Protein AF-A0A0P7X3B7-F1 (afdb_monomer)

Structure (mmCIF, N/CA/C/O backbone):
data_AF-A0A0P7X3B7-F1
#
_entry.id   AF-A0A0P7X3B7-F1
#
loop_
_atom_site.group_PDB
_atom_site.id
_atom_site.type_symbol
_atom_site.label_atom_id
_atom_site.label_alt_id
_atom_site.label_comp_id
_atom_site.label_asym_id
_atom_site.label_entity_id
_atom_site.label_seq_id
_atom_site.pdbx_PDB_ins_code
_atom_site.Cartn_x
_atom_site.Cartn_y
_atom_site.Cartn_z
_atom_site.occupancy
_atom_site.B_iso_or_equiv
_atom_site.auth_seq_id
_atom_site.auth_comp_id
_atom_site.auth_asym_id
_atom_site.auth_atom_id
_atom_site.pdbx_PDB_model_num
ATOM 1 N N . MET A 1 1 ? 12.664 -24.916 16.254 1.00 45.59 1 MET A N 1
ATOM 2 C CA . MET A 1 1 ? 13.842 -25.237 15.406 1.00 45.59 1 MET A CA 1
ATOM 3 C C . MET A 1 1 ? 13.391 -25.977 14.146 1.00 45.59 1 MET A C 1
ATOM 5 O O . MET A 1 1 ? 12.421 -26.720 14.249 1.00 45.59 1 MET A O 1
ATOM 9 N N . PRO A 1 2 ? 14.038 -25.806 12.972 1.00 57.50 2 PRO A N 1
ATOM 10 C CA . PRO A 1 2 ? 13.694 -26.593 11.787 1.00 57.50 2 PRO A CA 1
ATOM 11 C C . PRO A 1 2 ? 13.967 -28.069 12.041 1.00 57.50 2 PRO A C 1
ATOM 13 O O . PRO A 1 2 ? 15.066 -28.419 12.473 1.00 57.50 2 PRO A O 1
ATOM 16 N N . GLY A 1 3 ? 12.980 -28.918 11.748 1.00 73.25 3 GLY A N 1
ATOM 17 C CA . GLY A 1 3 ? 13.172 -30.366 11.737 1.00 73.25 3 GLY A CA 1
ATOM 18 C C . GLY A 1 3 ? 14.301 -30.762 10.781 1.00 73.25 3 GLY A C 1
ATOM 19 O O . GLY A 1 3 ? 14.548 -30.077 9.786 1.00 73.25 3 GLY A O 1
ATOM 20 N N . ILE A 1 4 ? 14.980 -31.868 11.085 1.00 77.94 4 ILE A N 1
ATOM 21 C CA . ILE A 1 4 ? 16.158 -32.367 10.352 1.00 77.94 4 ILE A CA 1
ATOM 22 C C . ILE A 1 4 ? 15.884 -32.462 8.842 1.00 77.94 4 ILE A C 1
ATOM 24 O O . ILE A 1 4 ? 16.695 -32.008 8.037 1.00 77.94 4 ILE A O 1
ATOM 28 N N . TRP A 1 5 ? 14.692 -32.932 8.463 1.00 78.12 5 TRP A N 1
ATOM 29 C CA . TRP A 1 5 ? 14.266 -33.031 7.066 1.00 78.12 5 TRP A CA 1
ATOM 30 C C . TRP A 1 5 ? 14.254 -31.668 6.351 1.00 78.12 5 TRP A C 1
ATOM 32 O O . TRP A 1 5 ? 14.759 -31.549 5.240 1.00 78.12 5 TRP A O 1
ATOM 42 N N . LYS A 1 6 ? 13.782 -30.602 7.010 1.00 75.88 6 LYS A N 1
ATOM 43 C CA . LYS A 1 6 ? 13.727 -29.252 6.421 1.00 75.88 6 LYS A CA 1
ATOM 44 C C . LYS A 1 6 ? 15.123 -28.672 6.188 1.00 75.88 6 LYS A C 1
ATOM 46 O O . LYS A 1 6 ? 15.368 -28.038 5.166 1.00 75.88 6 LYS A O 1
ATOM 51 N N . LYS A 1 7 ? 16.059 -28.910 7.113 1.00 79.62 7 LYS A N 1
ATOM 52 C CA . LYS A 1 7 ? 17.463 -28.512 6.915 1.00 79.62 7 LYS A CA 1
ATOM 53 C C . LYS A 1 7 ? 18.061 -29.233 5.711 1.00 79.62 7 LYS A C 1
ATOM 55 O O . LYS A 1 7 ? 18.714 -28.599 4.893 1.00 79.62 7 LYS A O 1
ATOM 60 N N . LEU A 1 8 ? 17.786 -30.530 5.576 1.00 84.62 8 LEU A N 1
ATOM 61 C CA . LEU A 1 8 ? 18.288 -31.339 4.471 1.00 84.62 8 LEU A CA 1
ATOM 62 C C . LEU A 1 8 ? 17.735 -30.871 3.115 1.00 84.62 8 LEU A C 1
ATOM 64 O O . LEU A 1 8 ? 18.507 -30.719 2.172 1.00 84.62 8 LEU A O 1
ATOM 68 N N . THR A 1 9 ? 16.440 -30.546 3.023 1.00 85.94 9 THR A N 1
ATOM 69 C CA . THR A 1 9 ? 15.830 -30.054 1.773 1.00 85.94 9 THR A CA 1
ATOM 70 C C . THR A 1 9 ? 16.370 -28.692 1.348 1.00 85.94 9 THR A C 1
ATOM 72 O O . THR A 1 9 ? 16.687 -28.506 0.178 1.00 85.94 9 THR A O 1
ATOM 75 N N . PHE A 1 10 ? 16.523 -27.737 2.273 1.00 87.81 10 PHE A N 1
ATOM 76 C CA . PHE A 1 10 ? 17.045 -26.407 1.922 1.00 87.81 10 PHE A CA 1
ATOM 77 C C . PHE A 1 10 ? 18.556 -26.411 1.658 1.00 87.81 10 PHE A C 1
ATOM 79 O O . PHE A 1 10 ? 19.032 -25.653 0.810 1.00 87.81 10 PHE A O 1
ATOM 86 N N . SER A 1 11 ? 19.310 -27.297 2.311 1.00 89.00 11 SER A N 1
ATOM 87 C CA . SER A 1 11 ? 20.710 -27.547 1.956 1.00 89.00 11 SER A CA 1
ATOM 88 C C . SER A 1 11 ? 20.829 -28.153 0.558 1.00 89.00 11 SER A C 1
ATOM 90 O O . SER A 1 11 ? 21.639 -27.680 -0.234 1.00 89.00 11 SER A O 1
ATOM 92 N N . LEU A 1 12 ? 19.977 -29.124 0.206 1.00 91.25 12 LEU A N 1
ATOM 93 C CA . LEU A 1 12 ? 19.939 -29.693 -1.143 1.00 91.25 12 LEU A CA 1
ATOM 94 C C . LEU A 1 12 ? 19.569 -28.633 -2.194 1.00 91.25 12 LEU A C 1
ATOM 96 O O . LEU A 1 12 ? 20.251 -28.515 -3.206 1.00 91.25 12 LEU A O 1
ATOM 100 N N . ALA A 1 13 ? 18.565 -27.795 -1.918 1.00 90.81 13 ALA A N 1
ATOM 101 C CA . ALA A 1 13 ? 18.190 -26.668 -2.779 1.00 90.81 13 ALA A CA 1
ATOM 102 C C . ALA A 1 13 ? 19.340 -25.660 -2.977 1.00 90.81 13 ALA A C 1
ATOM 104 O O . ALA A 1 13 ? 19.506 -25.089 -4.055 1.00 90.81 13 ALA A O 1
ATOM 105 N N . SER A 1 14 ? 20.174 -25.467 -1.949 1.00 91.12 14 SER A N 1
ATOM 106 C CA . SER A 1 14 ? 21.378 -24.630 -2.045 1.00 91.12 14 SER A CA 1
ATOM 107 C C . SER A 1 14 ? 22.404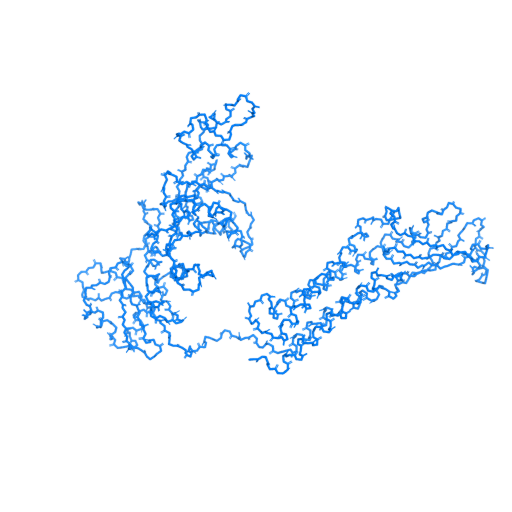 -25.241 -3.004 1.00 91.12 14 SER A C 1
ATOM 109 O O . SER A 1 14 ? 22.956 -24.530 -3.838 1.00 91.12 14 SER A O 1
ATOM 111 N N . VAL A 1 15 ? 22.623 -26.558 -2.940 1.00 94.25 15 VAL A N 1
ATOM 112 C CA . VAL A 1 15 ? 23.529 -27.268 -3.861 1.00 94.25 15 VAL A CA 1
ATOM 113 C C . VAL A 1 15 ? 23.037 -27.169 -5.307 1.00 94.25 15 VAL A C 1
ATOM 115 O O . VAL A 1 15 ? 23.832 -26.887 -6.201 1.00 94.25 15 VAL A O 1
ATOM 118 N N . VAL A 1 16 ? 21.730 -27.318 -5.538 1.00 93.25 16 VAL A N 1
ATOM 119 C CA . VAL A 1 16 ? 21.125 -27.172 -6.875 1.00 93.25 16 VAL A CA 1
ATOM 120 C C . VAL A 1 16 ? 21.316 -25.754 -7.426 1.00 93.25 16 VAL A C 1
ATOM 122 O O . VAL A 1 16 ? 21.694 -25.595 -8.585 1.00 93.25 16 VAL A O 1
ATOM 125 N N . ASN A 1 17 ? 21.139 -24.721 -6.596 1.00 93.00 17 ASN A N 1
ATOM 126 C CA . ASN A 1 17 ? 21.396 -23.334 -6.998 1.00 93.00 17 ASN A CA 1
ATOM 127 C C . ASN A 1 17 ? 22.878 -23.075 -7.324 1.00 93.00 17 ASN A C 1
ATOM 129 O O . ASN A 1 17 ? 23.177 -22.371 -8.287 1.00 93.00 17 ASN A O 1
ATOM 133 N N . ILE A 1 18 ? 23.814 -23.654 -6.562 1.00 95.25 18 ILE A N 1
ATOM 134 C CA . ILE A 1 18 ? 25.255 -23.558 -6.862 1.00 95.25 18 ILE A CA 1
ATOM 135 C C . ILE A 1 18 ? 25.560 -24.199 -8.218 1.00 95.25 18 ILE A C 1
ATOM 137 O O . ILE A 1 18 ? 26.269 -23.601 -9.026 1.00 95.25 18 ILE A O 1
ATOM 141 N N . ALA A 1 19 ? 24.998 -25.381 -8.487 1.00 94.69 19 ALA A N 1
ATOM 142 C CA . ALA A 1 19 ? 25.161 -26.057 -9.769 1.00 94.69 19 ALA A CA 1
ATOM 143 C C . ALA A 1 19 ? 24.622 -25.202 -10.926 1.00 94.69 19 ALA A C 1
ATOM 145 O O . ALA A 1 19 ? 25.325 -25.012 -11.913 1.00 94.69 19 ALA A O 1
ATOM 146 N N . SER A 1 20 ? 23.433 -24.612 -10.776 1.00 94.62 20 SER A N 1
ATOM 147 C CA . SER A 1 20 ? 22.841 -23.701 -11.767 1.00 94.62 20 SER A CA 1
ATOM 148 C C . SER A 1 20 ? 23.762 -22.524 -12.103 1.00 94.62 20 SER A C 1
ATOM 150 O O . SER A 1 20 ? 24.089 -22.296 -13.270 1.00 94.62 20 SER A O 1
ATOM 152 N N . VAL A 1 21 ? 24.257 -21.817 -11.079 1.00 96.00 21 VAL A N 1
ATOM 153 C CA . VAL A 1 21 ? 25.186 -20.692 -11.262 1.00 96.00 21 VAL A CA 1
ATOM 154 C C . VAL A 1 21 ? 26.464 -21.151 -11.964 1.00 96.00 21 VAL A C 1
ATOM 156 O O . VAL A 1 21 ? 26.894 -20.515 -12.924 1.00 96.00 21 VAL A O 1
ATOM 159 N N . ALA A 1 22 ? 27.052 -22.268 -11.528 1.00 96.81 22 ALA A N 1
ATOM 160 C CA . ALA A 1 22 ? 28.271 -22.802 -12.125 1.00 96.81 22 ALA A CA 1
ATOM 161 C C . ALA A 1 22 ? 28.076 -23.154 -13.608 1.00 96.81 22 ALA A C 1
ATOM 163 O O . ALA A 1 22 ? 28.899 -22.770 -14.436 1.00 96.81 22 ALA A O 1
ATOM 164 N N . LEU A 1 23 ? 26.970 -23.814 -13.962 1.00 96.50 23 LEU A N 1
ATOM 165 C CA . LEU A 1 23 ? 26.653 -24.180 -15.344 1.00 96.50 23 LEU A CA 1
ATOM 166 C C . LEU A 1 23 ? 26.547 -22.945 -16.250 1.00 96.50 23 LEU A C 1
ATOM 168 O O . LEU A 1 23 ? 27.157 -22.921 -17.318 1.00 96.50 23 LEU A O 1
ATOM 172 N N . ILE A 1 24 ? 25.836 -21.898 -15.814 1.00 95.19 24 ILE A N 1
ATOM 173 C CA . ILE A 1 24 ? 25.657 -20.669 -16.607 1.00 95.19 24 ILE A CA 1
ATOM 174 C C . ILE A 1 24 ? 26.978 -19.890 -16.728 1.00 95.19 24 ILE A C 1
ATOM 176 O O . ILE A 1 24 ? 27.303 -19.379 -17.800 1.00 95.19 24 ILE A O 1
ATOM 180 N N . VAL A 1 25 ? 27.782 -19.832 -15.662 1.00 96.31 25 VAL A N 1
ATOM 181 C CA . VAL A 1 25 ? 29.101 -19.174 -15.684 1.00 96.31 25 VAL A CA 1
ATOM 182 C C . VAL A 1 25 ? 30.083 -19.910 -16.602 1.00 96.31 25 VAL A C 1
ATOM 184 O O . VAL A 1 25 ? 30.814 -19.271 -17.360 1.00 96.31 25 VAL A O 1
ATOM 187 N N . VAL A 1 26 ? 30.095 -21.247 -16.581 1.00 96.12 26 VAL A N 1
ATOM 188 C CA . VAL A 1 26 ? 30.931 -22.046 -17.493 1.00 96.12 26 VAL A CA 1
ATOM 189 C C . VAL A 1 26 ? 30.441 -21.908 -18.933 1.00 96.12 26 VAL A C 1
ATOM 191 O O . VAL A 1 26 ? 31.258 -21.758 -19.840 1.00 96.12 26 VAL A O 1
ATOM 194 N N . ALA A 1 27 ? 29.126 -21.875 -19.163 1.00 95.12 27 ALA A N 1
ATOM 195 C CA . ALA A 1 27 ? 28.570 -21.591 -20.482 1.00 95.12 27 ALA A CA 1
ATOM 196 C C . ALA A 1 27 ? 29.066 -20.234 -21.010 1.00 95.12 27 ALA A C 1
ATOM 198 O O . ALA A 1 27 ? 29.566 -20.159 -22.128 1.00 95.12 27 ALA A O 1
ATOM 199 N N . LEU A 1 28 ? 29.014 -19.173 -20.197 1.00 94.06 28 LEU A N 1
ATOM 200 C CA . LEU A 1 28 ? 29.490 -17.832 -20.567 1.00 94.06 28 LEU A CA 1
ATOM 201 C C . LEU A 1 28 ? 30.991 -17.770 -20.892 1.00 94.06 28 LEU A C 1
ATOM 203 O O . LEU A 1 28 ? 31.386 -17.008 -21.774 1.00 94.06 28 LEU A O 1
ATOM 207 N N . SER A 1 29 ? 31.821 -18.534 -20.177 1.00 90.31 29 SER A N 1
ATOM 208 C CA . SER A 1 29 ? 33.285 -18.472 -20.299 1.00 90.31 29 SER A CA 1
ATOM 209 C C . SER A 1 29 ? 33.865 -19.377 -21.388 1.00 90.31 29 SER A C 1
ATOM 211 O O . SER A 1 29 ? 35.031 -19.226 -21.753 1.00 90.31 29 SER A O 1
ATOM 213 N N . THR A 1 30 ? 33.070 -20.300 -21.931 1.00 94.06 30 THR A N 1
ATOM 214 C CA . THR A 1 30 ? 33.521 -21.276 -22.929 1.00 94.06 30 THR A CA 1
ATOM 215 C C . THR A 1 30 ? 33.134 -20.888 -24.360 1.00 94.06 30 THR A C 1
ATOM 217 O O . THR A 1 30 ? 32.200 -20.133 -24.625 1.00 94.06 30 THR A O 1
ATOM 220 N N . GLU A 1 31 ? 33.902 -21.403 -25.320 1.00 93.88 31 GLU A N 1
ATOM 221 C CA . GLU A 1 31 ? 33.877 -20.962 -26.721 1.00 93.88 31 GLU A CA 1
ATOM 222 C C . GLU A 1 31 ? 33.003 -21.832 -27.634 1.00 93.88 31 GLU A C 1
ATOM 224 O O . GLU A 1 31 ? 33.049 -21.670 -28.849 1.00 93.88 31 GLU A O 1
ATOM 229 N N . LYS A 1 32 ? 32.264 -22.802 -27.096 1.00 93.62 32 LYS A N 1
ATOM 230 C CA . LYS A 1 32 ? 31.590 -23.841 -27.885 1.00 93.62 32 LYS A CA 1
ATOM 231 C C . LYS A 1 32 ? 30.085 -23.801 -27.670 1.00 93.62 32 LYS A C 1
ATOM 233 O O . LYS A 1 32 ? 29.482 -24.753 -27.186 1.00 93.62 32 LYS A O 1
ATOM 238 N N . TRP A 1 33 ? 29.476 -22.665 -28.000 1.00 95.75 33 TRP A N 1
ATOM 239 C CA . TRP A 1 33 ? 28.014 -22.565 -28.041 1.00 95.75 33 TRP A CA 1
ATOM 240 C C . TRP A 1 33 ? 27.462 -23.180 -29.319 1.00 95.75 33 TRP A C 1
ATOM 242 O O . TRP A 1 33 ? 26.416 -23.824 -29.302 1.00 95.75 33 TRP A O 1
ATOM 252 N N . VAL A 1 34 ? 28.178 -22.977 -30.421 1.00 95.31 34 VAL A N 1
ATOM 253 C CA . VAL A 1 34 ? 27.830 -23.497 -31.739 1.00 95.31 34 VAL A CA 1
ATOM 254 C C . VAL A 1 34 ? 29.084 -23.996 -32.421 1.00 95.31 34 VAL A C 1
ATOM 256 O O . VAL A 1 34 ? 30.136 -23.351 -32.350 1.00 95.31 34 VAL A O 1
ATOM 259 N N . THR A 1 35 ? 28.934 -25.108 -33.123 1.00 95.12 35 THR A N 1
ATOM 260 C CA . THR A 1 35 ? 29.893 -25.644 -34.079 1.00 95.12 35 THR A CA 1
ATOM 261 C C . THR A 1 35 ? 29.248 -25.731 -35.454 1.00 95.12 35 THR A C 1
ATOM 263 O O . THR A 1 35 ? 28.029 -25.818 -35.605 1.00 95.12 35 THR A O 1
ATOM 266 N N . GLY A 1 36 ? 30.068 -25.670 -36.495 1.00 93.56 36 GLY A N 1
ATOM 267 C CA . GLY A 1 36 ? 29.583 -25.843 -37.850 1.00 93.56 36 GLY A CA 1
ATOM 268 C C . GLY A 1 36 ? 30.671 -26.250 -38.823 1.00 93.56 36 GLY A C 1
ATOM 269 O O . GLY A 1 36 ? 31.860 -25.998 -38.612 1.00 93.56 36 GLY A O 1
ATOM 270 N N . LYS A 1 37 ? 30.239 -26.861 -39.923 1.00 92.94 37 LYS A N 1
ATOM 271 C CA . LYS A 1 37 ? 31.087 -27.176 -41.074 1.00 92.94 37 LYS A CA 1
ATOM 272 C C . LYS A 1 37 ? 30.938 -26.073 -42.110 1.00 92.94 37 LYS A C 1
ATOM 274 O O . LYS A 1 37 ? 29.820 -25.719 -42.476 1.00 92.94 37 LYS A O 1
ATOM 279 N N . ILE A 1 38 ? 32.053 -25.544 -42.599 1.00 92.12 38 ILE A N 1
ATOM 280 C CA . ILE A 1 38 ? 32.085 -24.483 -43.614 1.00 92.12 38 ILE A CA 1
ATOM 281 C C . ILE A 1 38 ? 32.724 -24.990 -44.907 1.00 92.12 38 ILE A C 1
ATOM 283 O O . ILE A 1 38 ? 33.716 -25.711 -44.869 1.00 92.12 38 ILE A O 1
ATOM 287 N N . LEU A 1 39 ? 32.173 -24.602 -46.053 1.00 89.69 39 LEU A N 1
ATOM 288 C CA . LEU A 1 39 ? 32.692 -24.897 -47.386 1.00 89.69 39 LEU A CA 1
ATOM 289 C C . LEU A 1 39 ? 33.146 -23.615 -48.069 1.00 89.69 39 LEU A C 1
ATOM 291 O O . LEU A 1 39 ? 32.427 -22.620 -48.093 1.00 89.69 39 LEU A O 1
ATOM 295 N N . CYS A 1 40 ? 34.330 -23.661 -48.660 1.00 87.75 40 CYS A N 1
ATOM 296 C CA . CYS A 1 40 ? 34.913 -22.551 -49.396 1.00 87.75 40 CYS A CA 1
ATOM 297 C C . CYS A 1 40 ? 34.506 -22.603 -50.877 1.00 87.75 40 CYS A C 1
ATOM 299 O O . CYS A 1 40 ? 34.893 -23.542 -51.565 1.00 87.75 40 CYS A O 1
ATOM 301 N N . LYS A 1 41 ? 33.723 -21.626 -51.360 1.00 77.94 41 LYS A N 1
ATOM 302 C CA . LYS A 1 41 ? 33.070 -21.673 -52.687 1.00 77.94 41 LYS A CA 1
ATOM 303 C C . LYS A 1 41 ? 33.837 -20.969 -53.824 1.00 77.94 41 LYS A C 1
ATOM 305 O O . LYS A 1 41 ? 33.396 -21.008 -54.966 1.00 77.94 41 LYS A O 1
ATOM 310 N N . THR A 1 42 ? 34.946 -20.279 -53.570 1.00 69.12 42 THR A N 1
ATOM 311 C CA . THR A 1 42 ? 35.519 -19.374 -54.585 1.00 69.12 42 THR A CA 1
ATOM 312 C C . THR A 1 42 ? 36.219 -20.074 -55.757 1.00 69.12 42 THR A C 1
ATOM 314 O O . THR A 1 42 ? 37.142 -20.857 -55.555 1.00 69.12 42 THR A O 1
ATOM 317 N N . GLY A 1 43 ? 35.854 -19.667 -56.981 1.00 51.84 43 GLY A N 1
ATOM 318 C CA . GLY A 1 43 ? 36.727 -19.638 -58.167 1.00 51.84 43 GLY A CA 1
ATOM 319 C C . GLY A 1 43 ? 36.663 -20.812 -59.149 1.00 51.84 43 GLY A C 1
ATOM 320 O O . GLY A 1 43 ? 37.093 -20.646 -60.284 1.00 51.84 43 GLY A O 1
ATOM 321 N N . ALA A 1 44 ? 36.105 -21.959 -58.768 1.00 47.66 44 ALA A N 1
ATOM 322 C CA . ALA A 1 44 ? 35.870 -23.079 -59.678 1.00 47.66 44 ALA A CA 1
ATOM 323 C C . ALA A 1 44 ? 34.460 -23.623 -59.446 1.00 47.66 44 ALA A C 1
ATOM 325 O O . ALA A 1 44 ? 34.029 -23.736 -58.297 1.00 47.66 44 ALA A O 1
ATOM 326 N N . ASP A 1 45 ? 33.747 -23.953 -60.521 1.00 53.88 45 ASP A N 1
ATOM 327 C CA . ASP A 1 45 ? 32.474 -24.663 -60.450 1.00 53.88 45 ASP A CA 1
ATOM 328 C C . ASP A 1 45 ? 32.698 -26.014 -59.752 1.00 53.88 45 ASP A C 1
ATOM 330 O O . ASP A 1 45 ? 33.032 -27.018 -60.375 1.00 53.88 45 ASP A O 1
ATOM 334 N N . LEU A 1 46 ? 32.488 -26.050 -58.429 1.00 60.97 46 LEU A N 1
ATOM 335 C CA . LEU A 1 46 ? 32.503 -27.251 -57.573 1.00 60.97 46 LEU A CA 1
ATOM 336 C C . LEU A 1 46 ? 31.406 -28.271 -57.952 1.00 60.97 46 LEU A C 1
ATOM 338 O O . LEU A 1 46 ? 31.146 -29.212 -57.209 1.00 60.97 46 LEU A O 1
ATOM 342 N N . VAL A 1 47 ? 30.753 -28.077 -59.099 1.00 56.75 47 VAL A N 1
ATOM 343 C CA . VAL A 1 47 ? 29.557 -28.774 -59.571 1.00 56.75 47 VAL A CA 1
ATOM 344 C C . VAL A 1 47 ? 29.840 -30.260 -59.863 1.00 56.75 47 VAL A C 1
ATOM 346 O O . VAL A 1 47 ? 28.902 -31.045 -59.864 1.00 56.75 47 VAL A O 1
ATOM 349 N N . ASN A 1 48 ? 31.116 -30.666 -60.001 1.00 60.00 48 ASN A N 1
ATOM 350 C CA . ASN A 1 48 ? 31.535 -32.046 -60.307 1.00 60.00 48 ASN A CA 1
ATOM 351 C C . ASN A 1 48 ? 32.599 -32.648 -59.355 1.00 60.00 48 ASN A C 1
ATOM 353 O O . ASN A 1 48 ? 33.234 -33.639 -59.708 1.00 60.00 48 ASN A O 1
ATOM 357 N N . ALA A 1 49 ? 32.842 -32.071 -58.171 1.00 64.62 49 ALA A N 1
ATOM 358 C CA . ALA A 1 49 ? 33.857 -32.604 -57.250 1.00 64.62 49 ALA A CA 1
ATOM 359 C C . ALA A 1 49 ? 33.374 -33.878 -56.529 1.00 64.62 49 ALA A C 1
ATOM 361 O O . ALA A 1 49 ? 32.266 -33.911 -55.993 1.00 64.62 49 ALA A O 1
ATOM 362 N N . SER A 1 50 ? 34.228 -34.905 -56.458 1.00 71.00 50 SER A N 1
ATOM 363 C CA . SER A 1 50 ? 33.972 -36.099 -55.636 1.00 71.00 50 SER A CA 1
ATOM 364 C C . SER A 1 50 ? 34.035 -35.775 -54.133 1.00 71.00 50 SER A C 1
ATOM 366 O O . SER A 1 50 ? 34.695 -34.816 -53.721 1.00 71.00 50 SER A O 1
ATOM 368 N N . ASP A 1 51 ? 33.400 -36.583 -53.274 1.00 72.12 51 ASP A N 1
ATOM 369 C CA . ASP A 1 51 ? 33.371 -36.343 -51.816 1.00 72.12 51 ASP A CA 1
ATOM 370 C C . ASP A 1 51 ? 34.772 -36.196 -51.189 1.00 72.12 51 ASP A C 1
ATOM 372 O O . ASP A 1 51 ? 34.971 -35.392 -50.271 1.00 72.12 51 ASP A O 1
ATOM 376 N N . ALA A 1 52 ? 35.762 -36.926 -51.718 1.00 77.44 52 ALA A N 1
ATOM 377 C CA . ALA A 1 52 ? 37.156 -36.865 -51.279 1.00 77.44 52 ALA A CA 1
ATOM 378 C C . ALA A 1 52 ? 37.857 -35.551 -51.676 1.00 77.44 52 ALA A C 1
ATOM 380 O O . ALA A 1 52 ? 38.720 -35.051 -50.952 1.00 77.44 52 ALA A O 1
ATOM 381 N N . GLU A 1 53 ? 37.489 -34.962 -52.813 1.00 75.94 53 GLU A N 1
ATOM 382 C CA . GLU A 1 53 ? 38.016 -33.670 -53.261 1.00 75.94 53 GLU A CA 1
ATOM 383 C C . GLU A 1 53 ? 37.360 -32.514 -52.510 1.00 75.94 53 GLU A C 1
ATOM 385 O O . GLU A 1 53 ? 38.039 -31.552 -52.144 1.00 75.94 53 GLU A O 1
ATOM 390 N N . LEU A 1 54 ? 36.069 -32.642 -52.191 1.00 79.44 54 LEU A N 1
ATOM 391 C CA . LEU A 1 54 ? 35.320 -31.645 -51.434 1.00 79.44 54 LEU A CA 1
ATOM 392 C C . LEU A 1 54 ? 35.877 -31.461 -50.010 1.00 79.44 54 LEU A C 1
ATOM 394 O O . LEU A 1 54 ? 35.851 -30.350 -49.476 1.00 79.44 54 LEU A O 1
ATOM 398 N N . ASP A 1 55 ? 36.457 -32.504 -49.401 1.00 83.69 55 ASP A N 1
ATOM 399 C CA . ASP A 1 55 ? 37.077 -32.403 -48.070 1.00 83.69 55 ASP A CA 1
ATOM 400 C C . ASP A 1 55 ? 38.293 -31.460 -48.024 1.00 83.69 55 ASP A C 1
ATOM 402 O O . ASP A 1 55 ? 38.584 -30.857 -46.986 1.00 83.69 55 ASP A O 1
ATOM 406 N N . LYS A 1 56 ? 38.961 -31.234 -49.164 1.00 83.81 56 LYS A N 1
ATOM 407 C CA . LYS A 1 56 ? 40.052 -30.248 -49.282 1.00 83.81 56 LYS A CA 1
ATOM 408 C C . LYS A 1 56 ? 39.548 -28.803 -49.191 1.00 83.81 56 LYS A C 1
ATOM 410 O O . LYS A 1 56 ? 40.341 -27.888 -48.961 1.00 83.81 56 LYS A O 1
ATOM 415 N N . PHE A 1 57 ? 38.240 -28.586 -49.329 1.00 86.81 57 PHE A N 1
ATOM 416 C CA . PHE A 1 57 ? 37.588 -27.276 -49.248 1.00 86.81 57 PHE A CA 1
ATOM 417 C C . PHE A 1 57 ? 36.719 -27.106 -47.998 1.00 86.81 57 PHE A C 1
ATOM 419 O O . PHE A 1 57 ? 36.338 -25.974 -47.684 1.00 86.81 57 PHE A O 1
ATOM 426 N N . LYS A 1 58 ? 36.454 -28.194 -47.262 1.00 89.62 58 LYS A N 1
ATOM 427 C CA . LYS A 1 58 ? 35.730 -28.179 -45.988 1.00 89.62 58 LYS A CA 1
ATOM 428 C C . LYS A 1 58 ? 36.619 -27.694 -44.842 1.00 89.62 58 LYS A C 1
ATOM 430 O O . LYS A 1 58 ? 37.817 -27.966 -44.776 1.00 89.62 58 LYS A O 1
ATOM 435 N N . GLY A 1 59 ? 36.005 -26.963 -43.930 1.00 91.19 59 GLY A N 1
ATOM 436 C CA . GLY A 1 59 ? 36.602 -26.442 -42.714 1.00 91.19 59 GLY A CA 1
ATOM 437 C C . GLY A 1 59 ? 35.616 -26.485 -41.555 1.00 91.19 59 GLY A C 1
ATOM 438 O O . GLY A 1 59 ? 34.466 -26.897 -41.711 1.00 91.19 59 GLY A O 1
ATOM 439 N N . ASP A 1 60 ? 36.076 -26.018 -40.404 1.00 94.19 60 ASP A N 1
ATOM 440 C CA . ASP A 1 60 ? 35.341 -26.044 -39.144 1.00 94.19 60 ASP A CA 1
ATOM 441 C C . ASP A 1 60 ? 35.234 -24.638 -38.566 1.00 94.19 60 ASP A C 1
ATOM 443 O O . ASP A 1 60 ? 36.154 -23.828 -38.687 1.00 94.19 60 ASP A O 1
ATOM 447 N N . ILE A 1 61 ? 34.117 -24.343 -37.915 1.00 95.12 61 ILE A N 1
ATOM 448 C CA . ILE A 1 61 ? 33.918 -23.113 -37.157 1.00 95.12 61 ILE A CA 1
ATOM 449 C C . ILE A 1 61 ? 33.300 -23.444 -35.806 1.00 95.12 61 ILE A C 1
ATOM 451 O O . ILE A 1 61 ? 32.414 -24.287 -35.714 1.00 95.12 61 ILE A O 1
ATOM 455 N N . TYR A 1 62 ? 33.770 -22.781 -34.757 1.00 95.62 62 TYR A N 1
ATOM 456 C CA . TYR A 1 62 ? 33.188 -22.856 -33.426 1.00 95.62 62 TYR A CA 1
ATOM 457 C C . TYR A 1 62 ? 33.313 -21.502 -32.738 1.00 95.62 62 TYR A C 1
ATOM 459 O O . TYR A 1 62 ? 34.330 -20.821 -32.880 1.00 95.62 62 TYR A O 1
ATOM 467 N N . PHE A 1 63 ? 32.288 -21.071 -32.013 1.00 95.06 63 PHE A N 1
ATOM 468 C CA . PHE A 1 63 ? 32.374 -19.847 -31.220 1.00 95.06 63 PHE A CA 1
ATOM 469 C C . PHE A 1 63 ? 31.342 -19.810 -30.096 1.00 95.06 63 PHE A C 1
ATOM 471 O O . PHE A 1 63 ? 30.286 -20.444 -30.147 1.00 95.06 63 PHE A O 1
ATOM 478 N N . GLY A 1 64 ? 31.696 -19.060 -29.055 1.00 94.25 64 GLY A N 1
ATOM 479 C CA . GLY A 1 64 ? 30.830 -18.702 -27.945 1.00 94.25 64 GLY A CA 1
ATOM 480 C C . GLY A 1 64 ? 30.389 -17.247 -28.041 1.00 94.25 64 GLY A C 1
ATOM 481 O O . GLY A 1 64 ? 30.486 -16.600 -29.085 1.00 94.25 64 GLY A O 1
ATOM 482 N N . LEU A 1 65 ? 29.935 -16.700 -26.918 1.00 94.50 65 LEU A N 1
ATOM 483 C CA . LEU A 1 65 ? 29.404 -15.334 -26.867 1.00 94.50 65 LEU A CA 1
ATOM 484 C C . LEU A 1 65 ? 30.479 -14.246 -27.015 1.00 94.50 65 LEU A C 1
ATOM 486 O O . LEU A 1 65 ? 30.160 -13.119 -27.394 1.00 94.50 65 LEU A O 1
ATOM 490 N N . PHE A 1 66 ? 31.745 -14.568 -26.751 1.00 95.06 66 PHE A N 1
ATOM 491 C CA . PHE A 1 66 ? 32.840 -13.591 -26.770 1.00 95.06 66 PHE A CA 1
ATOM 492 C C . PHE A 1 66 ? 33.918 -13.913 -27.802 1.00 95.06 66 PHE A C 1
ATOM 494 O O . PHE A 1 66 ? 34.424 -13.001 -28.464 1.00 95.06 66 PHE A O 1
ATOM 501 N N . GLN A 1 67 ? 34.256 -15.192 -27.966 1.00 94.38 67 GLN A N 1
ATOM 502 C CA . GLN A 1 67 ? 35.350 -15.628 -28.827 1.00 94.38 67 GLN A CA 1
ATOM 503 C C . GLN A 1 67 ? 35.137 -17.040 -29.381 1.00 94.38 67 GLN A C 1
ATOM 505 O O . GLN A 1 67 ? 34.253 -17.771 -28.933 1.00 94.38 67 GLN A O 1
ATOM 510 N N . GLY A 1 68 ? 35.963 -17.413 -30.354 1.00 94.81 68 GLY A N 1
ATOM 511 C CA . GLY A 1 68 ? 35.967 -18.731 -30.974 1.00 94.81 68 GLY A CA 1
ATOM 512 C C . GLY A 1 68 ? 37.115 -18.915 -31.958 1.00 94.81 68 GLY A C 1
ATOM 513 O O . GLY A 1 68 ? 38.120 -18.194 -31.920 1.00 94.81 68 GLY A O 1
ATOM 514 N N . GLY A 1 69 ? 36.950 -19.857 -32.878 1.00 94.00 69 GLY A N 1
ATOM 515 C CA . GLY A 1 69 ? 37.903 -20.153 -33.934 1.00 94.00 69 GLY A CA 1
ATOM 516 C C . GLY A 1 69 ? 37.228 -20.643 -35.211 1.00 94.00 69 GLY A C 1
ATOM 517 O O . GLY A 1 69 ? 36.137 -21.206 -35.197 1.00 94.00 69 GLY A O 1
ATOM 518 N N . LYS A 1 70 ? 37.901 -20.431 -36.340 1.00 93.81 70 LYS A N 1
ATOM 519 C CA . LYS A 1 70 ? 37.567 -21.083 -37.609 1.00 93.81 70 LYS A CA 1
ATOM 520 C C . LYS A 1 70 ? 38.817 -21.612 -38.286 1.00 93.81 70 LYS A C 1
ATOM 522 O O . LYS A 1 70 ? 39.827 -20.908 -38.360 1.00 93.81 70 LYS A O 1
ATOM 527 N N . THR A 1 71 ? 38.721 -22.815 -38.826 1.00 93.31 71 THR A N 1
ATOM 528 C CA . THR A 1 71 ? 39.753 -23.481 -39.613 1.00 93.31 71 THR A CA 1
ATOM 529 C C . THR A 1 71 ? 39.272 -23.597 -41.048 1.00 93.31 71 THR A C 1
ATOM 531 O O . THR A 1 71 ? 38.245 -24.207 -41.320 1.00 93.31 71 THR A O 1
ATOM 534 N N . LYS A 1 72 ? 40.021 -23.006 -41.978 1.00 89.94 72 LYS A N 1
ATOM 535 C CA . LYS A 1 72 ? 39.737 -23.039 -43.416 1.00 89.94 72 LYS A CA 1
ATOM 536 C C . LYS A 1 72 ? 40.778 -23.886 -44.129 1.00 89.94 72 LYS A C 1
ATOM 538 O O . LYS A 1 72 ? 41.965 -23.718 -43.859 1.00 89.94 72 LYS A O 1
ATOM 543 N N . LYS A 1 73 ? 40.356 -24.711 -45.087 1.00 88.31 73 LYS A N 1
ATOM 544 C CA . LYS A 1 73 ? 41.273 -25.380 -46.021 1.00 88.31 73 LYS A CA 1
ATOM 545 C C . LYS A 1 73 ? 41.318 -24.658 -47.374 1.00 88.31 73 LYS A C 1
ATOM 547 O O . LYS A 1 73 ? 42.366 -24.139 -47.755 1.00 88.31 73 LYS A O 1
ATOM 552 N N . CYS A 1 74 ? 40.173 -24.513 -48.049 1.00 85.50 74 CYS A N 1
ATOM 553 C CA . CYS A 1 74 ?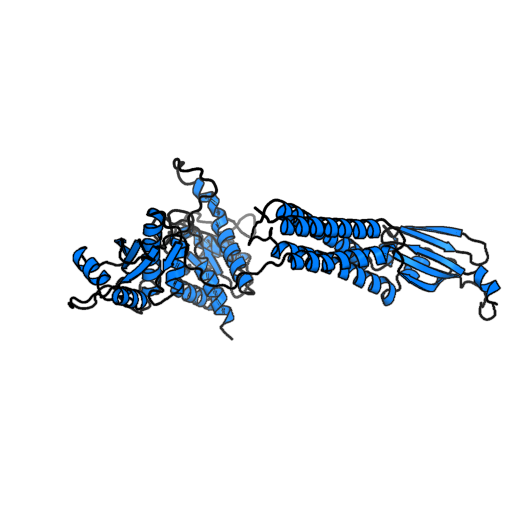 40.054 -23.849 -49.362 1.00 85.50 74 CYS A CA 1
ATOM 554 C C . CYS A 1 74 ? 41.076 -24.349 -50.411 1.00 85.50 74 CYS A C 1
ATOM 556 O O . CYS A 1 74 ? 41.586 -23.548 -51.185 1.00 85.50 74 CYS A O 1
ATOM 558 N N . GLY A 1 75 ? 41.466 -25.630 -50.375 1.00 82.38 75 GLY A N 1
ATOM 559 C CA . GLY A 1 75 ? 42.483 -26.194 -51.274 1.00 82.38 75 GLY A CA 1
ATOM 560 C C . GLY A 1 75 ? 43.937 -25.787 -50.983 1.00 82.38 75 GLY A C 1
ATOM 561 O O . GLY A 1 75 ? 44.838 -26.260 -51.663 1.00 82.38 75 GLY A O 1
ATOM 562 N N . LEU A 1 76 ? 44.190 -24.961 -49.961 1.00 84.50 76 LEU A N 1
ATOM 563 C CA . LEU A 1 76 ? 45.513 -24.402 -49.626 1.00 84.50 76 LEU A CA 1
ATOM 564 C C . LEU A 1 76 ? 46.076 -24.934 -48.293 1.00 84.50 76 LEU A C 1
ATOM 566 O O . LEU A 1 76 ? 46.981 -24.337 -47.713 1.00 84.50 76 LEU A O 1
ATOM 570 N N . GLY A 1 77 ? 45.510 -26.024 -47.770 1.00 83.38 77 GLY A N 1
ATOM 571 C CA . GLY A 1 77 ? 45.852 -26.571 -46.453 1.00 83.38 77 GLY A CA 1
ATOM 572 C C . GLY A 1 77 ? 45.159 -25.865 -45.276 1.00 83.38 77 GLY A C 1
ATOM 573 O O . GLY A 1 77 ? 44.567 -24.791 -45.416 1.00 83.38 77 GLY A O 1
ATOM 574 N N . SER A 1 78 ? 45.195 -26.508 -44.104 1.00 89.56 78 SER A N 1
ATOM 575 C CA . SER A 1 78 ? 44.474 -26.080 -42.897 1.00 89.56 78 SER A CA 1
ATOM 576 C C . SER A 1 78 ? 45.057 -24.807 -42.285 1.00 89.56 78 SER A C 1
ATOM 578 O O . SER A 1 78 ? 46.207 -24.777 -41.856 1.00 89.56 78 SER A O 1
ATOM 580 N N . ARG A 1 79 ? 44.235 -23.761 -42.183 1.00 90.44 79 ARG A N 1
ATOM 581 C CA . ARG A 1 79 ? 44.593 -22.465 -41.596 1.00 90.44 79 ARG A CA 1
ATOM 582 C C . ARG A 1 79 ? 43.567 -22.073 -40.546 1.00 90.44 79 ARG A C 1
ATOM 584 O O . ARG A 1 79 ? 42.404 -21.831 -40.872 1.00 90.44 79 ARG A O 1
ATOM 591 N N . THR A 1 80 ? 44.002 -22.004 -39.294 1.00 92.69 80 THR A N 1
ATOM 592 C CA . THR A 1 80 ? 43.143 -21.659 -38.157 1.00 92.69 80 THR A CA 1
ATOM 593 C C . THR A 1 80 ? 43.270 -20.181 -37.820 1.00 92.69 80 THR A C 1
ATOM 595 O O . THR A 1 80 ? 44.366 -19.633 -37.753 1.00 92.69 80 THR A O 1
ATOM 598 N N . THR A 1 81 ? 42.135 -19.531 -37.595 1.00 91.56 81 THR A N 1
ATOM 599 C CA . THR A 1 81 ? 42.044 -18.116 -37.230 1.00 91.56 81 THR A CA 1
ATOM 600 C C . THR A 1 81 ? 41.139 -17.955 -36.018 1.00 91.56 81 THR A C 1
ATOM 602 O O . THR A 1 81 ? 40.109 -18.623 -35.912 1.00 91.56 81 THR A O 1
ATOM 605 N N . ARG A 1 82 ? 41.528 -17.076 -35.090 1.00 93.88 82 ARG A N 1
ATOM 606 C CA . ARG A 1 82 ? 40.717 -16.726 -33.919 1.00 93.88 82 ARG A CA 1
ATOM 607 C C . ARG A 1 82 ? 39.603 -15.759 -34.306 1.00 93.88 82 ARG A C 1
ATOM 609 O O . ARG A 1 82 ? 39.797 -14.862 -35.124 1.00 93.88 82 ARG A O 1
ATOM 616 N N . ILE A 1 83 ? 38.452 -15.935 -33.673 1.00 93.38 83 ILE A N 1
ATOM 617 C CA . ILE A 1 83 ? 37.280 -15.077 -33.823 1.00 93.38 83 ILE A CA 1
ATOM 618 C C . ILE A 1 83 ? 37.078 -14.341 -32.504 1.00 93.38 83 ILE A C 1
ATOM 620 O O . ILE A 1 83 ? 37.010 -14.972 -31.455 1.00 93.38 83 ILE A O 1
ATOM 624 N N . TYR A 1 84 ? 36.940 -13.019 -32.573 1.00 93.88 84 TYR A N 1
ATOM 625 C CA . TYR A 1 84 ? 36.553 -12.179 -31.441 1.00 93.88 84 TYR A CA 1
ATOM 626 C C . TYR A 1 84 ? 35.260 -11.454 -31.798 1.00 93.88 84 TYR A C 1
ATOM 628 O O . TYR A 1 84 ? 35.204 -10.734 -32.800 1.00 93.88 84 TYR A O 1
ATOM 636 N N . ILE A 1 85 ? 34.214 -11.658 -30.997 1.00 92.88 85 ILE A N 1
ATOM 637 C CA . ILE A 1 85 ? 32.896 -11.056 -31.229 1.00 92.88 85 ILE A CA 1
ATOM 638 C C . ILE A 1 85 ? 32.951 -9.541 -30.982 1.00 92.88 85 ILE A C 1
ATOM 640 O O . ILE A 1 85 ? 32.422 -8.746 -31.764 1.00 92.88 85 ILE A O 1
ATOM 644 N N . PHE A 1 86 ? 33.662 -9.112 -29.943 1.00 91.25 86 PHE A N 1
ATOM 645 C CA . PHE A 1 86 ? 33.847 -7.701 -29.615 1.00 91.25 86 PHE A CA 1
ATOM 646 C C . PHE A 1 86 ? 35.186 -7.159 -30.141 1.00 91.25 86 PHE A C 1
ATOM 648 O O . PHE A 1 86 ? 36.151 -7.911 -30.256 1.00 91.25 86 PHE A O 1
ATOM 655 N N . PRO A 1 87 ? 35.283 -5.854 -30.464 1.00 86.38 87 PRO A N 1
ATOM 656 C CA . PRO A 1 87 ? 34.209 -4.852 -30.485 1.00 86.38 87 PRO A CA 1
ATOM 657 C C . PRO A 1 87 ? 33.548 -4.681 -31.868 1.00 86.38 87 PRO A C 1
ATOM 659 O O . PRO A 1 87 ? 32.540 -3.990 -31.994 1.00 86.38 87 PRO A O 1
ATOM 662 N N . LYS A 1 88 ? 34.126 -5.254 -32.936 1.00 88.12 88 LYS A N 1
ATOM 663 C CA . LYS A 1 88 ? 33.737 -4.946 -34.328 1.00 88.12 88 LYS A CA 1
ATOM 664 C C . LYS A 1 88 ? 32.716 -5.925 -34.916 1.00 88.12 88 LYS A C 1
ATOM 666 O O . LYS A 1 88 ? 31.848 -5.497 -35.671 1.00 88.12 88 LYS A O 1
ATOM 671 N N . LEU A 1 89 ? 32.814 -7.214 -34.589 1.00 88.62 89 LEU A N 1
ATOM 672 C CA . LEU A 1 89 ? 31.970 -8.260 -35.174 1.00 88.62 89 LEU A CA 1
ATOM 673 C C . LEU A 1 89 ? 30.526 -8.187 -34.644 1.00 88.62 89 LEU A C 1
ATOM 675 O O . LEU A 1 89 ? 29.592 -8.319 -35.428 1.00 88.62 89 LEU A O 1
ATOM 679 N N . VAL A 1 90 ? 30.321 -7.819 -33.377 1.00 88.56 90 VAL A N 1
ATOM 680 C CA . VAL A 1 90 ? 28.992 -7.630 -32.761 1.00 88.56 90 VAL A CA 1
ATOM 681 C C . VAL A 1 90 ? 28.083 -6.683 -33.557 1.00 88.56 90 VAL A C 1
ATOM 683 O O . VAL A 1 90 ? 26.888 -6.936 -33.684 1.00 88.56 90 VAL A O 1
ATOM 686 N N . LYS A 1 91 ? 28.643 -5.645 -34.201 1.00 86.06 91 LYS A N 1
ATOM 687 C CA . LYS A 1 91 ? 27.881 -4.721 -35.061 1.00 86.06 91 LYS A CA 1
ATOM 688 C C . LYS A 1 91 ? 27.272 -5.420 -36.283 1.00 86.06 91 LYS A C 1
ATOM 690 O O . LYS A 1 91 ? 26.206 -5.020 -36.736 1.00 86.06 91 LYS A O 1
ATOM 695 N N . LYS A 1 92 ? 27.910 -6.479 -36.798 1.00 85.81 92 LYS A N 1
ATOM 696 C CA . LYS A 1 92 ? 27.379 -7.291 -37.908 1.00 85.81 92 LYS A CA 1
ATOM 697 C C . LYS A 1 92 ? 26.397 -8.378 -37.446 1.00 85.81 92 LYS A C 1
ATOM 699 O O . LYS A 1 92 ? 25.564 -8.813 -38.240 1.00 85.81 92 LYS A O 1
ATOM 704 N N . LEU A 1 93 ? 26.453 -8.797 -36.181 1.00 82.44 93 LEU A N 1
ATOM 705 C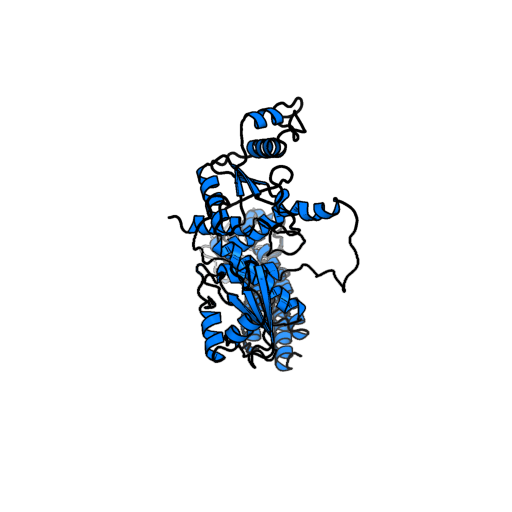 CA . LEU A 1 93 ? 25.676 -9.919 -35.628 1.00 82.44 93 LEU A CA 1
ATOM 706 C C . LEU A 1 93 ? 24.331 -9.518 -35.001 1.00 82.44 93 LEU A C 1
ATOM 708 O O . LEU A 1 93 ? 23.803 -10.264 -34.188 1.00 82.44 93 LEU A O 1
ATOM 712 N N . ASN A 1 94 ? 23.771 -8.361 -35.377 1.00 86.38 94 ASN A N 1
ATOM 713 C CA . ASN A 1 94 ? 22.660 -7.733 -34.650 1.00 86.38 94 ASN A CA 1
ATOM 714 C C . ASN A 1 94 ? 23.043 -7.516 -33.175 1.00 86.38 94 ASN A C 1
ATOM 716 O O . ASN A 1 94 ? 22.644 -8.258 -32.278 1.00 86.38 94 ASN A O 1
ATOM 720 N N . GLY A 1 95 ? 23.865 -6.489 -32.936 1.00 87.81 95 GLY A N 1
ATOM 721 C CA . GLY A 1 95 ? 24.477 -6.264 -31.628 1.00 87.81 95 GLY A CA 1
ATOM 722 C C . GLY A 1 95 ? 23.479 -6.130 -30.478 1.00 87.81 95 GLY A C 1
ATOM 723 O O . GLY A 1 95 ? 23.794 -6.560 -29.376 1.00 87.81 95 GLY A O 1
ATOM 724 N N . GLY A 1 96 ? 22.266 -5.626 -30.733 1.00 89.88 96 GLY A N 1
ATOM 725 C CA . GLY A 1 96 ? 21.203 -5.575 -29.727 1.00 89.88 96 GLY A CA 1
ATOM 726 C C . GLY A 1 96 ? 20.808 -6.966 -29.230 1.00 89.88 96 GLY A C 1
ATOM 727 O O . GLY A 1 96 ? 20.839 -7.216 -28.029 1.00 89.88 96 GLY A O 1
ATOM 728 N N . LEU A 1 97 ? 20.523 -7.896 -30.149 1.00 91.50 97 LEU A N 1
ATOM 729 C CA . LEU A 1 97 ? 20.166 -9.275 -29.802 1.00 91.50 97 LEU A CA 1
ATOM 730 C C . LEU A 1 97 ? 21.303 -9.982 -29.047 1.00 91.50 97 LEU A C 1
ATOM 732 O O . LEU A 1 97 ? 21.057 -10.647 -28.044 1.00 91.50 97 LEU A O 1
ATOM 736 N N . HIS A 1 98 ? 22.551 -9.791 -29.486 1.00 93.62 98 HIS A N 1
ATOM 737 C CA . HIS A 1 98 ? 23.719 -10.389 -28.831 1.00 93.62 98 HIS A CA 1
ATOM 738 C C . HIS A 1 98 ? 23.929 -9.863 -27.403 1.00 93.62 98 HIS A C 1
ATOM 740 O O . HIS A 1 98 ? 24.185 -10.638 -26.482 1.00 93.62 98 HIS A O 1
ATOM 746 N N . MET A 1 99 ? 23.770 -8.552 -27.195 1.00 94.44 99 MET A N 1
ATOM 747 C CA . MET A 1 99 ? 23.864 -7.940 -25.866 1.00 94.44 99 MET A CA 1
ATOM 748 C C . MET A 1 99 ? 22.718 -8.371 -24.945 1.00 94.44 99 MET A C 1
ATOM 750 O O . MET A 1 99 ? 22.951 -8.581 -23.757 1.00 94.44 99 MET A O 1
ATOM 754 N N . ILE A 1 100 ? 21.507 -8.553 -25.482 1.00 94.88 100 ILE A N 1
ATOM 755 C CA . ILE A 1 100 ? 20.348 -9.054 -24.727 1.00 94.88 100 ILE A CA 1
ATOM 756 C C . ILE A 1 100 ? 20.603 -10.470 -24.200 1.00 94.88 100 ILE A C 1
ATOM 758 O O . ILE A 1 100 ? 20.317 -10.739 -23.036 1.00 94.88 100 ILE A O 1
ATOM 762 N N . ILE A 1 101 ? 21.193 -11.357 -25.009 1.00 95.62 101 ILE A N 1
ATOM 763 C CA . ILE A 1 101 ? 21.545 -12.719 -24.573 1.00 95.62 101 ILE A CA 1
ATOM 764 C C . ILE A 1 101 ? 22.508 -12.662 -23.380 1.00 95.62 101 ILE A C 1
ATOM 766 O O . ILE A 1 101 ? 22.261 -13.294 -22.356 1.00 95.62 101 ILE A O 1
ATOM 770 N N . ILE A 1 102 ? 23.573 -11.860 -23.481 1.00 96.19 102 ILE A N 1
ATOM 771 C CA . ILE A 1 102 ? 24.559 -11.698 -22.402 1.00 96.19 102 ILE A CA 1
ATOM 772 C C . ILE A 1 102 ? 23.898 -11.123 -21.140 1.00 96.19 102 ILE A C 1
ATOM 774 O O . ILE A 1 102 ? 24.118 -11.634 -20.042 1.00 96.19 102 ILE A O 1
ATOM 778 N N . LEU A 1 103 ? 23.057 -10.096 -21.290 1.00 96.50 103 LEU A N 1
ATOM 779 C CA . LEU A 1 103 ? 22.326 -9.482 -20.183 1.00 96.50 103 LEU A CA 1
ATOM 780 C C . LEU A 1 103 ? 21.431 -10.499 -19.468 1.00 96.50 103 LEU A C 1
ATOM 782 O O . LEU A 1 103 ? 21.481 -10.599 -18.245 1.00 96.50 103 LEU A O 1
ATOM 786 N N . PHE A 1 104 ? 20.645 -11.279 -20.211 1.00 97.62 104 PHE A N 1
ATOM 787 C CA . PHE A 1 104 ? 19.764 -12.294 -19.637 1.00 97.62 104 PHE A CA 1
ATOM 788 C C . PHE A 1 104 ? 20.533 -13.358 -18.850 1.00 97.62 104 PHE A C 1
ATOM 790 O O . PHE A 1 104 ? 20.081 -13.751 -17.776 1.00 97.62 104 PHE A O 1
ATOM 797 N N . LEU A 1 105 ? 21.719 -13.765 -19.308 1.00 96.31 105 LEU A N 1
ATOM 798 C CA . LEU A 1 105 ? 22.566 -14.706 -18.568 1.00 96.31 105 LEU A CA 1
ATOM 799 C C . LEU A 1 105 ? 23.091 -14.105 -17.255 1.00 96.31 105 LEU A C 1
ATOM 801 O O . LEU A 1 105 ? 23.043 -14.771 -16.221 1.00 96.31 105 LEU A O 1
ATOM 805 N N . PHE A 1 106 ? 23.528 -12.841 -17.255 1.00 97.19 106 PHE A N 1
ATOM 806 C CA . PHE A 1 106 ? 23.945 -12.159 -16.023 1.00 97.19 106 PHE A CA 1
ATOM 807 C C . PHE A 1 106 ? 22.788 -11.969 -15.037 1.00 97.19 106 PHE A C 1
ATOM 809 O O . PHE A 1 106 ? 22.959 -12.184 -13.837 1.00 97.19 106 PHE A O 1
ATOM 816 N N . VAL A 1 107 ? 21.602 -11.613 -15.536 1.00 96.12 107 VAL A N 1
ATOM 817 C CA . VAL A 1 107 ? 20.389 -11.482 -14.718 1.00 96.12 107 VAL A CA 1
ATOM 818 C C . VAL A 1 107 ? 19.992 -12.834 -14.117 1.00 96.12 107 VAL A C 1
ATOM 820 O O . VAL A 1 107 ? 19.701 -12.910 -12.922 1.00 96.12 107 VAL A O 1
ATOM 823 N N . ALA A 1 108 ? 20.048 -13.914 -14.903 1.00 95.44 108 ALA A N 1
ATOM 824 C CA . ALA A 1 108 ? 19.784 -15.268 -14.422 1.00 95.44 108 ALA A CA 1
ATOM 825 C C . ALA A 1 108 ? 20.750 -15.675 -13.296 1.00 95.44 108 ALA A C 1
ATOM 827 O O . ALA A 1 108 ? 20.304 -16.179 -12.264 1.00 95.44 108 ALA A O 1
ATOM 828 N N . ILE A 1 109 ? 22.051 -15.388 -13.444 1.00 96.12 109 ILE A N 1
ATOM 829 C CA . ILE A 1 109 ? 23.056 -15.614 -12.391 1.00 96.12 109 ILE A CA 1
ATOM 830 C C . ILE A 1 109 ? 22.724 -14.805 -11.133 1.00 96.12 109 ILE A C 1
ATOM 832 O O . ILE A 1 109 ? 22.736 -15.354 -10.030 1.00 96.12 109 ILE A O 1
ATOM 836 N N . GLY A 1 110 ? 22.403 -13.517 -11.282 1.00 95.56 110 GLY A N 1
ATOM 837 C CA . GLY A 1 110 ? 22.083 -12.637 -10.159 1.00 95.56 110 GLY A CA 1
ATOM 838 C C . GLY A 1 110 ? 20.924 -13.170 -9.315 1.00 95.56 110 GLY A C 1
ATOM 839 O O . GLY A 1 110 ? 21.046 -13.295 -8.095 1.00 95.56 110 GLY A O 1
ATOM 840 N N . PHE A 1 111 ? 19.822 -13.565 -9.953 1.00 95.12 111 PHE A N 1
ATOM 841 C CA . PHE A 1 111 ? 18.667 -14.106 -9.235 1.00 95.12 111 PHE A CA 1
ATOM 842 C C . PHE A 1 111 ? 18.899 -15.511 -8.670 1.00 95.12 111 PHE A C 1
ATOM 844 O O . PHE A 1 111 ? 18.414 -15.807 -7.574 1.00 95.12 111 PHE A O 1
ATOM 851 N N . ALA A 1 112 ? 19.691 -16.354 -9.338 1.00 93.88 112 ALA A N 1
ATOM 852 C CA . ALA A 1 112 ? 20.096 -17.646 -8.786 1.00 93.88 112 ALA A CA 1
ATOM 853 C C . ALA A 1 112 ? 20.946 -17.484 -7.508 1.00 93.88 112 ALA A C 1
ATOM 855 O O . ALA A 1 112 ? 20.758 -18.224 -6.542 1.00 93.88 112 ALA A O 1
ATOM 856 N N . LEU A 1 113 ? 21.814 -16.466 -7.439 1.00 95.38 113 LEU A N 1
ATOM 857 C CA . LEU A 1 113 ? 22.584 -16.132 -6.232 1.00 95.38 113 LEU A CA 1
ATOM 858 C C . LEU A 1 113 ? 21.703 -15.602 -5.090 1.00 95.38 113 LEU A C 1
ATOM 860 O O . LEU A 1 113 ? 21.914 -15.963 -3.930 1.00 95.38 113 LEU A O 1
ATOM 864 N N . VAL A 1 114 ? 20.686 -14.791 -5.397 1.00 93.94 114 VAL A N 1
ATOM 865 C CA . VAL A 1 114 ? 19.687 -14.358 -4.400 1.00 93.94 114 VAL A CA 1
ATOM 866 C C . VAL A 1 114 ? 18.922 -15.566 -3.853 1.00 93.94 114 VAL A C 1
ATOM 868 O O . VAL A 1 114 ? 18.780 -15.717 -2.637 1.00 93.94 114 VAL A O 1
ATOM 871 N N . SER A 1 115 ? 18.491 -16.469 -4.739 1.00 92.12 115 SER A N 1
ATOM 872 C CA . SER A 1 115 ? 17.842 -17.725 -4.355 1.00 92.12 115 SER A CA 1
ATOM 873 C C . SER A 1 115 ? 18.743 -18.577 -3.457 1.00 92.12 115 SER A C 1
ATOM 875 O O . SER A 1 115 ? 18.308 -19.038 -2.402 1.00 92.12 115 SER A O 1
ATOM 877 N N . LEU A 1 116 ? 20.025 -18.714 -3.810 1.00 93.25 116 LEU A N 1
ATOM 878 C CA . LEU A 1 116 ? 21.025 -19.416 -3.008 1.00 93.25 116 LEU A CA 1
ATOM 879 C C . LEU A 1 116 ? 21.138 -18.830 -1.596 1.00 93.25 116 LEU A C 1
ATOM 881 O O . LEU A 1 116 ? 21.083 -19.575 -0.615 1.00 93.25 116 LEU A O 1
ATOM 885 N N . ALA A 1 117 ? 21.253 -17.505 -1.480 1.00 91.12 117 ALA A N 1
ATOM 886 C CA . ALA A 1 117 ? 21.347 -16.831 -0.190 1.00 91.12 117 ALA A CA 1
ATOM 887 C C . ALA A 1 117 ? 20.126 -17.130 0.694 1.00 91.12 117 ALA A C 1
ATOM 889 O O . ALA A 1 117 ? 20.268 -17.390 1.893 1.00 91.12 117 ALA A O 1
ATOM 890 N N . PHE A 1 118 ? 18.928 -17.167 0.106 1.00 89.94 118 PHE A N 1
ATOM 891 C CA . PHE A 1 118 ? 17.711 -17.508 0.834 1.00 89.94 118 PHE A CA 1
ATOM 892 C C . PHE A 1 118 ? 17.593 -18.999 1.146 1.00 89.94 118 PHE A C 1
ATOM 894 O O . PHE A 1 118 ? 17.178 -19.324 2.256 1.00 89.94 118 PHE A O 1
ATOM 901 N N . CYS A 1 119 ? 18.027 -19.916 0.282 1.00 87.94 119 CYS A N 1
ATOM 902 C CA . CYS A 1 119 ? 18.111 -21.339 0.630 1.00 87.94 119 CYS A CA 1
ATOM 903 C C . CYS A 1 119 ? 19.037 -21.567 1.840 1.00 87.94 119 CYS A C 1
ATOM 905 O O . CYS A 1 119 ? 18.646 -22.235 2.799 1.00 87.94 119 CYS A O 1
ATOM 907 N N . ILE A 1 120 ? 20.210 -20.924 1.856 1.00 88.12 120 ILE A N 1
ATOM 908 C CA . ILE A 1 120 ? 21.159 -20.975 2.978 1.00 88.12 120 ILE A CA 1
ATOM 909 C C . ILE A 1 120 ? 20.544 -20.368 4.247 1.00 88.12 120 ILE A C 1
ATOM 911 O O . ILE A 1 120 ? 20.707 -20.908 5.345 1.00 88.12 120 ILE A O 1
ATOM 915 N N . TYR A 1 121 ? 19.822 -19.252 4.113 1.00 85.75 121 TYR A N 1
ATOM 916 C CA . TYR A 1 121 ? 19.115 -18.633 5.230 1.00 85.75 121 TYR A CA 1
ATOM 917 C C . TYR A 1 121 ? 18.053 -19.577 5.811 1.00 85.75 121 TYR A C 1
ATOM 919 O O . TYR A 1 121 ? 18.056 -19.807 7.020 1.00 85.75 121 TYR A O 1
ATOM 927 N N . ASN A 1 122 ? 17.224 -20.196 4.960 1.00 81.31 122 ASN A N 1
ATOM 928 C CA . ASN A 1 122 ? 16.157 -21.128 5.354 1.00 81.31 122 ASN A CA 1
ATOM 929 C C . ASN A 1 122 ? 16.682 -22.437 5.958 1.00 81.31 122 ASN A C 1
ATOM 931 O O . ASN A 1 122 ? 16.007 -23.049 6.787 1.00 81.31 122 ASN A O 1
ATOM 935 N N . ALA A 1 123 ? 17.902 -22.849 5.606 1.00 80.94 123 ALA A N 1
ATOM 936 C CA . ALA A 1 123 ? 18.571 -23.974 6.252 1.00 80.94 123 ALA A CA 1
ATOM 937 C C . ALA A 1 123 ? 18.947 -23.673 7.721 1.00 80.94 123 ALA A C 1
ATOM 939 O O . ALA A 1 123 ? 19.041 -24.594 8.537 1.00 80.94 123 ALA A O 1
ATOM 940 N N . ARG A 1 124 ? 19.139 -22.392 8.083 1.00 79.50 124 ARG A N 1
ATOM 941 C CA . ARG A 1 124 ? 19.564 -21.959 9.430 1.00 79.50 124 ARG A CA 1
ATOM 942 C C . ARG A 1 124 ? 18.435 -21.379 10.287 1.00 79.50 124 ARG A C 1
ATOM 944 O O . ARG A 1 124 ? 18.360 -21.688 11.475 1.00 79.50 124 ARG A O 1
ATOM 951 N N . LYS A 1 125 ? 17.568 -20.546 9.711 1.00 71.44 125 LYS A N 1
ATOM 952 C CA . LYS A 1 125 ? 16.446 -19.852 10.368 1.00 71.44 125 LYS A CA 1
ATOM 953 C C . LYS A 1 125 ? 15.205 -19.994 9.497 1.00 71.44 125 LYS A C 1
ATOM 955 O O . LYS A 1 125 ? 15.335 -19.973 8.284 1.00 71.44 125 LYS A O 1
ATOM 960 N N . ILE A 1 126 ? 14.011 -20.110 10.081 1.00 58.41 126 ILE A N 1
ATOM 961 C CA . ILE A 1 126 ? 12.789 -20.283 9.281 1.00 58.41 126 ILE A CA 1
ATOM 962 C C . ILE A 1 126 ? 11.901 -19.041 9.371 1.00 58.41 126 ILE A C 1
ATOM 964 O O . ILE A 1 126 ? 11.100 -18.936 10.299 1.00 58.41 126 ILE A O 1
ATOM 968 N N . PRO A 1 127 ? 12.033 -18.084 8.438 1.00 56.53 127 PRO A N 1
ATOM 969 C CA . PRO A 1 127 ? 11.072 -17.004 8.300 1.00 56.53 127 PRO A CA 1
ATOM 970 C C . PRO A 1 127 ? 9.839 -17.555 7.571 1.00 56.53 127 PRO A C 1
ATOM 972 O O . PRO A 1 127 ? 9.727 -17.496 6.344 1.00 56.53 127 PRO A O 1
ATOM 975 N N . TYR A 1 128 ? 8.910 -18.147 8.313 1.00 52.97 128 TYR A N 1
ATOM 976 C CA . TYR A 1 128 ? 7.605 -18.466 7.750 1.00 52.97 128 TYR A CA 1
ATOM 977 C C . TYR A 1 128 ? 6.906 -17.128 7.447 1.00 52.97 128 TYR A C 1
ATOM 979 O O . TYR A 1 128 ? 6.748 -16.326 8.354 1.00 52.97 128 TYR A O 1
ATOM 987 N N . GLN A 1 129 ? 6.538 -16.884 6.179 1.00 53.28 129 GLN A N 1
ATOM 988 C CA . GLN A 1 129 ? 5.766 -15.717 5.686 1.00 53.28 129 GLN A CA 1
ATOM 989 C C . GLN A 1 129 ? 6.524 -14.436 5.262 1.00 53.28 129 GLN A C 1
ATOM 991 O O . GLN A 1 129 ? 5.901 -13.404 5.046 1.00 53.28 129 GLN A O 1
ATOM 996 N N . SER A 1 130 ? 7.841 -14.482 5.032 1.00 61.25 130 SER A N 1
ATOM 997 C CA . SER A 1 130 ? 8.580 -13.362 4.408 1.00 61.25 130 SER A CA 1
ATOM 998 C C . SER A 1 130 ? 9.000 -13.689 2.968 1.00 61.25 130 SER A C 1
ATOM 1000 O O . SER A 1 130 ? 9.102 -14.861 2.607 1.00 61.25 130 SER A O 1
ATOM 1002 N N . ILE A 1 131 ? 9.362 -12.679 2.163 1.00 70.69 131 ILE A N 1
ATOM 1003 C CA . ILE A 1 131 ? 10.079 -12.859 0.879 1.00 70.69 131 ILE A CA 1
ATOM 1004 C C . ILE A 1 131 ? 11.390 -13.647 1.044 1.00 70.69 131 ILE A C 1
ATOM 1006 O O . ILE A 1 131 ? 11.940 -14.182 0.089 1.00 70.69 131 ILE A O 1
ATOM 1010 N N . LYS A 1 132 ? 11.891 -13.737 2.280 1.00 74.06 132 LYS A N 1
ATOM 1011 C CA . LYS A 1 132 ? 13.040 -14.560 2.660 1.00 74.06 132 LYS A CA 1
ATOM 1012 C C . LYS A 1 132 ? 12.675 -16.030 2.883 1.00 74.06 132 LYS A C 1
ATOM 1014 O O . LYS A 1 132 ? 13.575 -16.809 3.148 1.00 74.06 132 LYS A O 1
ATOM 1019 N N . GLY A 1 133 ? 11.397 -16.402 2.860 1.00 78.25 133 GLY A N 1
ATOM 1020 C CA . GLY A 1 133 ? 10.894 -17.757 3.094 1.00 78.25 133 GLY A CA 1
ATOM 1021 C C . GLY A 1 133 ? 10.695 -18.570 1.806 1.00 78.25 133 GLY A C 1
ATOM 1022 O O . GLY A 1 133 ? 11.090 -18.135 0.722 1.00 78.25 133 GLY A O 1
ATOM 1023 N N . PRO A 1 134 ? 10.039 -19.742 1.889 1.00 80.69 134 PRO A N 1
ATOM 1024 C CA . PRO A 1 134 ? 9.827 -20.631 0.743 1.00 80.69 134 PRO A CA 1
ATOM 1025 C C . PRO A 1 134 ? 9.123 -19.993 -0.472 1.00 80.69 134 PRO A C 1
ATOM 1027 O O . PRO A 1 134 ? 9.574 -20.248 -1.588 1.00 80.69 134 PRO A O 1
ATOM 1030 N N . PRO A 1 135 ? 8.097 -19.124 -0.314 1.00 81.81 135 PRO A N 1
ATOM 1031 C CA . PRO A 1 135 ? 7.494 -18.413 -1.447 1.00 81.81 135 PRO A CA 1
ATOM 1032 C C . PRO A 1 135 ? 8.497 -17.552 -2.221 1.00 81.81 135 PRO A C 1
ATOM 1034 O O . PRO A 1 135 ? 8.467 -17.511 -3.448 1.00 81.81 135 PRO A O 1
ATOM 1037 N N . GLY A 1 136 ? 9.433 -16.917 -1.512 1.00 84.19 136 GLY A N 1
ATOM 1038 C CA . GLY A 1 136 ? 10.512 -16.166 -2.141 1.00 84.19 136 GLY A CA 1
ATOM 1039 C C . GLY A 1 136 ? 11.469 -17.062 -2.913 1.00 84.19 136 GLY A C 1
ATOM 1040 O O . GLY A 1 136 ? 11.818 -16.745 -4.042 1.00 84.19 136 GLY A O 1
ATOM 1041 N N . ILE A 1 137 ? 11.851 -18.216 -2.359 1.00 87.94 137 ILE A N 1
ATOM 1042 C CA . ILE A 1 137 ? 12.721 -19.175 -3.061 1.00 87.94 137 ILE A CA 1
ATOM 1043 C C . ILE A 1 137 ? 12.092 -19.616 -4.393 1.00 87.94 137 ILE A C 1
ATOM 1045 O O . ILE A 1 137 ? 12.797 -19.668 -5.401 1.00 87.94 137 ILE A O 1
ATOM 1049 N N . TYR A 1 138 ? 10.781 -19.879 -4.436 1.00 89.19 138 TYR A N 1
ATOM 1050 C CA . TYR A 1 138 ? 10.089 -20.171 -5.699 1.00 89.19 138 TYR A CA 1
ATOM 1051 C C . TYR A 1 138 ? 10.149 -18.995 -6.674 1.00 89.19 138 TYR A C 1
ATOM 1053 O O . TYR A 1 138 ? 10.492 -19.186 -7.839 1.00 89.19 138 TYR A O 1
ATOM 1061 N N . LEU A 1 139 ? 9.874 -17.778 -6.199 1.00 91.00 139 LEU A N 1
ATOM 1062 C CA . LEU A 1 139 ? 9.899 -16.574 -7.026 1.00 91.00 139 LEU A CA 1
ATOM 1063 C C . LEU A 1 139 ? 11.275 -16.340 -7.667 1.00 91.00 139 LEU A C 1
ATOM 1065 O O . LEU A 1 139 ? 11.371 -16.136 -8.874 1.00 91.00 139 LEU A O 1
ATOM 1069 N N . TRP A 1 140 ? 12.355 -16.398 -6.887 1.00 92.56 140 TRP A N 1
ATOM 1070 C CA . TRP A 1 140 ? 13.694 -16.110 -7.408 1.00 92.56 140 TRP A CA 1
ATOM 1071 C C . TRP A 1 140 ? 14.206 -17.205 -8.346 1.00 92.56 140 TRP A C 1
ATOM 1073 O O . TRP A 1 140 ? 14.829 -16.885 -9.357 1.00 92.56 140 TRP A O 1
ATOM 1083 N N . ASN A 1 141 ? 13.888 -18.479 -8.078 1.00 91.88 141 ASN A N 1
ATOM 1084 C CA . ASN A 1 141 ? 14.168 -19.566 -9.023 1.00 91.88 141 ASN A CA 1
ATOM 1085 C C . ASN A 1 141 ? 13.360 -19.430 -10.319 1.00 91.88 141 ASN A C 1
ATOM 1087 O O . ASN A 1 141 ? 13.900 -19.692 -11.392 1.00 91.88 141 ASN A O 1
ATOM 1091 N N . PHE A 1 142 ? 12.092 -19.002 -10.239 1.00 93.12 142 PHE A N 1
ATOM 1092 C CA . PHE A 1 142 ? 11.268 -18.743 -11.422 1.00 93.12 142 PHE A CA 1
ATOM 1093 C C . PHE A 1 142 ? 11.924 -17.697 -12.317 1.00 93.12 1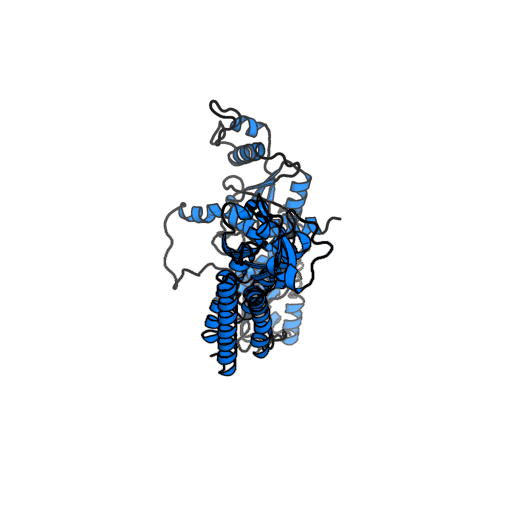42 PHE A C 1
ATOM 1095 O O . PHE A 1 142 ? 12.131 -17.931 -13.504 1.00 93.12 142 PHE A O 1
ATOM 1102 N N . ILE A 1 143 ? 12.289 -16.556 -11.728 1.00 93.44 143 ILE A N 1
ATOM 1103 C CA . ILE A 1 143 ? 12.891 -15.441 -12.456 1.00 93.44 143 ILE A CA 1
ATOM 1104 C C . ILE A 1 143 ? 14.236 -15.871 -13.060 1.00 93.44 143 ILE A C 1
ATOM 1106 O O . ILE A 1 143 ? 14.473 -15.639 -14.245 1.00 93.44 143 ILE A O 1
ATOM 1110 N N . ALA A 1 144 ? 15.090 -16.557 -12.293 1.00 94.38 144 ALA A N 1
ATOM 1111 C CA . ALA A 1 144 ? 16.365 -17.067 -12.797 1.00 94.38 144 ALA A CA 1
ATOM 1112 C C . ALA A 1 144 ? 16.182 -18.043 -13.978 1.00 94.38 144 ALA A C 1
ATOM 1114 O O . ALA A 1 144 ? 16.863 -17.924 -14.998 1.00 94.38 144 ALA A O 1
ATOM 1115 N N . GLY A 1 145 ? 15.234 -18.980 -13.874 1.00 93.56 145 GLY A N 1
ATOM 1116 C CA . GLY A 1 145 ? 14.901 -19.924 -14.944 1.00 93.56 145 GLY A CA 1
ATOM 1117 C C . GLY A 1 145 ? 14.307 -19.251 -16.185 1.00 93.56 145 GLY A C 1
ATOM 1118 O O . GLY A 1 145 ? 14.669 -19.607 -17.308 1.00 93.56 145 GLY A O 1
ATOM 1119 N N . LEU A 1 146 ? 13.451 -18.243 -15.999 1.00 95.06 146 LEU A N 1
ATOM 1120 C CA . LEU A 1 146 ? 12.829 -17.476 -17.080 1.00 95.06 146 LEU A CA 1
ATOM 1121 C C . LEU A 1 146 ? 13.880 -16.748 -17.922 1.00 95.06 146 LEU A C 1
ATOM 1123 O O . LEU A 1 146 ? 13.910 -16.907 -19.141 1.00 95.06 146 LEU A O 1
ATOM 1127 N N . PHE A 1 147 ? 14.781 -16.004 -17.277 1.00 96.00 147 PHE A N 1
ATOM 1128 C CA . PHE A 1 147 ? 15.848 -15.290 -17.980 1.00 96.00 147 PHE A CA 1
ATOM 1129 C C . PHE A 1 147 ? 16.859 -16.243 -18.632 1.00 96.00 147 PHE A C 1
ATOM 1131 O O . PHE A 1 147 ? 17.285 -15.991 -19.758 1.00 96.00 147 PHE A O 1
ATOM 1138 N N . GLY A 1 148 ? 17.178 -17.377 -17.996 1.00 95.06 148 GLY A N 1
ATOM 1139 C CA . GLY A 1 148 ? 17.980 -18.430 -18.630 1.00 95.06 148 GLY A CA 1
ATOM 1140 C C . GLY A 1 148 ? 17.317 -18.990 -19.895 1.00 95.06 148 GLY A C 1
ATOM 1141 O O . GLY A 1 148 ? 17.968 -19.146 -20.927 1.00 95.06 148 GLY A O 1
ATOM 1142 N N . THR A 1 149 ? 16.002 -19.212 -19.855 1.00 95.69 149 THR A N 1
ATOM 1143 C CA . THR A 1 149 ? 15.223 -19.688 -21.009 1.00 95.69 149 THR A CA 1
ATOM 1144 C C . THR A 1 149 ? 15.169 -18.643 -22.121 1.00 95.69 149 THR A C 1
ATOM 1146 O O . THR A 1 149 ? 15.371 -18.976 -23.287 1.00 95.69 149 THR A O 1
ATOM 1149 N N . PHE A 1 150 ? 14.966 -17.366 -21.787 1.00 97.25 150 PHE A N 1
ATOM 1150 C CA . PHE A 1 150 ? 15.011 -16.286 -22.772 1.00 97.25 150 PHE A CA 1
ATOM 1151 C C . PHE A 1 150 ? 16.379 -16.166 -23.439 1.00 97.25 150 PHE A C 1
ATOM 1153 O O . PHE A 1 150 ? 16.431 -16.005 -24.655 1.00 97.25 150 PHE A O 1
ATOM 1160 N N . ALA A 1 151 ? 17.482 -16.320 -22.699 1.00 96.56 151 ALA A N 1
ATOM 1161 C CA . ALA A 1 151 ? 18.816 -16.343 -23.295 1.00 96.56 151 ALA A CA 1
ATOM 1162 C C . ALA A 1 151 ? 18.967 -17.478 -24.325 1.00 96.56 151 ALA A C 1
ATOM 1164 O O . ALA A 1 151 ? 19.442 -17.238 -25.436 1.00 96.56 151 ALA A O 1
ATOM 1165 N N . VAL A 1 152 ? 18.500 -18.688 -23.992 1.00 96.31 152 VAL A N 1
ATOM 1166 C CA . VAL A 1 152 ? 18.501 -19.852 -24.897 1.00 96.31 152 VAL A CA 1
ATOM 1167 C C . VAL A 1 152 ? 17.667 -19.578 -26.150 1.00 96.31 152 VAL A C 1
ATOM 1169 O O . VAL A 1 152 ? 18.156 -19.763 -27.264 1.00 96.31 152 VAL A O 1
ATOM 1172 N N . VAL A 1 153 ? 16.433 -19.092 -25.994 1.00 96.56 153 VAL A N 1
ATOM 1173 C CA . VAL A 1 153 ? 15.528 -18.800 -27.119 1.00 96.56 153 VAL A CA 1
ATOM 1174 C C . VAL A 1 153 ? 16.095 -17.702 -28.018 1.00 96.56 153 VAL A C 1
ATOM 1176 O O . VAL A 1 153 ? 16.119 -17.859 -29.239 1.00 96.56 153 VAL A O 1
ATOM 1179 N N . CYS A 1 154 ? 16.608 -16.615 -27.439 1.00 95.88 154 CYS A N 1
ATOM 1180 C CA . CYS A 1 154 ? 17.249 -15.540 -28.193 1.00 95.88 154 CYS A CA 1
ATOM 1181 C C . CYS A 1 154 ? 18.481 -16.039 -28.955 1.00 95.88 154 CYS A C 1
ATOM 1183 O O . CYS A 1 154 ? 18.696 -15.630 -30.095 1.00 95.88 154 CYS A O 1
ATOM 1185 N N . PHE A 1 155 ? 19.267 -16.943 -28.367 1.00 95.69 155 PHE A N 1
ATOM 1186 C CA . PHE A 1 155 ? 20.422 -17.526 -29.040 1.00 95.69 155 PHE A CA 1
ATOM 1187 C C . PHE A 1 155 ? 20.015 -18.461 -30.190 1.00 95.69 155 PHE A C 1
ATOM 1189 O O . PHE A 1 155 ? 20.576 -18.362 -31.282 1.00 95.69 155 PHE A O 1
ATOM 1196 N N . ILE A 1 156 ? 18.983 -19.295 -30.008 1.00 95.38 156 ILE A N 1
ATOM 1197 C CA . ILE A 1 156 ? 18.401 -20.097 -31.099 1.00 95.38 156 ILE A CA 1
ATOM 1198 C C . ILE A 1 156 ? 17.926 -19.182 -32.232 1.00 95.38 156 ILE A C 1
ATOM 1200 O O . ILE A 1 156 ? 18.209 -19.451 -33.400 1.00 95.38 156 ILE A O 1
ATOM 1204 N N . ALA A 1 157 ? 17.244 -18.083 -31.902 1.00 93.69 157 ALA A N 1
ATOM 1205 C CA . ALA A 1 157 ? 16.784 -17.114 -32.889 1.00 93.69 157 ALA A CA 1
ATOM 1206 C C . ALA A 1 157 ? 17.951 -16.423 -33.610 1.00 93.69 157 ALA A C 1
ATOM 1208 O O . ALA A 1 157 ? 17.896 -16.228 -34.826 1.00 93.69 157 ALA A O 1
ATOM 1209 N N . ALA A 1 158 ? 19.035 -16.104 -32.897 1.00 92.44 158 ALA A N 1
ATOM 1210 C CA . ALA A 1 158 ? 20.245 -15.564 -33.503 1.00 92.44 158 ALA A CA 1
ATOM 1211 C C . ALA A 1 158 ? 20.814 -16.538 -34.548 1.00 92.44 158 ALA A C 1
ATOM 1213 O O . ALA A 1 158 ? 21.058 -16.138 -35.689 1.00 92.44 158 ALA A O 1
ATOM 1214 N N . VAL A 1 159 ? 20.957 -17.819 -34.195 1.00 91.56 159 VAL A N 1
ATOM 1215 C CA . VAL A 1 159 ? 21.470 -18.858 -35.101 1.00 91.56 159 VAL A CA 1
ATOM 1216 C C . VAL A 1 159 ? 20.538 -19.061 -36.296 1.00 91.56 159 VAL A C 1
ATOM 1218 O O . VAL A 1 159 ? 20.958 -18.831 -37.429 1.00 91.56 159 VAL A O 1
ATOM 1221 N N . ARG A 1 160 ? 19.266 -19.396 -36.051 1.00 89.94 160 ARG A N 1
ATOM 1222 C CA . ARG A 1 160 ? 18.333 -19.850 -37.095 1.00 89.94 160 ARG A CA 1
ATOM 1223 C C . ARG A 1 160 ? 17.717 -18.729 -37.926 1.00 89.94 160 ARG A C 1
ATOM 1225 O O . ARG A 1 160 ? 17.609 -18.861 -39.141 1.00 89.94 160 ARG A O 1
ATOM 1232 N N . HIS A 1 161 ? 17.308 -17.623 -37.305 1.00 87.75 161 HIS A N 1
ATOM 1233 C CA . HIS A 1 161 ? 16.622 -16.539 -38.020 1.00 87.75 161 HIS A CA 1
ATOM 1234 C C . HIS A 1 161 ? 17.587 -15.470 -38.533 1.00 87.75 161 HIS A C 1
ATOM 1236 O O . HIS A 1 161 ? 17.401 -14.948 -39.630 1.00 87.75 161 HIS A O 1
ATOM 1242 N N . HIS A 1 162 ? 18.644 -15.156 -37.779 1.00 87.69 162 HIS A N 1
ATOM 1243 C CA . HIS A 1 162 ? 19.612 -14.129 -38.179 1.00 87.69 162 HIS A CA 1
ATOM 1244 C C . HIS A 1 162 ? 20.853 -14.675 -38.900 1.00 87.69 162 HIS A C 1
ATOM 1246 O O . HIS A 1 162 ? 21.724 -13.879 -39.270 1.00 87.69 162 HIS A O 1
ATOM 1252 N N . ARG A 1 163 ? 20.909 -15.992 -39.159 1.00 89.12 163 ARG A N 1
ATOM 1253 C CA . ARG A 1 163 ? 22.020 -16.686 -39.833 1.00 89.12 163 ARG A CA 1
ATOM 1254 C C . ARG A 1 163 ? 23.368 -16.358 -39.185 1.00 89.12 163 ARG A C 1
ATOM 1256 O O . ARG A 1 163 ? 24.319 -15.950 -39.854 1.00 89.12 163 ARG A O 1
ATOM 1263 N N . LEU A 1 164 ? 23.428 -16.471 -37.854 1.00 89.81 164 LEU A N 1
ATOM 1264 C CA . LEU A 1 164 ? 24.577 -16.040 -37.047 1.00 89.81 164 LEU A CA 1
ATOM 1265 C C . LEU A 1 164 ? 25.898 -16.620 -37.563 1.00 89.81 164 LEU A C 1
ATOM 1267 O O . LEU A 1 164 ? 26.853 -15.875 -37.776 1.00 89.81 164 LEU A O 1
ATOM 1271 N N . ILE A 1 165 ? 25.937 -17.932 -37.806 1.00 91.00 165 ILE A N 1
ATOM 1272 C CA . ILE A 1 165 ? 27.151 -18.651 -38.217 1.00 91.00 165 ILE A CA 1
ATOM 1273 C C . ILE A 1 165 ? 27.658 -18.134 -39.562 1.00 91.00 165 ILE A C 1
ATOM 1275 O O . ILE A 1 165 ? 28.852 -17.890 -39.706 1.00 91.00 165 ILE A O 1
ATOM 1279 N N . GLU A 1 166 ? 26.766 -17.893 -40.526 1.00 90.56 166 GLU A N 1
ATOM 1280 C CA . GLU A 1 166 ? 27.127 -17.387 -41.854 1.00 90.56 166 GLU A CA 1
ATOM 1281 C C . GLU A 1 166 ? 27.765 -15.991 -41.771 1.00 90.56 166 GLU A C 1
ATOM 1283 O O . GLU A 1 166 ? 28.793 -15.725 -42.405 1.00 90.56 166 GLU A O 1
ATOM 1288 N N . ARG A 1 167 ? 27.212 -15.111 -40.925 1.00 90.44 167 ARG A N 1
ATOM 1289 C CA . ARG A 1 167 ? 27.761 -13.766 -40.690 1.00 90.44 167 ARG A CA 1
ATOM 1290 C C . ARG A 1 167 ? 29.118 -13.802 -39.994 1.00 90.44 167 ARG A C 1
ATOM 1292 O O . ARG A 1 167 ? 29.984 -12.991 -40.320 1.00 90.44 167 ARG A O 1
ATOM 1299 N N . VAL A 1 168 ? 29.300 -14.712 -39.036 1.00 92.06 168 VAL A N 1
ATOM 1300 C CA . VAL A 1 168 ? 30.579 -14.901 -38.338 1.00 92.06 168 VAL A CA 1
ATOM 1301 C C . VAL A 1 168 ? 31.626 -15.493 -39.286 1.00 92.06 168 VAL A C 1
ATOM 1303 O O . VAL A 1 168 ? 32.753 -14.995 -39.342 1.00 92.06 168 VAL A O 1
ATOM 1306 N N . ALA A 1 169 ? 31.261 -16.517 -40.061 1.00 90.56 169 ALA A N 1
ATOM 1307 C CA . ALA A 1 169 ? 32.156 -17.195 -40.991 1.00 90.56 169 ALA A CA 1
ATOM 1308 C C . ALA A 1 169 ? 32.743 -16.213 -42.015 1.00 90.56 169 ALA A C 1
ATOM 1310 O O . ALA A 1 169 ? 33.966 -16.159 -42.170 1.00 90.56 169 ALA A O 1
ATOM 1311 N N . ASN A 1 170 ? 31.896 -15.377 -42.623 1.00 90.44 170 ASN A N 1
ATOM 1312 C CA . ASN A 1 170 ? 32.272 -14.425 -43.674 1.00 90.44 170 ASN A CA 1
ATOM 1313 C C . ASN A 1 170 ? 32.740 -13.052 -43.149 1.00 90.44 170 ASN A C 1
ATOM 1315 O O . ASN A 1 170 ? 32.935 -12.107 -43.916 1.00 90.44 170 ASN A O 1
ATOM 1319 N N . PHE A 1 171 ? 32.925 -12.883 -41.837 1.00 89.69 171 PHE A N 1
ATOM 1320 C CA . PHE A 1 171 ? 33.436 -11.623 -41.305 1.00 89.69 171 PHE A CA 1
ATOM 1321 C C . PHE A 1 171 ? 34.913 -11.420 -41.666 1.00 89.69 171 PHE A C 1
ATOM 1323 O O . PHE A 1 171 ? 35.758 -12.228 -41.277 1.00 89.69 171 PHE A O 1
ATOM 1330 N N . LYS A 1 172 ? 35.207 -10.296 -42.343 1.00 84.94 172 LYS A N 1
ATOM 1331 C CA . LYS A 1 172 ? 36.537 -9.938 -42.874 1.00 84.94 172 LYS A CA 1
ATOM 1332 C C . LYS A 1 172 ? 37.116 -10.992 -43.831 1.00 84.94 172 LYS A C 1
ATOM 1334 O O . LYS A 1 172 ? 38.319 -11.231 -43.835 1.00 84.94 172 LYS A O 1
ATOM 1339 N N . GLU A 1 173 ? 36.254 -11.647 -44.601 1.00 84.81 173 GLU A N 1
ATOM 1340 C CA . GLU A 1 173 ? 36.672 -12.501 -45.710 1.00 84.81 173 GLU A CA 1
ATOM 1341 C C . GLU A 1 173 ? 36.444 -11.753 -47.021 1.00 84.81 173 GLU A C 1
ATOM 1343 O O . GLU A 1 173 ? 35.302 -11.585 -47.439 1.00 84.81 173 GLU A O 1
ATOM 1348 N N . ASP A 1 174 ? 37.528 -11.297 -47.650 1.00 78.06 174 ASP A N 1
ATOM 1349 C CA . ASP A 1 174 ? 37.453 -10.547 -48.913 1.00 78.06 174 ASP A CA 1
ATOM 1350 C C . ASP A 1 174 ? 37.634 -11.464 -50.138 1.00 78.06 174 ASP A C 1
ATOM 1352 O O . ASP A 1 174 ? 37.087 -11.207 -51.205 1.00 78.06 174 ASP A O 1
ATOM 1356 N N . PHE A 1 175 ? 38.373 -12.569 -49.976 1.00 79.56 175 PHE A N 1
ATOM 1357 C CA . PHE A 1 175 ? 38.769 -13.470 -51.070 1.00 79.56 175 PHE A CA 1
ATOM 1358 C C . PHE A 1 175 ? 37.999 -14.792 -51.115 1.00 79.56 175 PHE A C 1
ATOM 1360 O O . PHE A 1 175 ? 38.078 -15.513 -52.107 1.00 79.56 175 PHE A O 1
ATOM 1367 N N . PHE A 1 176 ? 37.302 -15.164 -50.039 1.00 81.94 176 PHE A N 1
ATOM 1368 C CA . PHE A 1 176 ? 36.638 -16.461 -49.940 1.00 81.94 176 PHE A CA 1
ATOM 1369 C C . PHE A 1 176 ? 35.198 -16.316 -49.468 1.00 81.94 176 PHE A C 1
ATOM 1371 O O . PHE A 1 176 ? 34.945 -15.719 -48.426 1.00 81.94 176 PHE A O 1
ATOM 1378 N N . GLN A 1 177 ? 34.267 -16.922 -50.206 1.00 85.94 177 GLN A N 1
ATOM 1379 C CA . GLN A 1 177 ? 32.881 -17.052 -49.767 1.00 85.94 177 GLN A CA 1
ATOM 1380 C C . GLN A 1 177 ? 32.704 -18.392 -49.051 1.00 85.94 177 GLN A C 1
ATOM 1382 O O . GLN A 1 177 ? 32.870 -19.455 -49.655 1.00 85.94 177 GLN A O 1
ATOM 1387 N N . LEU A 1 178 ? 32.391 -18.335 -47.757 1.00 87.50 178 LEU A N 1
ATOM 1388 C CA . LEU A 1 178 ? 32.179 -19.505 -46.912 1.00 87.50 178 LEU A CA 1
ATOM 1389 C C . LEU A 1 178 ? 30.685 -19.793 -46.773 1.00 87.50 178 LEU A C 1
ATOM 1391 O O . LEU A 1 178 ? 29.923 -18.950 -46.299 1.00 87.50 178 LEU A O 1
ATOM 1395 N N . VAL A 1 179 ? 30.279 -21.003 -47.143 1.00 88.12 179 VAL A N 1
ATOM 1396 C CA . VAL A 1 179 ? 28.910 -21.505 -46.988 1.00 88.12 179 VAL A CA 1
ATOM 1397 C C . VAL A 1 179 ? 28.867 -22.477 -45.817 1.00 88.12 179 VAL A C 1
ATOM 1399 O O . VAL A 1 179 ? 29.732 -23.340 -45.700 1.00 88.12 179 VAL A O 1
ATOM 1402 N N . VAL A 1 180 ? 27.874 -22.348 -44.942 1.00 89.75 180 VAL A N 1
ATOM 1403 C CA . VAL A 1 180 ? 27.676 -23.273 -43.818 1.00 89.75 180 VAL A CA 1
ATOM 1404 C C . VAL A 1 180 ? 26.969 -24.528 -44.337 1.00 89.75 180 VAL A C 1
ATOM 1406 O O . VAL A 1 180 ? 25.901 -24.425 -44.930 1.00 89.75 180 VAL A O 1
ATOM 1409 N N . LEU A 1 181 ? 27.581 -25.699 -44.153 1.00 86.44 181 LEU A N 1
ATOM 1410 C CA . LEU A 1 181 ? 27.041 -27.000 -44.574 1.00 86.44 181 LEU A CA 1
ATOM 1411 C C . LEU A 1 181 ? 26.257 -27.702 -43.463 1.00 86.44 181 LEU A C 1
ATOM 1413 O O . LEU A 1 181 ? 25.291 -28.403 -43.740 1.00 86.44 181 LEU A O 1
ATOM 1417 N N . ALA A 1 182 ? 26.703 -27.544 -42.220 1.00 88.31 182 ALA A N 1
ATOM 1418 C CA . ALA A 1 182 ? 26.073 -28.124 -41.044 1.00 88.31 182 ALA A CA 1
ATOM 1419 C C . ALA A 1 182 ? 26.240 -27.170 -39.864 1.00 88.31 182 ALA A C 1
ATOM 1421 O O . ALA A 1 182 ? 27.291 -26.533 -39.733 1.00 88.31 182 ALA A O 1
ATOM 1422 N N . GLU A 1 183 ? 25.213 -27.091 -39.025 1.00 90.31 183 GLU A N 1
ATOM 1423 C CA . GLU A 1 183 ? 25.180 -26.283 -37.812 1.00 90.31 183 GLU A CA 1
ATOM 1424 C C . GLU A 1 183 ? 24.665 -27.114 -36.637 1.00 90.31 183 GLU A C 1
ATOM 1426 O O . GLU A 1 183 ? 23.618 -27.753 -36.728 1.00 90.31 183 GLU A O 1
ATOM 1431 N N . GLU A 1 184 ? 25.403 -27.102 -35.531 1.00 94.19 184 GLU A N 1
ATOM 1432 C CA . GLU A 1 184 ? 25.062 -27.845 -34.321 1.00 94.19 184 GLU A CA 1
ATOM 1433 C C . GLU A 1 184 ? 25.267 -26.967 -33.083 1.00 94.19 184 GLU A C 1
ATOM 1435 O O . GLU A 1 184 ? 26.220 -26.188 -32.984 1.00 94.19 184 GLU A O 1
ATOM 1440 N N . PHE A 1 185 ? 24.350 -27.079 -32.120 1.00 96.56 185 PHE A N 1
ATOM 1441 C CA . PHE A 1 185 ? 24.548 -26.501 -30.794 1.00 96.56 185 PHE A CA 1
ATOM 1442 C C . PHE A 1 185 ? 25.477 -27.404 -29.987 1.00 96.56 185 PHE A C 1
ATOM 1444 O O . PHE A 1 185 ? 25.238 -28.608 -29.895 1.00 96.56 185 PHE A O 1
ATOM 1451 N N . ASP A 1 186 ? 26.496 -26.816 -29.371 1.00 94.75 186 ASP A N 1
ATOM 1452 C CA . ASP A 1 186 ? 27.561 -27.562 -28.697 1.00 94.75 186 ASP A CA 1
ATOM 1453 C C . ASP A 1 186 ? 27.520 -27.339 -27.169 1.00 94.75 186 ASP A C 1
ATOM 1455 O O . ASP A 1 186 ? 26.606 -26.717 -26.615 1.00 94.75 186 ASP A O 1
ATOM 1459 N N . PHE A 1 187 ? 28.488 -27.914 -26.466 1.00 94.56 187 PHE A N 1
ATOM 1460 C CA . PHE A 1 187 ? 28.576 -28.057 -25.022 1.00 94.56 187 PHE A CA 1
ATOM 1461 C C . PHE A 1 187 ? 28.153 -26.816 -24.224 1.00 94.56 187 PHE A C 1
ATOM 1463 O O . PHE A 1 187 ? 27.338 -26.933 -23.312 1.00 94.56 187 PHE A O 1
ATOM 1470 N N . SER A 1 188 ? 28.640 -25.621 -24.567 1.00 95.69 188 SER A N 1
ATOM 1471 C CA . SER A 1 188 ? 28.336 -24.393 -23.819 1.00 95.69 188 SER A CA 1
ATOM 1472 C C . SER A 1 188 ? 26.851 -24.022 -23.880 1.00 95.69 188 SER A C 1
ATOM 1474 O O . SER A 1 188 ? 26.291 -23.552 -22.890 1.00 95.69 188 SER A O 1
ATOM 1476 N N . PHE A 1 189 ? 26.192 -24.266 -25.016 1.00 96.38 189 PHE A N 1
ATOM 1477 C CA . PHE A 1 189 ? 24.757 -24.035 -25.155 1.00 96.38 189 PHE A CA 1
ATOM 1478 C C . PHE A 1 189 ? 23.967 -24.994 -24.258 1.00 96.38 189 PHE A C 1
ATOM 1480 O O . PHE A 1 189 ? 23.087 -24.569 -23.508 1.00 96.38 189 PHE A O 1
ATOM 1487 N N . TRP A 1 190 ? 24.330 -26.278 -24.264 1.00 96.81 190 TRP A N 1
ATOM 1488 C CA . TRP A 1 190 ? 23.666 -27.283 -23.434 1.00 96.81 190 TRP A CA 1
ATOM 1489 C C . TRP A 1 190 ? 23.920 -27.094 -21.938 1.00 96.81 190 TRP A C 1
ATOM 1491 O O . TRP A 1 190 ? 23.021 -27.358 -21.143 1.00 96.81 190 TRP A O 1
ATOM 1501 N N . LEU A 1 191 ? 25.074 -26.550 -21.541 1.00 96.06 191 LEU A N 1
ATOM 1502 C CA . LEU A 1 191 ? 25.301 -26.109 -20.162 1.00 96.06 191 LEU A CA 1
ATOM 1503 C C . LEU A 1 191 ? 24.322 -25.004 -19.746 1.00 96.06 191 LEU A C 1
ATOM 1505 O O . LEU A 1 191 ? 23.789 -25.046 -18.639 1.00 96.06 191 LEU A O 1
ATOM 1509 N N . CYS A 1 192 ? 24.037 -24.043 -20.627 1.00 94.69 192 CYS A N 1
ATOM 1510 C CA . CYS A 1 192 ? 23.048 -23.001 -20.351 1.00 94.69 192 CYS A CA 1
ATOM 1511 C C . CYS A 1 192 ? 21.630 -23.581 -20.210 1.00 94.69 192 CYS A C 1
ATOM 1513 O O . CYS A 1 192 ? 20.900 -23.212 -19.287 1.00 94.69 192 CYS A O 1
ATOM 1515 N N . VAL A 1 193 ? 21.249 -24.517 -21.088 1.00 96.25 193 VAL A N 1
ATOM 1516 C CA . VAL A 1 193 ? 19.964 -25.235 -21.002 1.00 96.25 193 VAL A CA 1
ATOM 1517 C C . VAL A 1 193 ? 19.868 -26.020 -19.692 1.00 96.25 193 VAL A C 1
ATOM 1519 O O . VAL A 1 193 ? 18.857 -25.934 -18.996 1.00 96.25 193 VAL A O 1
ATOM 1522 N N . ALA A 1 194 ? 20.934 -26.730 -19.313 1.00 95.06 194 ALA A N 1
ATOM 1523 C CA . ALA A 1 194 ? 21.009 -27.455 -18.051 1.00 95.06 194 ALA A CA 1
ATOM 1524 C C . ALA A 1 194 ? 20.893 -26.510 -16.844 1.00 95.06 194 ALA A C 1
ATOM 1526 O O . ALA A 1 194 ? 20.146 -26.808 -15.917 1.00 95.06 194 ALA A O 1
ATOM 1527 N N . GLY A 1 195 ? 21.544 -25.342 -16.881 1.00 93.38 195 GLY A N 1
ATOM 1528 C CA . GLY A 1 195 ? 21.417 -24.304 -15.853 1.00 93.38 195 GLY A CA 1
ATOM 1529 C C . GLY A 1 195 ? 19.971 -23.825 -15.680 1.00 93.38 195 GLY A C 1
ATOM 1530 O O . GLY A 1 195 ? 19.425 -23.839 -14.573 1.00 93.38 195 GLY A O 1
ATOM 1531 N N . ALA A 1 196 ? 19.294 -23.493 -16.783 1.00 91.62 196 ALA A N 1
ATOM 1532 C CA . ALA A 1 196 ? 17.881 -23.113 -16.755 1.00 91.62 196 ALA A CA 1
ATOM 1533 C C . ALA A 1 196 ? 16.990 -24.242 -16.197 1.00 91.62 196 ALA A C 1
ATOM 1535 O O . ALA A 1 196 ? 16.133 -23.990 -15.346 1.00 91.62 196 ALA A O 1
ATOM 1536 N N . ALA A 1 197 ? 17.241 -25.493 -16.597 1.00 92.56 197 ALA A N 1
ATOM 1537 C CA . ALA A 1 197 ? 16.521 -26.659 -16.093 1.00 92.56 197 ALA A CA 1
ATOM 1538 C C . ALA A 1 197 ? 16.764 -26.905 -14.594 1.00 92.56 197 ALA A C 1
ATOM 1540 O O . ALA A 1 197 ? 15.823 -27.238 -13.874 1.00 92.56 197 ALA A O 1
ATOM 1541 N N . THR A 1 198 ? 17.984 -26.688 -14.087 1.00 92.31 198 THR A N 1
ATOM 1542 C CA . THR A 1 198 ? 18.289 -26.836 -12.653 1.00 92.31 198 THR A CA 1
ATOM 1543 C C . THR A 1 198 ? 17.533 -25.834 -11.779 1.00 92.31 198 THR A C 1
ATOM 1545 O O . THR A 1 198 ? 17.074 -26.208 -10.700 1.00 92.31 198 THR A O 1
ATOM 1548 N N . ASN A 1 199 ? 17.289 -24.608 -12.264 1.00 90.00 199 ASN A N 1
ATOM 1549 C CA . ASN A 1 199 ? 16.406 -23.652 -11.577 1.00 90.00 199 ASN A CA 1
ATOM 1550 C C . ASN A 1 199 ? 14.960 -24.177 -11.494 1.00 90.00 199 ASN A C 1
ATOM 1552 O O . ASN A 1 199 ? 14.302 -24.022 -10.465 1.00 90.00 199 ASN A O 1
ATOM 1556 N N . GLY A 1 200 ? 14.481 -24.858 -12.542 1.00 84.69 200 GLY A N 1
ATOM 1557 C CA . GLY A 1 200 ? 13.186 -25.546 -12.544 1.00 84.69 200 GLY A CA 1
ATOM 1558 C C . GLY A 1 200 ? 13.145 -26.750 -11.596 1.00 84.69 200 GLY A C 1
ATOM 1559 O O . GLY A 1 200 ? 12.207 -26.891 -10.817 1.00 84.69 200 GLY A O 1
ATOM 1560 N N . ALA A 1 201 ? 14.187 -27.584 -11.578 1.00 87.12 201 ALA A N 1
ATOM 1561 C CA . ALA A 1 201 ? 14.290 -28.731 -10.671 1.00 87.12 201 ALA A CA 1
ATOM 1562 C C . ALA A 1 201 ? 14.270 -28.315 -9.189 1.00 87.12 201 ALA A C 1
ATOM 1564 O O . ALA A 1 201 ? 13.752 -29.044 -8.339 1.00 87.12 201 ALA A O 1
ATOM 1565 N N . ASN A 1 202 ? 14.761 -27.113 -8.875 1.00 87.81 202 ASN A N 1
ATOM 1566 C CA . ASN A 1 202 ? 14.740 -26.572 -7.520 1.00 87.81 202 ASN A CA 1
ATOM 1567 C C . ASN A 1 202 ? 13.309 -26.390 -6.974 1.00 87.81 202 ASN A C 1
ATOM 1569 O O . ASN A 1 202 ? 13.093 -26.493 -5.767 1.00 87.81 202 ASN A O 1
ATOM 1573 N N . PHE A 1 203 ? 12.302 -26.220 -7.842 1.00 84.06 203 PHE A N 1
ATOM 1574 C CA . PHE A 1 203 ? 10.895 -26.219 -7.425 1.00 84.06 203 PHE A CA 1
ATOM 1575 C C . PHE A 1 203 ? 10.499 -27.541 -6.784 1.00 84.06 203 PHE A C 1
ATOM 1577 O O . PHE A 1 203 ? 9.840 -27.548 -5.751 1.00 84.06 203 PHE A O 1
ATOM 1584 N N . ILE A 1 204 ? 10.923 -28.655 -7.377 1.00 84.44 204 ILE A N 1
ATOM 1585 C CA . ILE A 1 204 ? 10.599 -29.995 -6.890 1.00 84.44 204 ILE A CA 1
ATOM 1586 C C . ILE A 1 204 ? 11.281 -30.217 -5.539 1.00 84.44 204 ILE A C 1
ATOM 1588 O O . ILE A 1 204 ? 10.637 -30.661 -4.591 1.00 84.44 204 ILE A O 1
ATOM 1592 N N . VAL A 1 205 ? 12.552 -29.821 -5.411 1.00 86.56 205 VAL A N 1
ATOM 1593 C CA . VAL A 1 205 ? 13.316 -29.941 -4.157 1.00 86.56 205 VAL A CA 1
ATOM 1594 C C . VAL A 1 205 ? 12.673 -29.137 -3.022 1.00 86.56 205 VAL A C 1
ATOM 1596 O O . VAL A 1 205 ? 12.552 -29.632 -1.899 1.00 86.56 205 VAL A O 1
ATOM 1599 N N . VAL A 1 206 ? 12.209 -27.916 -3.304 1.00 82.38 206 VAL A N 1
ATOM 1600 C CA . VAL A 1 206 ? 11.504 -27.088 -2.314 1.00 82.38 206 VAL A CA 1
ATOM 1601 C C . VAL A 1 206 ? 10.095 -27.632 -2.046 1.00 82.38 206 VAL A C 1
ATOM 1603 O O . VAL A 1 206 ? 9.666 -27.641 -0.893 1.00 82.38 206 VAL A O 1
ATOM 1606 N N . ALA A 1 207 ? 9.394 -28.175 -3.044 1.00 81.12 207 ALA A N 1
ATOM 1607 C CA . ALA A 1 207 ? 8.062 -28.767 -2.885 1.00 81.12 207 ALA A CA 1
ATOM 1608 C C . ALA A 1 207 ? 8.082 -30.050 -2.039 1.00 81.12 207 ALA A C 1
ATOM 1610 O O . ALA A 1 207 ? 7.187 -30.273 -1.220 1.00 81.12 207 ALA A O 1
ATOM 1611 N N . MET A 1 208 ? 9.151 -30.847 -2.143 1.00 80.06 208 MET A N 1
ATOM 1612 C CA . MET A 1 208 ? 9.388 -32.031 -1.309 1.00 80.06 208 MET A CA 1
ATOM 1613 C C . MET A 1 208 ? 9.494 -31.712 0.189 1.00 80.06 208 MET A C 1
ATOM 1615 O O . MET A 1 208 ? 9.335 -32.614 1.011 1.00 80.06 208 MET A O 1
ATOM 1619 N N . SER A 1 209 ? 9.686 -30.443 0.574 1.00 69.94 209 SER A N 1
ATOM 1620 C CA . SER A 1 209 ? 9.656 -30.022 1.981 1.00 69.94 209 SER A CA 1
ATOM 1621 C C . SER A 1 209 ? 8.265 -30.114 2.638 1.00 69.94 209 SER A C 1
ATOM 1623 O O . SER A 1 209 ? 8.160 -29.866 3.842 1.00 69.94 209 SER A O 1
ATOM 1625 N N . LYS A 1 210 ? 7.214 -30.488 1.877 1.00 60.84 210 LYS A N 1
ATOM 1626 C CA . LYS A 1 210 ? 5.819 -30.662 2.334 1.00 60.84 210 LYS A CA 1
ATOM 1627 C C . LYS A 1 210 ? 5.374 -29.520 3.247 1.00 60.84 210 LYS A C 1
ATOM 1629 O O . LYS A 1 210 ? 4.905 -29.734 4.367 1.00 60.84 210 LYS A O 1
ATOM 1634 N N . ILE A 1 211 ? 5.520 -28.287 2.768 1.00 54.53 211 ILE A N 1
ATOM 1635 C CA . ILE A 1 211 ? 4.869 -27.139 3.394 1.00 54.53 211 ILE A CA 1
ATOM 1636 C C . ILE A 1 211 ? 3.371 -27.337 3.172 1.00 54.53 211 ILE A C 1
ATOM 1638 O O . ILE A 1 211 ? 2.831 -26.982 2.129 1.00 54.53 211 ILE A O 1
ATOM 1642 N N . HIS A 1 212 ? 2.700 -27.950 4.147 1.00 41.47 212 HIS A N 1
ATOM 1643 C CA . HIS A 1 212 ? 1.279 -27.714 4.325 1.00 41.47 212 HIS A CA 1
ATOM 1644 C C . HIS A 1 212 ? 1.153 -26.209 4.533 1.00 41.47 212 HIS A C 1
ATOM 1646 O O . HIS A 1 212 ? 1.515 -25.695 5.592 1.00 41.47 212 HIS A O 1
ATOM 1652 N N . PHE A 1 213 ? 0.703 -25.492 3.504 1.00 38.25 213 PHE A N 1
ATOM 1653 C CA . PHE A 1 213 ? 0.070 -24.211 3.750 1.00 38.25 213 PHE A CA 1
ATOM 1654 C C . PHE A 1 213 ? -1.085 -24.529 4.693 1.00 38.25 213 PHE A C 1
ATOM 1656 O O . PHE A 1 213 ? -1.929 -25.359 4.330 1.00 38.25 213 PHE A O 1
ATOM 1663 N N . PRO A 1 214 ? -1.098 -23.994 5.924 1.00 35.16 214 PRO A N 1
ATOM 1664 C CA . PRO A 1 214 ? -2.261 -24.180 6.759 1.00 35.16 214 PRO A CA 1
ATOM 1665 C C . PRO A 1 214 ? -3.438 -23.621 5.959 1.00 35.16 214 PRO A C 1
ATOM 1667 O O . PRO A 1 214 ? -3.415 -22.463 5.537 1.00 35.16 214 PRO A O 1
ATOM 1670 N N . LYS A 1 215 ? -4.453 -24.459 5.705 1.00 32.72 215 LYS A N 1
ATOM 1671 C CA . LYS A 1 215 ? -5.794 -23.931 5.450 1.00 32.72 215 LYS A CA 1
ATOM 1672 C C . LYS A 1 215 ? -6.056 -22.932 6.572 1.00 32.72 215 LYS A C 1
ATOM 1674 O O . LYS A 1 215 ? -5.700 -23.223 7.715 1.00 32.72 215 LYS A O 1
ATOM 1679 N N . ILE A 1 216 ? -6.641 -21.783 6.248 1.00 37.28 216 ILE A N 1
ATOM 1680 C CA . ILE A 1 216 ? -7.161 -20.857 7.253 1.00 37.28 216 ILE A CA 1
ATOM 1681 C C . ILE A 1 216 ? -8.268 -21.617 7.989 1.00 37.28 216 ILE A C 1
ATOM 1683 O O . ILE A 1 216 ? -9.426 -21.620 7.594 1.00 37.28 216 ILE A O 1
ATOM 1687 N N . GLN A 1 217 ? -7.877 -22.379 8.997 1.00 35.72 217 GLN A N 1
ATOM 1688 C CA . GLN A 1 217 ? -8.732 -22.740 10.098 1.00 35.72 217 GLN A CA 1
ATOM 1689 C C . GLN A 1 217 ? -8.401 -21.705 11.153 1.00 35.72 217 GLN A C 1
ATOM 1691 O O . GLN A 1 217 ? -7.240 -21.567 11.543 1.00 35.72 217 GLN A O 1
ATOM 1696 N N . ILE A 1 218 ? -9.416 -20.940 11.537 1.00 39.41 218 ILE A N 1
ATOM 1697 C CA . ILE A 1 218 ? -9.379 -20.055 12.693 1.00 39.41 218 ILE A CA 1
ATOM 1698 C C . ILE A 1 218 ? -9.059 -20.974 13.874 1.00 39.41 218 ILE A C 1
ATOM 1700 O O . ILE A 1 218 ? -9.911 -21.721 14.351 1.00 39.41 218 ILE A O 1
ATOM 1704 N N . LYS A 1 219 ? -7.777 -21.054 14.234 1.00 34.19 219 LYS A N 1
ATOM 1705 C CA . LYS A 1 219 ? -7.325 -21.838 15.377 1.00 34.19 219 LYS A CA 1
ATOM 1706 C C . LYS A 1 219 ? -7.935 -21.145 16.592 1.00 34.19 219 LYS A C 1
ATOM 1708 O O . LYS A 1 219 ? -7.746 -19.937 16.721 1.00 34.19 219 LYS A O 1
ATOM 1713 N N . LYS A 1 220 ? -8.651 -21.879 17.456 1.00 41.62 220 LYS A N 1
ATOM 1714 C CA . LYS A 1 220 ? -8.990 -21.361 18.788 1.00 41.62 220 LYS A CA 1
ATOM 1715 C C . LYS A 1 220 ? -7.693 -20.813 19.399 1.00 41.62 220 LYS A C 1
ATOM 1717 O O . LYS A 1 220 ? -6.693 -21.542 19.386 1.00 41.62 220 LYS A O 1
ATOM 1722 N N . PRO A 1 221 ? -7.665 -19.546 19.822 1.00 44.88 221 PRO A N 1
ATOM 1723 C CA . PRO A 1 221 ? -6.445 -18.949 20.324 1.00 44.88 221 PRO A CA 1
ATOM 1724 C C . PRO A 1 221 ? -6.026 -19.676 21.607 1.00 44.88 221 PRO A C 1
ATOM 1726 O O . PRO A 1 221 ? -6.825 -19.879 22.514 1.00 44.88 221 PRO A O 1
ATOM 1729 N N . GLU A 1 222 ? -4.773 -20.138 21.644 1.00 51.25 222 GLU A N 1
ATOM 1730 C CA . GLU A 1 222 ? -4.140 -20.696 22.854 1.00 51.25 222 GLU A CA 1
ATOM 1731 C C . GLU A 1 222 ? -3.877 -19.593 23.903 1.00 51.25 222 GLU A C 1
ATOM 1733 O O . GLU A 1 222 ? -3.578 -19.894 25.056 1.00 51.25 222 GLU A O 1
ATOM 1738 N N . GLU A 1 223 ? -4.010 -18.323 23.506 1.00 59.28 223 GLU A N 1
ATOM 1739 C CA . GLU A 1 223 ? -3.830 -17.126 24.327 1.00 59.28 223 GLU A CA 1
ATOM 1740 C C . GLU A 1 223 ? -5.179 -16.424 24.580 1.00 59.28 223 GLU A C 1
ATOM 1742 O O . GLU A 1 223 ? -6.070 -16.469 23.725 1.00 59.28 223 GLU A O 1
ATOM 1747 N N . PRO A 1 224 ? -5.357 -15.758 25.737 1.00 61.62 224 PRO A N 1
ATOM 1748 C CA . PRO A 1 224 ? -6.599 -15.067 26.060 1.00 61.62 224 PRO A CA 1
ATOM 1749 C C . PRO A 1 224 ? -6.888 -13.977 25.024 1.00 61.62 224 PRO A C 1
ATOM 1751 O O . PRO A 1 224 ? -6.063 -13.095 24.784 1.00 61.62 224 PRO A O 1
ATOM 1754 N N . THR A 1 225 ? -8.068 -14.043 24.412 1.00 83.81 225 THR A N 1
ATOM 1755 C CA . THR A 1 225 ? -8.477 -13.102 23.365 1.00 83.81 225 THR A CA 1
ATOM 1756 C C . THR A 1 225 ? -9.314 -11.991 23.971 1.00 83.81 225 THR A C 1
ATOM 1758 O O . THR A 1 225 ? -10.210 -12.230 24.778 1.00 83.81 225 THR A O 1
ATOM 1761 N N . GLY A 1 226 ? -8.999 -10.750 23.625 1.00 92.62 226 GLY A N 1
ATOM 1762 C CA . GLY A 1 226 ? -9.815 -9.598 23.982 1.00 92.62 226 GLY A CA 1
ATOM 1763 C C . GLY A 1 226 ? -10.966 -9.435 23.002 1.00 92.62 226 GLY A C 1
ATOM 1764 O O . GLY A 1 226 ? -10.820 -9.747 21.823 1.00 92.62 226 GLY A O 1
ATOM 1765 N N . LEU A 1 227 ? -12.094 -8.907 23.466 1.00 96.62 227 LEU A N 1
ATOM 1766 C CA . LEU A 1 227 ? -13.257 -8.649 22.617 1.00 96.62 227 LEU A CA 1
ATOM 1767 C C . LEU A 1 227 ? -13.654 -7.176 22.689 1.00 96.62 227 LEU A C 1
ATOM 1769 O O . LEU A 1 227 ? -13.817 -6.639 23.783 1.00 96.62 227 LEU A O 1
ATOM 1773 N N . VAL A 1 228 ? -13.839 -6.524 21.542 1.00 97.62 228 VAL A N 1
ATOM 1774 C CA . VAL A 1 228 ? -14.386 -5.160 21.449 1.00 97.62 228 VAL A CA 1
ATOM 1775 C C . VAL A 1 228 ? -15.821 -5.225 20.938 1.00 97.62 228 VAL A C 1
ATOM 1777 O O . VAL A 1 228 ? -16.047 -5.759 19.857 1.00 97.62 228 VAL A O 1
ATOM 1780 N N . LEU A 1 229 ? -16.771 -4.654 21.684 1.00 97.69 229 LEU A N 1
ATOM 1781 C CA . LEU A 1 229 ? -18.209 -4.660 21.382 1.00 97.69 229 LEU A CA 1
ATOM 1782 C C . LEU A 1 229 ? -18.794 -3.245 21.337 1.00 97.69 229 LEU A C 1
ATOM 1784 O O . LEU A 1 229 ? -18.484 -2.414 22.189 1.00 97.69 229 LEU A O 1
ATOM 1788 N N . GLY A 1 230 ? -19.668 -2.968 20.372 1.00 96.06 230 GLY A N 1
ATOM 1789 C CA . GLY A 1 230 ? -20.295 -1.659 20.195 1.00 96.06 230 GLY A CA 1
ATOM 1790 C C . GLY A 1 230 ? -21.619 -1.478 20.946 1.00 96.06 230 GLY A C 1
ATOM 1791 O O . GLY A 1 230 ? -22.450 -2.383 21.023 1.00 96.06 230 GLY A O 1
ATOM 1792 N N . VAL A 1 231 ? -21.856 -0.263 21.452 1.00 94.94 231 VAL A N 1
ATOM 1793 C CA . VAL A 1 231 ? -23.159 0.178 21.978 1.00 94.94 231 VAL A CA 1
ATOM 1794 C C . VAL A 1 231 ? -23.519 1.565 21.439 1.00 94.94 231 VAL A C 1
ATOM 1796 O O . VAL A 1 231 ? -22.675 2.463 21.400 1.00 94.94 231 VAL A O 1
ATOM 1799 N N . TYR A 1 232 ? -24.768 1.756 21.017 1.00 92.00 232 TYR A N 1
ATOM 1800 C CA . TYR A 1 232 ? -25.276 3.039 20.530 1.00 92.00 232 TYR A CA 1
ATOM 1801 C C . TYR A 1 232 ? -25.839 3.901 21.667 1.00 92.00 232 TYR A C 1
ATOM 1803 O O . TYR A 1 232 ? -26.360 3.402 22.667 1.00 92.00 232 TYR A O 1
ATOM 1811 N N . GLU A 1 233 ? -25.765 5.222 21.497 1.00 86.81 233 GLU A N 1
ATOM 1812 C CA . GLU A 1 233 ? -26.474 6.169 22.359 1.00 86.81 233 GLU A CA 1
ATOM 1813 C C . GLU A 1 233 ? -27.986 6.092 22.114 1.00 86.81 233 GLU A C 1
ATOM 1815 O O . GLU A 1 233 ? -28.444 5.926 20.982 1.00 86.81 233 GLU A O 1
ATOM 1820 N N . LYS A 1 234 ? -28.760 6.249 23.190 1.00 77.12 234 LYS A N 1
ATOM 1821 C CA . LYS A 1 234 ? -30.225 6.198 23.171 1.00 77.12 234 LYS A CA 1
ATOM 1822 C C . LYS A 1 234 ? -30.818 7.374 22.380 1.00 77.12 234 LYS A C 1
ATOM 1824 O O . LYS A 1 234 ? -30.362 8.509 22.520 1.00 77.12 234 LYS A O 1
ATOM 1829 N N . GLU A 1 235 ? -31.876 7.119 21.604 1.00 64.38 235 GLU A N 1
ATOM 1830 C CA . GLU A 1 235 ? -32.660 8.170 20.928 1.00 64.38 235 GLU A CA 1
ATOM 1831 C C . GLU A 1 235 ? -33.916 8.606 21.709 1.00 64.38 235 GLU A C 1
ATOM 1833 O O . GLU A 1 235 ? -34.412 9.709 21.480 1.00 64.38 235 GLU A O 1
ATOM 1838 N N . LYS A 1 236 ? -34.417 7.781 22.644 1.00 60.44 236 LYS A N 1
ATOM 1839 C CA . LYS A 1 236 ? -35.592 8.047 23.502 1.00 60.44 236 LYS A CA 1
ATOM 1840 C C . LYS A 1 236 ? -35.365 7.538 24.936 1.00 60.44 236 LYS A C 1
ATOM 1842 O O . LYS A 1 236 ? -34.490 6.699 25.146 1.00 60.44 236 LYS A O 1
ATOM 1847 N N . GLU A 1 237 ? -36.146 8.045 25.898 1.00 56.09 237 GLU A N 1
ATOM 1848 C CA . GLU A 1 237 ? -36.176 7.633 27.320 1.00 56.09 237 GLU A CA 1
ATOM 1849 C C . GLU A 1 237 ? -36.779 6.227 27.509 1.00 56.09 237 GLU A C 1
ATOM 1851 O O . GLU A 1 237 ? -37.798 6.053 28.165 1.00 56.09 237 GLU A O 1
ATOM 1856 N N . ASP A 1 238 ? -36.176 5.209 26.902 1.00 56.78 238 ASP A N 1
ATOM 1857 C CA . ASP A 1 238 ? -36.414 3.821 27.292 1.00 56.78 238 ASP A CA 1
ATOM 1858 C C . ASP A 1 238 ? -35.159 3.276 27.988 1.00 56.78 238 ASP A C 1
ATOM 1860 O O . ASP A 1 238 ? -34.022 3.637 27.653 1.00 56.78 238 ASP A O 1
ATOM 1864 N N . ASP A 1 239 ? -35.341 2.431 29.000 1.00 57.59 239 ASP A N 1
ATOM 1865 C CA . ASP A 1 239 ? -34.245 1.949 29.848 1.00 57.59 239 ASP A CA 1
ATOM 1866 C C . ASP A 1 239 ? -33.361 0.904 29.146 1.00 57.59 239 ASP A C 1
ATOM 1868 O O . ASP A 1 239 ? -32.266 0.589 29.618 1.00 57.59 239 ASP A O 1
ATOM 1872 N N . SER A 1 240 ? -33.755 0.458 27.952 1.00 66.94 240 SER A N 1
ATOM 1873 C CA . SER A 1 240 ? -33.056 -0.558 27.174 1.00 66.94 240 SER A CA 1
ATOM 1874 C C . SER A 1 240 ? -31.710 -0.079 26.587 1.00 66.94 240 SER A C 1
ATOM 1876 O O . SER A 1 240 ? -31.545 1.042 26.101 1.00 66.94 240 SER A O 1
ATOM 1878 N N . VAL A 1 241 ? -30.692 -0.943 26.673 1.00 78.19 241 VAL A N 1
ATOM 1879 C CA . VAL A 1 241 ? -29.369 -0.751 26.055 1.00 78.19 241 VAL A CA 1
ATOM 1880 C C . VAL A 1 241 ? -29.447 -1.121 24.572 1.00 78.19 241 VAL A C 1
ATOM 1882 O O . VAL A 1 241 ? -29.914 -2.208 24.238 1.00 78.19 241 VAL A O 1
ATOM 1885 N N . CYS A 1 242 ? -28.954 -0.249 23.688 1.00 88.75 242 CYS A N 1
ATOM 1886 C CA . CYS A 1 242 ? -28.937 -0.486 22.243 1.00 88.75 242 CYS A CA 1
ATOM 1887 C C . CYS A 1 242 ? -27.586 -1.068 21.798 1.00 88.75 242 CYS A C 1
ATOM 1889 O O . CYS A 1 242 ? -26.648 -0.333 21.480 1.00 88.75 242 CYS A O 1
ATOM 1891 N N . PHE A 1 243 ? -27.471 -2.393 21.822 1.00 93.31 243 PHE A N 1
ATOM 1892 C CA . PHE A 1 243 ? -26.293 -3.112 21.340 1.00 93.31 243 PHE A CA 1
ATOM 1893 C C . PHE A 1 243 ? -26.266 -3.234 19.811 1.00 93.31 243 PHE A C 1
ATOM 1895 O O . PHE A 1 243 ? -27.302 -3.197 19.149 1.00 93.31 243 PHE A O 1
ATOM 1902 N N . THR A 1 244 ? -25.070 -3.417 19.253 1.00 94.00 244 THR A N 1
ATOM 1903 C CA . THR A 1 244 ? -24.898 -3.964 17.899 1.00 94.00 244 THR A CA 1
ATOM 1904 C C . THR A 1 244 ? -25.390 -5.416 17.843 1.00 94.00 244 THR A C 1
ATOM 1906 O O . THR A 1 244 ? -25.620 -6.053 18.872 1.00 94.00 244 THR A O 1
ATOM 1909 N N . GLU A 1 245 ? -25.511 -5.978 16.640 1.00 93.44 245 GLU A N 1
ATOM 1910 C CA . GLU A 1 245 ? -25.889 -7.385 16.461 1.00 93.44 245 GLU A CA 1
ATOM 1911 C C . GLU A 1 245 ? -24.916 -8.340 17.174 1.00 93.44 245 GLU A C 1
ATOM 1913 O O . GLU A 1 245 ? -25.346 -9.214 17.930 1.00 93.44 245 GLU A O 1
ATOM 1918 N N . ALA A 1 246 ? -23.605 -8.122 17.021 1.00 94.31 246 ALA A N 1
ATOM 1919 C CA . ALA A 1 246 ? -22.587 -8.937 17.678 1.00 94.31 246 ALA A CA 1
ATOM 1920 C C . ALA A 1 246 ? -22.639 -8.797 19.209 1.00 94.31 246 ALA A C 1
ATOM 1922 O O . ALA A 1 246 ? -22.621 -9.803 19.920 1.00 94.31 246 ALA A O 1
ATOM 1923 N N . ALA A 1 247 ? -22.771 -7.571 19.727 1.00 94.88 247 ALA A N 1
ATOM 1924 C CA . ALA A 1 247 ? -22.866 -7.336 21.165 1.00 94.88 247 ALA A CA 1
ATOM 1925 C C . ALA A 1 247 ? -24.157 -7.916 21.765 1.00 94.88 247 ALA A C 1
ATOM 1927 O O . ALA A 1 247 ? -24.123 -8.478 22.857 1.00 94.88 247 ALA A O 1
ATOM 1928 N N . SER A 1 248 ? -25.275 -7.858 21.035 1.00 94.75 248 SER A N 1
ATOM 1929 C CA . SER A 1 248 ? -26.541 -8.473 21.444 1.00 94.75 248 SER A CA 1
ATOM 1930 C C . SER A 1 248 ? -26.460 -10.001 21.441 1.00 94.75 248 SER A C 1
ATOM 1932 O O . SER A 1 248 ? -26.980 -10.639 22.354 1.00 94.75 248 SER A O 1
ATOM 1934 N N . SER A 1 249 ? -25.802 -10.600 20.444 1.00 94.50 249 SER A N 1
ATOM 1935 C CA . SER A 1 249 ? -25.574 -12.049 20.396 1.00 94.50 249 SER A CA 1
ATOM 1936 C C . SER A 1 249 ? -24.677 -12.513 21.547 1.00 94.50 249 SER A C 1
ATOM 1938 O O . SER A 1 249 ? -24.949 -13.537 22.174 1.00 94.50 249 SER A O 1
ATOM 1940 N N . PHE A 1 250 ? -23.627 -11.749 21.854 1.00 94.88 250 PHE A N 1
ATOM 1941 C CA . PHE A 1 250 ? -22.733 -12.041 22.969 1.00 94.88 250 PHE A CA 1
ATOM 1942 C C . PHE A 1 250 ? -23.449 -11.902 24.321 1.00 94.88 250 PHE A C 1
ATOM 1944 O O . PHE A 1 250 ? -23.392 -12.822 25.134 1.00 94.88 250 PHE A O 1
ATOM 1951 N N . ASP A 1 251 ? -24.209 -10.824 24.539 1.00 95.62 251 ASP A N 1
ATOM 1952 C CA . ASP A 1 251 ? -25.062 -10.642 25.726 1.00 95.62 251 ASP A CA 1
ATOM 1953 C C . ASP A 1 251 ? -26.065 -11.800 25.890 1.00 95.62 251 ASP A C 1
ATOM 1955 O O . ASP A 1 251 ? -26.233 -12.325 26.990 1.00 95.62 251 ASP A O 1
ATOM 1959 N N . GLY A 1 252 ? -26.665 -12.263 24.786 1.00 93.81 252 GLY A N 1
ATOM 1960 C CA . GLY A 1 252 ? -27.553 -13.427 24.763 1.00 93.81 252 GLY A CA 1
ATOM 1961 C C . GLY A 1 252 ? -26.869 -14.720 25.217 1.00 93.81 252 GLY A C 1
ATOM 1962 O O . GLY A 1 252 ? -27.431 -15.454 26.028 1.00 93.81 252 GLY A O 1
ATOM 1963 N N . SER A 1 253 ? -25.630 -14.969 24.777 1.00 93.38 253 SER A N 1
ATOM 1964 C CA . SER A 1 253 ? -24.838 -16.127 25.231 1.00 93.38 253 SER A CA 1
ATOM 1965 C C . SER A 1 253 ? -24.513 -16.087 26.731 1.00 93.38 253 SER A C 1
ATOM 1967 O O . SER A 1 253 ? -24.343 -17.126 27.364 1.00 93.38 253 SER A O 1
ATOM 1969 N N . LEU A 1 254 ? -24.496 -14.884 27.314 1.00 92.94 254 LEU A N 1
ATOM 1970 C CA . LEU A 1 254 ? -24.249 -14.631 28.732 1.00 92.94 254 LEU A CA 1
ATOM 1971 C C . LEU A 1 254 ? -25.535 -14.475 29.554 1.00 92.94 254 LEU A C 1
ATOM 1973 O O . LEU A 1 254 ? -25.475 -14.020 30.696 1.00 92.94 254 LEU A O 1
ATOM 1977 N N . SER A 1 255 ? -26.700 -14.812 28.990 1.00 93.62 255 SER A N 1
ATOM 1978 C CA . SER A 1 255 ? -28.006 -14.651 29.646 1.00 93.62 255 SER A CA 1
ATOM 1979 C C . SER A 1 255 ? -28.271 -13.221 30.159 1.00 93.62 255 SER A C 1
ATOM 1981 O O . SER A 1 255 ? -28.879 -13.040 31.209 1.00 93.62 255 SER A O 1
ATOM 1983 N N . GLY A 1 256 ? -27.803 -12.194 29.437 1.00 91.88 256 GLY A N 1
ATOM 1984 C CA . GLY A 1 256 ? -28.038 -10.779 29.768 1.00 91.88 256 GLY A CA 1
ATOM 1985 C C . GLY A 1 256 ? -27.037 -10.148 30.747 1.00 91.88 256 GLY A C 1
ATOM 1986 O O . GLY A 1 256 ? -27.171 -8.971 31.097 1.00 91.88 256 GLY A O 1
ATOM 1987 N N . LYS A 1 257 ? -26.018 -10.897 31.190 1.00 93.94 257 LYS A N 1
ATOM 1988 C CA . LYS A 1 257 ? -25.034 -10.436 32.185 1.00 93.94 257 LYS A CA 1
ATOM 1989 C C . LYS A 1 257 ? -24.231 -9.212 31.729 1.00 93.94 257 LYS A C 1
ATOM 1991 O O . LYS A 1 257 ? -23.856 -8.382 32.556 1.00 93.94 257 LYS A O 1
ATOM 1996 N N . LEU A 1 258 ? -23.950 -9.070 30.428 1.00 94.50 258 LEU A N 1
ATOM 1997 C CA . LEU A 1 258 ? -23.204 -7.914 29.916 1.00 94.50 258 LEU A CA 1
ATOM 1998 C C . LEU A 1 258 ? -24.029 -6.630 30.069 1.00 94.50 258 LEU A C 1
ATOM 2000 O O . LEU A 1 258 ? -23.508 -5.612 30.524 1.00 94.50 258 LEU A O 1
ATOM 2004 N N . ARG A 1 259 ? -25.319 -6.677 29.725 1.00 93.56 259 ARG A N 1
ATOM 2005 C CA . ARG A 1 259 ? -26.247 -5.552 29.894 1.00 93.56 259 ARG A CA 1
ATOM 2006 C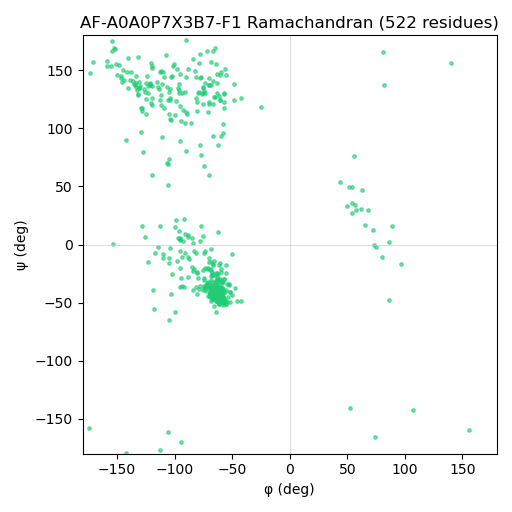 C . ARG A 1 259 ? -26.421 -5.142 31.347 1.00 93.56 259 ARG A C 1
ATOM 2008 O O . ARG A 1 259 ? -26.420 -3.949 31.641 1.00 93.56 259 ARG A O 1
ATOM 2015 N N . GLU A 1 260 ? -26.556 -6.126 32.231 1.00 93.00 260 GLU A N 1
ATOM 2016 C CA . GLU A 1 260 ? -26.649 -5.918 33.675 1.00 93.00 260 GLU A CA 1
ATOM 2017 C C . GLU A 1 260 ? -25.398 -5.205 34.208 1.00 93.00 260 GLU A C 1
ATOM 2019 O O . GLU A 1 260 ? -25.483 -4.174 34.868 1.00 93.00 260 GLU A O 1
ATOM 2024 N N . LEU A 1 261 ? -24.203 -5.679 33.851 1.00 93.38 261 LEU A N 1
ATOM 2025 C CA . LEU A 1 261 ? -22.964 -5.033 34.287 1.00 93.38 261 LEU A CA 1
ATOM 2026 C C . LEU A 1 261 ? -22.772 -3.646 33.663 1.00 93.38 261 LEU A C 1
ATOM 2028 O O . LEU A 1 261 ? -22.218 -2.741 34.299 1.00 93.38 261 LEU A O 1
ATOM 2032 N N . LEU A 1 262 ? -23.255 -3.434 32.438 1.00 92.38 262 LEU A N 1
ATOM 2033 C CA . LEU A 1 262 ? -23.228 -2.121 31.807 1.00 92.38 262 LEU A CA 1
ATOM 2034 C C . LEU A 1 262 ? -24.133 -1.113 32.527 1.00 92.38 262 LEU A C 1
ATOM 2036 O O . LEU A 1 262 ? -23.720 0.040 32.662 1.00 92.38 262 LEU A O 1
ATOM 2040 N N . SER A 1 263 ? -25.301 -1.531 33.029 1.00 89.94 263 SER A N 1
ATOM 2041 C CA . SER A 1 263 ? -26.185 -0.665 33.821 1.00 89.94 263 SER A CA 1
ATOM 2042 C C . SER A 1 263 ? -25.631 -0.401 35.227 1.00 89.94 263 SER A C 1
ATOM 2044 O O . SER A 1 263 ? -25.652 0.741 35.683 1.00 89.94 263 SER A O 1
ATOM 2046 N N . ILE A 1 264 ? -25.045 -1.412 35.882 1.00 91.62 264 ILE A N 1
ATOM 2047 C CA . ILE A 1 264 ? -24.421 -1.278 37.213 1.00 91.62 264 ILE A CA 1
ATOM 2048 C C . ILE A 1 264 ? -23.212 -0.338 37.176 1.00 91.62 264 ILE A C 1
ATOM 2050 O O . ILE A 1 264 ? -22.971 0.430 38.106 1.00 91.62 264 ILE A O 1
ATOM 2054 N N . SER A 1 265 ? -22.434 -0.376 36.096 1.00 91.00 265 SER A N 1
ATOM 2055 C CA . SER A 1 265 ? -21.176 0.369 35.987 1.00 91.00 265 SER A CA 1
ATOM 2056 C C . SER A 1 265 ? -21.326 1.881 35.752 1.00 91.00 265 SER A C 1
ATOM 2058 O O . SER A 1 265 ? -20.332 2.582 35.540 1.00 91.00 265 SER A O 1
ATOM 2060 N N . GLY A 1 266 ? -22.553 2.402 35.819 1.00 87.94 266 GLY A N 1
ATOM 2061 C CA . GLY A 1 266 ? -22.842 3.829 35.901 1.00 87.94 266 GLY A CA 1
ATOM 2062 C C . GLY A 1 266 ? -23.403 4.412 34.600 1.00 87.94 266 GLY A C 1
ATOM 2063 O O . GLY A 1 266 ? -24.209 3.766 33.934 1.00 87.94 266 GLY A O 1
ATOM 2064 N N . PRO A 1 267 ? -23.032 5.652 34.224 1.00 89.31 267 PRO A N 1
ATOM 2065 C CA . PRO A 1 267 ? -23.695 6.364 33.136 1.00 89.31 267 PRO A CA 1
ATOM 2066 C C . PRO A 1 267 ? -23.519 5.660 31.780 1.00 89.31 267 PRO A C 1
ATOM 2068 O O . PRO A 1 267 ? -22.515 4.961 31.573 1.00 89.31 267 PRO A O 1
ATOM 2071 N N . PRO A 1 268 ? -24.445 5.883 30.828 1.00 87.25 268 PRO A N 1
ATOM 2072 C CA . PRO A 1 268 ? -24.360 5.300 29.494 1.00 87.25 268 PRO A CA 1
ATOM 2073 C C . PRO A 1 268 ? -23.089 5.750 28.764 1.00 87.25 268 PRO A C 1
ATOM 2075 O O . PRO A 1 268 ? -22.618 6.883 28.918 1.00 87.25 268 PRO A O 1
ATOM 2078 N N . LEU A 1 269 ? -22.530 4.849 27.954 1.00 90.31 269 LEU A N 1
ATOM 2079 C CA . LEU A 1 269 ? -21.326 5.117 27.174 1.00 90.31 269 LEU A CA 1
ATOM 2080 C C . LEU A 1 269 ? -21.624 6.091 26.032 1.00 90.31 269 LEU A C 1
ATOM 2082 O O . LEU A 1 269 ? -22.342 5.773 25.089 1.00 90.31 269 LEU A O 1
ATOM 2086 N N . LYS A 1 270 ? -21.030 7.282 26.126 1.00 90.12 270 LYS A N 1
ATOM 2087 C CA . LYS A 1 270 ? -21.066 8.293 25.065 1.00 90.12 270 LYS A CA 1
ATOM 2088 C C . LYS A 1 270 ? -20.083 7.960 23.940 1.00 90.12 270 LYS A C 1
ATOM 2090 O O . LYS A 1 270 ? -19.145 7.183 24.140 1.00 90.12 270 LYS A O 1
ATOM 2095 N N . LYS A 1 271 ? -20.248 8.611 22.785 1.00 89.06 271 LYS A N 1
ATOM 2096 C CA . LYS A 1 271 ? -19.332 8.541 21.635 1.00 89.06 271 LYS A CA 1
ATOM 2097 C C . LYS A 1 271 ? -17.860 8.599 22.068 1.00 89.06 271 LYS A C 1
ATOM 2099 O O . LYS A 1 271 ? -17.436 9.539 22.743 1.00 89.06 271 LYS A O 1
ATOM 2104 N N . GLY A 1 272 ? -17.075 7.612 21.630 1.00 82.25 272 GLY A N 1
ATOM 2105 C CA . GLY A 1 272 ? -15.622 7.569 21.835 1.00 82.25 272 GLY A CA 1
ATOM 2106 C C . GLY A 1 272 ? -15.184 7.275 23.273 1.00 82.25 272 GLY A C 1
ATOM 2107 O O . GLY A 1 272 ? -14.015 7.464 23.607 1.00 82.25 272 GLY A O 1
ATOM 2108 N N . LYS A 1 273 ? -16.101 6.839 24.142 1.00 93.25 273 LYS A N 1
ATOM 2109 C CA . LYS A 1 273 ? -15.785 6.316 25.475 1.00 93.25 273 LYS A CA 1
ATOM 2110 C C . LYS A 1 273 ? -15.836 4.794 25.462 1.00 93.25 273 LYS A C 1
ATOM 2112 O O . LYS A 1 273 ? -16.550 4.202 24.657 1.00 93.25 273 LYS A O 1
ATOM 2117 N N . SER A 1 274 ? -15.089 4.174 26.365 1.00 95.25 274 SER A N 1
ATOM 2118 C CA . SER A 1 274 ? -15.061 2.725 26.533 1.00 95.25 274 SER A CA 1
ATOM 2119 C C . SER A 1 274 ? -15.203 2.330 27.998 1.00 95.25 274 SER A C 1
ATOM 2121 O O . SER A 1 274 ? -15.000 3.147 28.902 1.00 95.25 274 SER A O 1
ATOM 2123 N N . ARG A 1 275 ? -15.567 1.070 28.230 1.00 96.25 275 ARG A N 1
ATOM 2124 C CA . ARG A 1 275 ? -15.582 0.442 29.550 1.00 96.25 275 ARG A CA 1
ATOM 2125 C C . ARG A 1 275 ? -15.164 -1.015 29.430 1.00 96.25 275 ARG A C 1
ATOM 2127 O O . ARG A 1 275 ? -15.537 -1.673 28.465 1.00 96.25 275 ARG A O 1
ATOM 2134 N N . ILE A 1 276 ? -14.392 -1.494 30.398 1.00 96.38 276 ILE A N 1
ATOM 2135 C CA . ILE A 1 276 ? -13.831 -2.848 30.402 1.00 96.38 276 ILE A CA 1
ATOM 2136 C C . ILE A 1 276 ? -14.579 -3.696 31.427 1.00 96.38 276 ILE A C 1
ATOM 2138 O O . ILE A 1 276 ? -14.804 -3.251 32.552 1.00 96.38 276 ILE A O 1
ATOM 2142 N N . PHE A 1 277 ? -14.930 -4.914 31.034 1.00 96.00 277 PHE A N 1
ATOM 2143 C CA . PHE A 1 277 ? -15.535 -5.935 31.873 1.00 96.00 277 PHE A CA 1
ATOM 2144 C C . PHE A 1 277 ? -14.673 -7.193 31.838 1.00 96.00 277 PHE A C 1
AT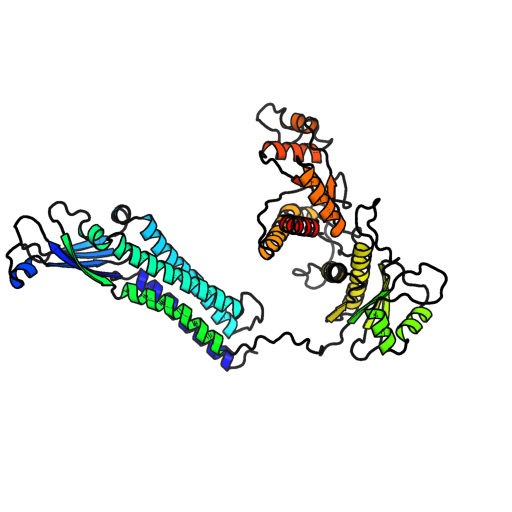OM 2146 O O . PHE A 1 277 ? -14.218 -7.614 30.774 1.00 96.00 277 PHE A O 1
ATOM 2153 N N . TYR A 1 278 ? -14.462 -7.793 33.006 1.00 94.62 278 TYR A N 1
ATOM 2154 C CA . TYR A 1 278 ? -13.569 -8.936 33.175 1.00 94.62 278 TYR A CA 1
ATOM 2155 C C . TYR A 1 278 ? -14.347 -10.201 33.527 1.00 94.62 278 TYR A C 1
ATOM 2157 O O . TYR A 1 278 ? -15.368 -10.131 34.212 1.00 94.62 278 TYR A O 1
ATOM 2165 N N . GLY A 1 279 ? -13.843 -11.356 33.088 1.00 89.44 279 GLY A N 1
ATOM 2166 C CA . GLY A 1 279 ? -14.368 -12.665 33.490 1.00 89.44 279 GLY A CA 1
ATOM 2167 C C . GLY A 1 279 ? -15.827 -12.897 33.085 1.00 89.44 279 GLY A C 1
ATOM 2168 O O . GLY A 1 279 ? -16.573 -13.570 33.798 1.00 89.44 279 GLY A O 1
ATOM 2169 N N . LEU A 1 280 ? -16.259 -12.297 31.970 1.00 90.31 280 LEU A N 1
ATOM 2170 C CA . LEU A 1 280 ? -17.603 -12.511 31.431 1.00 90.31 280 LEU A CA 1
ATOM 2171 C C . LEU A 1 280 ? -17.733 -13.865 30.742 1.00 90.31 280 LEU A C 1
ATOM 2173 O O . LEU A 1 280 ? -18.763 -14.514 30.885 1.00 90.31 280 LEU A O 1
ATOM 2177 N N . HIS A 1 281 ? -16.694 -14.269 30.015 1.00 89.62 281 HIS A N 1
ATOM 2178 C CA . HIS A 1 281 ? -16.659 -15.472 29.196 1.00 89.62 281 HIS A CA 1
ATOM 2179 C C . HIS A 1 281 ? -15.278 -16.129 29.303 1.00 89.62 281 HIS A C 1
ATOM 2181 O O . HIS A 1 281 ? -14.279 -15.427 29.460 1.00 89.62 281 HIS A O 1
ATOM 2187 N N . GLU A 1 282 ? -15.207 -17.458 29.199 1.00 84.25 282 GLU A N 1
ATOM 2188 C CA . GLU A 1 282 ? -13.943 -18.204 29.312 1.00 84.25 282 GLU A CA 1
ATOM 2189 C C . GLU A 1 282 ? -12.976 -17.869 28.166 1.00 84.25 282 GLU A C 1
ATOM 2191 O O . GLU A 1 282 ? -11.805 -17.590 28.409 1.00 84.25 282 GLU A O 1
ATOM 2196 N N . ASP A 1 283 ? -13.485 -17.810 26.930 1.00 86.69 283 ASP A N 1
ATOM 2197 C CA . ASP A 1 283 ? -12.677 -17.470 25.746 1.00 86.69 283 ASP A CA 1
ATOM 2198 C C . ASP A 1 283 ? -12.316 -15.966 25.672 1.00 86.69 283 ASP A C 1
ATOM 2200 O O . ASP A 1 283 ? -11.343 -15.600 25.010 1.00 86.69 283 ASP A O 1
ATOM 2204 N N . PHE A 1 284 ? -13.062 -15.095 26.374 1.00 91.44 284 PHE A N 1
ATOM 2205 C CA . PHE A 1 284 ? -12.858 -13.638 26.364 1.00 91.44 284 PHE A CA 1
ATOM 2206 C C . PHE A 1 284 ? -12.720 -13.068 27.785 1.00 91.44 284 PHE A C 1
ATOM 2208 O O . PHE A 1 284 ? -13.673 -12.490 28.324 1.00 91.44 284 PHE A O 1
ATOM 2215 N N . PRO A 1 285 ? -11.533 -13.190 28.414 1.00 88.44 285 PRO A N 1
ATOM 2216 C CA . PRO A 1 285 ? -11.319 -12.722 29.784 1.00 88.44 285 PRO A CA 1
ATOM 2217 C C . PRO A 1 285 ? -11.477 -11.209 29.952 1.00 88.44 285 PRO A C 1
ATOM 2219 O O . PRO A 1 285 ? -11.856 -10.760 31.035 1.00 88.44 285 PRO A O 1
ATOM 2222 N N . SER A 1 286 ? -11.213 -10.442 28.889 1.00 93.88 286 SER A N 1
ATOM 2223 C CA . SER A 1 286 ? -11.319 -8.982 28.847 1.00 93.88 286 SER A CA 1
ATOM 2224 C C . SER A 1 286 ? -12.234 -8.558 27.699 1.00 93.88 286 SER A C 1
ATOM 2226 O O . SER A 1 286 ? -11.884 -8.698 26.527 1.00 93.88 286 SER A O 1
ATOM 2228 N N . VAL A 1 287 ? -13.399 -8.004 28.035 1.00 96.88 287 VAL A N 1
ATOM 2229 C CA . VAL A 1 287 ? -14.382 -7.488 27.074 1.00 96.88 287 VAL A CA 1
ATOM 2230 C C . VAL A 1 287 ? -14.468 -5.973 27.219 1.00 96.88 287 VAL A C 1
ATOM 2232 O O . VAL A 1 287 ? -14.736 -5.461 28.303 1.00 96.88 287 VAL A O 1
ATOM 2235 N N . VAL A 1 288 ? -14.261 -5.237 26.131 1.00 97.44 288 VAL A N 1
ATOM 2236 C CA . VAL A 1 288 ? -14.351 -3.776 26.099 1.00 97.44 288 VAL A CA 1
ATOM 2237 C C . VAL A 1 288 ? -15.583 -3.351 25.319 1.00 97.44 288 VAL A C 1
ATOM 2239 O O . VAL A 1 288 ? -15.684 -3.587 24.120 1.00 97.44 288 VAL A O 1
ATOM 2242 N N . VAL A 1 289 ? -16.505 -2.668 25.991 1.00 97.44 289 VAL A N 1
ATOM 2243 C CA . VAL A 1 289 ? -17.663 -2.045 25.347 1.00 97.44 289 VAL A CA 1
ATOM 2244 C C . VAL A 1 289 ? -17.304 -0.616 24.955 1.00 97.44 289 VAL A C 1
ATOM 2246 O O . VAL A 1 289 ? -16.773 0.136 25.776 1.00 97.44 289 VAL A O 1
ATOM 2249 N N . VAL A 1 290 ? -17.594 -0.227 23.714 1.00 97.12 290 VAL A N 1
ATOM 2250 C CA . VAL A 1 290 ? -17.286 1.094 23.150 1.00 97.12 290 VAL A CA 1
ATOM 2251 C C . VAL A 1 290 ? -18.552 1.830 22.713 1.00 97.12 290 VAL A C 1
ATOM 2253 O O . VAL A 1 290 ? -19.442 1.258 22.088 1.00 97.12 290 VAL A O 1
ATOM 2256 N N . GLY A 1 291 ? -18.635 3.120 23.036 1.00 95.19 291 GLY A N 1
ATOM 2257 C CA . GLY A 1 291 ? -19.761 3.975 22.667 1.00 95.19 291 GLY A CA 1
ATOM 2258 C C . GLY A 1 291 ? -19.654 4.477 21.226 1.00 95.19 291 GLY A C 1
ATOM 2259 O O . GLY A 1 291 ? -18.772 5.278 20.905 1.00 95.19 291 GLY A O 1
ATOM 2260 N N . LEU A 1 292 ? -20.588 4.053 20.374 1.00 93.19 292 LEU A N 1
ATOM 2261 C CA . LEU A 1 292 ? -20.680 4.402 18.949 1.00 93.19 292 LEU A CA 1
ATOM 2262 C C . LEU A 1 292 ? -21.382 5.749 18.696 1.00 93.19 292 LEU A C 1
ATOM 2264 O O . LEU A 1 292 ? -21.431 6.234 17.564 1.00 93.19 292 LEU A O 1
ATOM 2268 N N . GLY A 1 293 ? -21.916 6.388 19.739 1.00 90.06 293 GLY A N 1
ATOM 2269 C CA . GLY A 1 293 ? -22.748 7.580 19.585 1.00 90.06 293 GLY A CA 1
ATOM 2270 C C . GLY A 1 293 ? -24.143 7.245 19.054 1.00 90.06 293 GLY A C 1
ATOM 2271 O O . GLY A 1 293 ? -24.563 6.087 19.055 1.00 90.06 293 GLY A O 1
ATOM 2272 N N . LYS A 1 294 ? -24.879 8.265 18.603 1.00 86.31 294 LYS A N 1
ATOM 2273 C CA . LYS A 1 294 ? -26.209 8.074 18.006 1.00 86.31 294 LYS A CA 1
ATOM 2274 C C . LYS A 1 294 ? -26.123 7.238 16.734 1.00 86.31 294 LYS A C 1
ATOM 2276 O O . LYS A 1 294 ? -25.254 7.489 15.890 1.00 86.31 294 LYS A O 1
ATOM 2281 N N . ASN A 1 295 ? -27.073 6.322 16.566 1.00 76.38 295 ASN A N 1
ATOM 2282 C CA . ASN A 1 295 ? -27.236 5.544 15.343 1.00 76.38 295 ASN A CA 1
ATOM 2283 C C . ASN A 1 295 ? -27.846 6.413 14.228 1.00 76.38 295 ASN A C 1
ATOM 2285 O O . ASN A 1 295 ? -28.992 6.252 13.829 1.00 76.38 295 ASN A O 1
ATOM 2289 N N . SER A 1 296 ? -27.075 7.397 13.766 1.00 66.75 296 SER A N 1
ATOM 2290 C CA . SER A 1 296 ? -27.475 8.299 12.689 1.00 66.75 296 SER A CA 1
ATOM 2291 C C . SER A 1 296 ? -26.829 7.835 11.377 1.00 66.75 296 SER A C 1
ATOM 2293 O O . SER A 1 296 ? -25.609 7.941 11.230 1.00 66.75 296 SER A O 1
ATOM 2295 N N . PRO A 1 297 ? -27.605 7.330 10.402 1.00 60.22 297 PRO A N 1
ATOM 2296 C CA . PRO A 1 297 ? -27.065 6.734 9.174 1.00 60.22 297 PRO A CA 1
ATOM 2297 C C . PRO A 1 297 ? -26.570 7.772 8.142 1.00 60.22 297 PRO A C 1
ATOM 2299 O O . PRO A 1 297 ? -26.412 7.459 6.967 1.00 60.22 297 PRO A O 1
ATOM 2302 N N . GLY A 1 298 ? -26.364 9.032 8.541 1.00 71.56 298 GLY A N 1
ATOM 2303 C CA . GLY A 1 298 ? -26.328 10.166 7.618 1.00 71.56 298 GLY A CA 1
ATOM 2304 C C . GLY A 1 298 ? -24.946 10.725 7.275 1.00 71.56 298 GLY A C 1
ATOM 2305 O O . GLY A 1 298 ? -24.068 10.876 8.130 1.00 71.56 298 GLY A O 1
ATOM 2306 N N . PHE A 1 299 ? -24.817 11.145 6.015 1.00 83.06 299 PHE A N 1
ATOM 2307 C CA . PHE A 1 299 ? -23.864 12.166 5.581 1.00 83.06 299 PHE A CA 1
ATOM 2308 C C . PHE A 1 299 ? -24.093 13.468 6.367 1.00 83.06 299 PHE A C 1
ATOM 2310 O O . PHE A 1 299 ? -25.216 13.967 6.451 1.00 83.06 299 PHE A O 1
ATOM 2317 N N . CYS A 1 300 ? -23.030 14.035 6.935 1.00 85.62 300 CYS A N 1
ATOM 2318 C CA . CYS A 1 300 ? -23.071 15.326 7.609 1.00 85.62 300 CYS A CA 1
ATOM 2319 C C . CYS A 1 300 ? -22.661 16.430 6.635 1.00 85.62 300 CYS A C 1
ATOM 2321 O O . CYS A 1 300 ? -21.477 16.593 6.354 1.00 85.62 300 CYS A O 1
ATOM 2323 N N . SER A 1 301 ? -23.617 17.232 6.166 1.00 85.44 301 SER A N 1
ATOM 2324 C CA . SER A 1 301 ? -23.343 18.332 5.228 1.00 85.44 301 SER A CA 1
ATOM 2325 C C . SER A 1 301 ? -22.466 19.444 5.809 1.00 85.44 301 SER A C 1
ATOM 2327 O O . SER A 1 301 ? -21.779 20.130 5.062 1.00 85.44 301 SER A O 1
ATOM 2329 N N . LYS A 1 302 ? -22.467 19.626 7.136 1.00 87.44 302 LYS A N 1
ATOM 2330 C CA . LYS A 1 302 ? -21.606 20.614 7.806 1.00 87.44 302 LYS A CA 1
ATOM 2331 C C . LYS A 1 302 ? -20.145 20.166 7.865 1.00 87.44 302 LYS A C 1
ATOM 2333 O O . LYS A 1 302 ? -19.255 20.991 7.713 1.00 87.44 302 LYS A O 1
ATOM 2338 N N . GLU A 1 303 ? -19.917 18.872 8.078 1.00 87.25 303 GLU A N 1
ATOM 2339 C CA . GLU A 1 303 ? -18.573 18.297 8.248 1.00 87.25 303 GLU A CA 1
ATOM 2340 C C . GLU A 1 303 ? -18.006 17.679 6.962 1.00 87.25 303 GLU A C 1
ATOM 2342 O O . GLU A 1 303 ? -16.811 17.404 6.891 1.00 87.25 303 GLU A O 1
ATOM 2347 N N . ASN A 1 304 ? -18.852 17.470 5.947 1.00 89.88 304 ASN A N 1
ATOM 2348 C CA . ASN A 1 304 ? -18.538 16.797 4.687 1.00 89.88 304 ASN A CA 1
ATOM 2349 C C . ASN A 1 304 ? -17.932 15.394 4.879 1.00 89.88 304 ASN A C 1
ATOM 2351 O O . ASN A 1 304 ? -16.912 15.057 4.284 1.00 89.88 304 ASN A O 1
ATOM 2355 N N . TRP A 1 305 ? -18.572 14.563 5.706 1.00 90.06 305 TRP A N 1
ATOM 2356 C CA . TRP A 1 305 ? -18.198 13.157 5.922 1.00 90.06 305 TRP A CA 1
ATOM 2357 C C . TRP A 1 305 ? -19.393 12.303 6.374 1.00 90.06 305 TRP A C 1
ATOM 2359 O O . TRP A 1 305 ? -20.476 12.832 6.650 1.00 90.06 305 TRP A O 1
ATOM 2369 N N . TYR A 1 306 ? -19.212 10.988 6.501 1.00 89.56 306 TYR A N 1
ATOM 2370 C CA . TYR A 1 306 ? -20.187 10.107 7.157 1.00 89.56 306 TYR A CA 1
ATOM 2371 C C . TYR A 1 306 ? -19.921 9.994 8.664 1.00 89.56 306 TYR A C 1
ATOM 2373 O O . TYR A 1 306 ? -18.939 9.381 9.086 1.00 89.56 306 TYR A O 1
ATOM 2381 N N . ASN A 1 307 ? -20.834 10.531 9.484 1.00 89.06 307 ASN A N 1
ATOM 2382 C CA . ASN A 1 307 ? -20.695 10.521 10.947 1.00 89.06 307 ASN A CA 1
ATOM 2383 C C . ASN A 1 307 ? -20.612 9.097 11.518 1.00 89.06 307 ASN A C 1
ATOM 2385 O O . ASN A 1 307 ? -19.841 8.858 12.443 1.00 89.06 307 ASN A O 1
ATOM 2389 N N . CYS A 1 308 ? -21.385 8.154 10.972 1.00 88.19 308 CYS A N 1
ATOM 2390 C CA . CYS A 1 308 ? -21.390 6.764 11.426 1.00 88.19 308 CYS A CA 1
ATOM 2391 C C . CYS A 1 308 ? -20.007 6.108 11.283 1.00 88.19 308 CYS A C 1
ATOM 2393 O O . CYS A 1 308 ? -19.487 5.570 12.259 1.00 88.19 308 CYS A O 1
ATOM 2395 N N . LYS A 1 309 ? -19.364 6.236 10.114 1.00 92.50 309 LYS A N 1
ATOM 2396 C CA . LYS A 1 309 ? -18.029 5.678 9.854 1.00 92.50 309 LYS A CA 1
ATOM 2397 C C . LYS A 1 309 ? -16.968 6.293 10.772 1.00 92.50 309 LYS A C 1
ATOM 2399 O O . LYS A 1 309 ? -16.186 5.563 11.374 1.00 92.50 309 LYS A O 1
ATOM 2404 N N . GLU A 1 310 ? -16.978 7.616 10.951 1.00 93.38 310 GLU A N 1
ATOM 2405 C CA . GLU A 1 310 ? -16.039 8.292 11.862 1.00 93.38 310 GLU A CA 1
ATOM 2406 C C . GLU A 1 310 ? -16.244 7.895 13.328 1.00 93.38 310 GLU A C 1
ATOM 2408 O O . GLU A 1 310 ? -15.273 7.708 14.065 1.00 93.38 310 GLU A O 1
ATOM 2413 N N . ASN A 1 311 ? -17.496 7.726 13.761 1.00 93.44 311 ASN A N 1
ATOM 2414 C CA . ASN A 1 311 ? -17.795 7.269 15.114 1.00 93.44 311 ASN A CA 1
ATOM 2415 C C . ASN A 1 311 ? -17.268 5.853 15.360 1.00 93.44 311 ASN A C 1
ATOM 2417 O O . ASN A 1 311 ? -16.657 5.620 16.402 1.00 93.44 311 ASN A O 1
ATOM 2421 N N . ILE A 1 312 ? -17.477 4.936 14.408 1.00 94.94 312 ILE A N 1
ATOM 2422 C CA . ILE A 1 312 ? -17.004 3.550 14.498 1.00 94.94 312 ILE A CA 1
ATOM 2423 C C . ILE A 1 312 ? -15.476 3.524 14.584 1.00 94.94 312 ILE A C 1
ATOM 2425 O O . ILE A 1 312 ? -14.937 2.950 15.530 1.00 94.94 312 ILE A O 1
ATOM 2429 N N . ARG A 1 313 ? -14.770 4.219 13.676 1.00 96.25 313 ARG A N 1
ATOM 2430 C CA . ARG A 1 313 ? -13.297 4.298 13.696 1.00 96.25 313 ARG A CA 1
ATOM 2431 C C . ARG A 1 313 ? -12.780 4.784 15.048 1.00 96.25 313 ARG A C 1
ATOM 2433 O O . ARG A 1 313 ? -11.907 4.160 15.652 1.00 96.25 313 ARG A O 1
ATOM 2440 N N . ALA A 1 314 ? -13.344 5.885 15.548 1.00 95.56 314 ALA A N 1
ATOM 2441 C CA . ALA A 1 314 ? -12.956 6.467 16.826 1.00 95.56 314 ALA A CA 1
ATOM 2442 C C . ALA A 1 314 ? -13.231 5.514 18.000 1.00 95.56 314 ALA A C 1
ATOM 2444 O O . ALA A 1 314 ? -12.336 5.272 18.807 1.00 95.56 314 ALA A O 1
ATOM 2445 N N . ALA A 1 315 ? -14.430 4.939 18.087 1.00 96.31 315 ALA A N 1
ATOM 2446 C CA . ALA A 1 315 ? -14.824 4.049 19.175 1.00 96.31 315 ALA A CA 1
ATOM 2447 C C . ALA A 1 315 ? -13.977 2.768 19.212 1.00 96.31 315 ALA A C 1
ATOM 2449 O O . ALA A 1 315 ? -13.404 2.437 20.251 1.00 96.31 315 ALA A O 1
ATOM 2450 N N . VAL A 1 316 ? -13.819 2.097 18.068 1.00 97.38 316 VAL A N 1
ATOM 2451 C CA . VAL A 1 316 ? -13.034 0.861 17.961 1.00 97.38 316 VAL A CA 1
ATOM 2452 C C . VAL A 1 316 ? -11.563 1.110 18.292 1.00 97.38 316 VAL A C 1
ATOM 2454 O O . VAL A 1 316 ? -10.967 0.325 19.028 1.00 97.38 316 VAL A O 1
ATOM 2457 N N . SER A 1 317 ? -10.989 2.234 17.843 1.00 96.62 317 SER A N 1
ATOM 2458 C CA . SER A 1 317 ? -9.604 2.594 18.179 1.00 96.62 317 SER A CA 1
ATOM 2459 C C . SER A 1 317 ? -9.382 2.736 19.690 1.00 96.62 317 SER A C 1
ATOM 2461 O O . SER A 1 317 ? -8.340 2.347 20.212 1.00 96.62 317 SER A O 1
ATOM 2463 N N . VAL A 1 318 ? -10.365 3.273 20.422 1.00 96.31 318 VAL A N 1
ATOM 2464 C CA . VAL A 1 318 ? -10.312 3.395 21.885 1.00 96.31 318 VAL A CA 1
ATOM 2465 C C . VAL A 1 318 ? -10.413 2.019 22.544 1.00 96.31 318 VAL A C 1
ATOM 2467 O O . VAL A 1 318 ? -9.645 1.740 23.462 1.00 96.31 318 VAL A O 1
ATOM 2470 N N . GLY A 1 319 ? -11.300 1.148 22.054 1.00 96.25 319 GLY A N 1
ATOM 2471 C CA . GLY A 1 319 ? -11.436 -0.221 22.559 1.00 96.25 319 GLY A CA 1
ATOM 2472 C C . GLY A 1 319 ? -10.168 -1.055 22.377 1.00 96.25 319 GLY A C 1
ATOM 2473 O O . GLY A 1 319 ? -9.679 -1.661 23.327 1.00 96.25 319 GLY A O 1
ATOM 2474 N N . CYS A 1 320 ? -9.582 -1.012 21.180 1.00 96.50 320 CYS A N 1
ATOM 2475 C CA . CYS A 1 320 ? -8.356 -1.743 20.870 1.00 96.50 320 CYS A CA 1
ATOM 2476 C C . CYS A 1 320 ? -7.166 -1.241 21.695 1.00 96.50 320 CYS A C 1
ATOM 2478 O O . CYS A 1 320 ? -6.403 -2.046 22.219 1.00 96.50 320 CYS A O 1
ATOM 2480 N N . ARG A 1 321 ? -7.023 0.082 21.872 1.00 94.06 321 ARG A N 1
ATOM 2481 C CA . ARG A 1 321 ? -5.965 0.649 22.727 1.00 94.06 321 ARG A CA 1
ATOM 2482 C C . ARG A 1 321 ? -6.127 0.250 24.192 1.00 94.06 321 ARG A C 1
ATOM 2484 O O . ARG A 1 321 ? -5.134 -0.081 24.821 1.00 94.06 321 ARG A O 1
ATOM 2491 N N . ALA A 1 322 ? -7.358 0.204 24.705 1.00 94.56 322 ALA A N 1
ATOM 2492 C CA . ALA A 1 322 ? -7.613 -0.270 26.063 1.00 94.56 322 ALA A CA 1
ATOM 2493 C C . ALA A 1 322 ? -7.182 -1.737 26.257 1.00 94.56 322 ALA A C 1
ATOM 2495 O O . ALA A 1 322 ? -6.610 -2.070 27.287 1.00 94.56 322 ALA A O 1
ATOM 2496 N N . LEU A 1 323 ? -7.402 -2.603 25.262 1.00 92.12 323 LEU A N 1
ATOM 2497 C CA . LEU A 1 323 ? -6.917 -3.990 25.292 1.00 92.12 323 LEU A CA 1
ATOM 2498 C C . LEU A 1 323 ? -5.394 -4.091 25.130 1.00 92.12 323 LEU A C 1
ATOM 2500 O O . LEU A 1 323 ? -4.768 -4.926 25.777 1.00 92.12 323 LEU A O 1
ATOM 2504 N N . GLN A 1 324 ? -4.789 -3.221 24.319 1.00 90.06 324 GLN A N 1
ATOM 2505 C CA . GLN A 1 324 ? -3.334 -3.137 24.181 1.00 90.06 324 GLN A CA 1
ATOM 2506 C C . GLN A 1 324 ? -2.658 -2.708 25.492 1.00 90.06 324 GLN A C 1
ATOM 2508 O O . GLN A 1 324 ? -1.610 -3.248 25.835 1.00 90.06 324 GLN A O 1
ATOM 2513 N N . ASP A 1 325 ? -3.262 -1.781 26.242 1.00 88.06 325 ASP A N 1
ATOM 2514 C CA . ASP A 1 325 ? -2.779 -1.350 27.562 1.00 88.06 325 ASP A CA 1
ATOM 2515 C C . ASP A 1 325 ? -2.891 -2.465 28.619 1.00 88.06 325 ASP A C 1
ATOM 2517 O O . ASP A 1 325 ? -2.145 -2.468 29.597 1.00 88.06 325 ASP A O 1
ATOM 2521 N N . LEU A 1 326 ? -3.792 -3.431 28.406 1.00 86.56 326 LEU A N 1
ATOM 2522 C CA . LEU A 1 326 ? -3.902 -4.667 29.187 1.00 86.56 326 LEU A CA 1
ATOM 2523 C C . LEU A 1 326 ? -2.963 -5.782 28.694 1.00 86.56 326 LEU A C 1
ATOM 2525 O O . LEU A 1 326 ? -3.050 -6.905 29.186 1.00 86.56 326 LEU A O 1
ATOM 2529 N N . GLU A 1 327 ? -2.095 -5.490 27.721 1.00 83.44 327 GLU A N 1
ATOM 2530 C CA . GLU A 1 327 ? -1.152 -6.437 27.113 1.00 83.44 327 GLU A CA 1
ATOM 2531 C C . GLU A 1 327 ? -1.838 -7.669 26.489 1.00 83.44 327 GLU A C 1
ATOM 2533 O O . GLU A 1 327 ? -1.259 -8.752 26.408 1.00 83.44 327 GLU A O 1
ATOM 2538 N N . VAL A 1 328 ? -3.078 -7.504 26.010 1.00 83.12 328 VAL A N 1
ATOM 2539 C CA . VAL A 1 328 ? -3.819 -8.571 25.332 1.00 83.12 328 VAL A CA 1
ATOM 2540 C C . VAL A 1 328 ? -3.269 -8.754 23.907 1.00 83.12 328 VAL A C 1
ATOM 2542 O O . VAL A 1 328 ? -3.298 -7.803 23.120 1.00 83.12 328 VAL A O 1
ATOM 2545 N N . PRO A 1 329 ? -2.778 -9.954 23.540 1.00 77.25 329 PRO A N 1
ATOM 2546 C CA . PRO A 1 329 ? -2.048 -10.163 22.287 1.00 77.25 329 PRO A CA 1
ATOM 2547 C C . PRO A 1 329 ? -2.960 -10.302 21.062 1.00 77.25 329 PRO A C 1
ATOM 2549 O O . PRO A 1 329 ? -2.554 -9.959 19.951 1.00 77.25 329 PRO A O 1
ATOM 2552 N N . LEU A 1 330 ? -4.187 -10.794 21.255 1.00 87.31 330 LEU A N 1
ATOM 2553 C CA . LEU A 1 330 ? -5.165 -11.006 20.193 1.00 87.31 330 LEU A CA 1
ATOM 2554 C C . LEU A 1 330 ? -6.480 -10.314 20.538 1.00 87.31 330 LEU A C 1
ATOM 2556 O O . LEU A 1 330 ? -6.984 -10.451 21.650 1.00 87.31 330 LEU A O 1
ATOM 2560 N N . VAL A 1 331 ? -7.049 -9.598 19.570 1.00 91.19 331 VAL A N 1
ATOM 2561 C CA . VAL A 1 331 ? -8.337 -8.920 19.718 1.00 91.19 331 VAL A CA 1
ATOM 2562 C C . VAL A 1 331 ? -9.298 -9.332 18.611 1.00 91.19 331 VAL A C 1
ATOM 2564 O O . VAL A 1 331 ? -8.955 -9.287 17.429 1.00 91.19 331 VAL A O 1
ATOM 2567 N N . GLU A 1 332 ? -10.515 -9.692 19.000 1.00 95.00 332 GLU A N 1
ATOM 2568 C CA . GLU A 1 332 ? -11.669 -9.772 18.113 1.00 95.00 332 GLU A CA 1
ATOM 2569 C C . GLU A 1 332 ? -12.482 -8.479 18.207 1.00 95.00 332 GLU A C 1
ATOM 2571 O O . GLU A 1 332 ? -12.673 -7.904 19.283 1.00 95.00 332 GLU A O 1
ATOM 2576 N N . VAL A 1 333 ? -12.931 -7.987 17.055 1.00 96.81 333 VAL A N 1
ATOM 2577 C CA . VAL A 1 333 ? -13.559 -6.672 16.930 1.00 96.81 333 VAL A CA 1
ATOM 2578 C C . VAL A 1 333 ? -14.930 -6.825 16.293 1.00 96.81 333 VAL A C 1
ATOM 2580 O O . VAL A 1 333 ? -15.059 -7.359 15.193 1.00 96.81 333 VAL A O 1
ATOM 2583 N N . ASP A 1 334 ? -15.943 -6.310 16.979 1.00 96.94 334 ASP A N 1
ATOM 2584 C CA . ASP A 1 334 ? -17.297 -6.165 16.461 1.00 96.94 334 ASP A CA 1
ATOM 2585 C C . ASP A 1 334 ? -17.310 -5.333 15.164 1.00 96.94 334 ASP A C 1
ATOM 2587 O O . ASP A 1 334 ? -16.760 -4.225 15.140 1.00 96.94 334 ASP A O 1
ATOM 2591 N N . PRO A 1 335 ? -17.964 -5.808 14.086 1.00 95.00 335 PRO A N 1
ATOM 2592 C CA . PRO A 1 335 ? -18.094 -5.047 12.847 1.00 95.00 335 PRO A CA 1
ATOM 2593 C C . PRO A 1 335 ? -18.854 -3.721 13.004 1.00 95.00 335 PRO A C 1
ATOM 2595 O O . PRO A 1 335 ? -18.761 -2.870 12.127 1.00 95.00 335 PRO A O 1
ATOM 2598 N N . CYS A 1 336 ? -19.620 -3.523 14.081 1.00 93.00 336 CYS A N 1
ATOM 2599 C CA . CYS A 1 336 ? -20.341 -2.284 14.393 1.00 93.00 336 CYS A CA 1
ATOM 2600 C C . CYS A 1 336 ? -21.269 -1.785 13.262 1.00 93.00 336 CYS A C 1
ATOM 2602 O O . CYS A 1 336 ? -21.511 -0.583 13.134 1.00 93.00 336 CYS A O 1
ATOM 2604 N N . GLY A 1 337 ? -21.763 -2.699 12.418 1.00 90.12 337 GLY A N 1
ATOM 2605 C CA . GLY A 1 337 ? -22.564 -2.402 11.222 1.00 90.12 337 GLY A CA 1
ATOM 2606 C C . GLY A 1 337 ? -21.763 -1.963 9.986 1.00 90.12 337 GLY A C 1
ATOM 2607 O O . GLY A 1 337 ? -22.318 -1.930 8.892 1.00 90.12 337 GLY A O 1
ATOM 2608 N N . ASP A 1 338 ? -20.467 -1.673 10.126 1.00 93.06 338 ASP A N 1
ATOM 2609 C CA . ASP A 1 338 ? -19.554 -1.337 9.029 1.00 93.06 338 ASP A CA 1
ATOM 2610 C C . ASP A 1 338 ? -18.165 -1.957 9.289 1.00 93.06 338 ASP A C 1
ATOM 2612 O O . ASP A 1 338 ? -17.297 -1.329 9.912 1.00 93.06 338 ASP A O 1
ATOM 2616 N N . PRO A 1 339 ? -17.935 -3.197 8.812 1.00 94.56 339 PRO A N 1
ATOM 2617 C CA . PRO A 1 339 ? -16.691 -3.921 9.058 1.00 94.56 339 PRO A CA 1
ATOM 2618 C C . PRO A 1 339 ? -15.441 -3.177 8.572 1.00 94.56 339 PRO A C 1
ATOM 2620 O O . PRO A 1 339 ? -14.380 -3.302 9.182 1.00 94.56 339 PRO A O 1
ATOM 2623 N N . GLN A 1 340 ? -15.549 -2.392 7.493 1.00 94.31 340 GLN A N 1
ATOM 2624 C CA . GLN A 1 340 ? -14.426 -1.622 6.961 1.00 94.31 340 GLN A CA 1
ATOM 2625 C C . GLN A 1 340 ? -14.044 -0.498 7.927 1.00 94.31 340 GLN A C 1
ATOM 2627 O O . GLN A 1 340 ? -12.872 -0.370 8.274 1.00 94.31 340 GLN A O 1
ATOM 2632 N N . ALA A 1 341 ? -15.017 0.282 8.405 1.00 94.69 341 ALA A N 1
ATOM 2633 C CA . ALA A 1 341 ? -14.758 1.350 9.369 1.00 94.69 341 ALA A CA 1
ATOM 2634 C C . ALA A 1 341 ? -14.230 0.804 10.710 1.00 94.69 341 ALA A C 1
ATOM 2636 O O . ALA A 1 341 ? -13.344 1.412 11.318 1.00 94.69 341 ALA A O 1
ATOM 2637 N N . ALA A 1 342 ? -14.730 -0.354 11.156 1.00 96.12 342 ALA A N 1
ATOM 2638 C CA . ALA A 1 342 ? -14.237 -1.026 12.357 1.00 96.12 342 ALA A CA 1
ATOM 2639 C C . ALA A 1 342 ? -12.776 -1.477 12.191 1.00 96.12 342 ALA A C 1
ATOM 2641 O O . ALA A 1 342 ? -11.930 -1.158 13.029 1.00 96.12 342 ALA A O 1
ATOM 2642 N N . ALA A 1 343 ? -12.452 -2.134 11.074 1.00 95.94 343 ALA A N 1
ATOM 2643 C CA . ALA A 1 343 ? -11.088 -2.552 10.764 1.00 95.94 343 ALA A CA 1
ATOM 2644 C C . ALA A 1 343 ? -10.126 -1.356 10.650 1.00 95.94 343 ALA A C 1
ATOM 2646 O O . ALA A 1 343 ? -9.037 -1.392 11.221 1.00 95.94 343 ALA A O 1
ATOM 2647 N N . GLU A 1 344 ? -10.531 -0.273 9.978 1.00 95.94 344 GLU A N 1
ATOM 2648 C CA . GLU A 1 344 ? -9.749 0.968 9.910 1.00 95.94 344 GLU A CA 1
ATOM 2649 C C . GLU A 1 344 ? -9.477 1.536 11.309 1.00 95.94 344 GLU A C 1
ATOM 2651 O O . GLU A 1 344 ? -8.336 1.872 11.617 1.00 95.94 344 GLU A O 1
ATOM 2656 N N . GLY A 1 345 ? -10.492 1.601 12.177 1.00 96.00 345 GLY A N 1
ATOM 2657 C CA . GLY A 1 345 ? -10.341 2.074 13.556 1.00 96.00 345 GLY A CA 1
ATOM 2658 C C . GLY A 1 345 ? -9.366 1.237 14.382 1.00 96.00 345 GLY A C 1
ATOM 2659 O O . GLY A 1 345 ? -8.527 1.792 15.094 1.00 96.00 345 GLY A O 1
ATOM 2660 N N . ALA A 1 346 ? -9.449 -0.090 14.269 1.00 95.94 346 ALA A N 1
ATOM 2661 C CA . ALA A 1 346 ? -8.562 -1.012 14.972 1.00 95.94 346 ALA A CA 1
ATOM 2662 C C . ALA A 1 346 ? -7.110 -0.879 14.487 1.00 95.94 346 ALA A C 1
ATOM 2664 O O . ALA A 1 346 ? -6.206 -0.635 15.286 1.00 95.94 346 ALA A O 1
ATOM 2665 N N . VAL A 1 347 ? -6.890 -0.981 13.173 1.00 94.31 347 VAL A N 1
ATOM 2666 C CA . VAL A 1 347 ? -5.548 -0.985 12.574 1.00 94.31 347 VAL A CA 1
ATOM 2667 C C . VAL A 1 347 ? -4.855 0.367 12.745 1.00 94.31 347 VAL A C 1
ATOM 2669 O O . VAL A 1 347 ? -3.704 0.414 13.179 1.00 94.31 347 VAL A O 1
ATOM 2672 N N . LEU A 1 348 ? -5.546 1.476 12.457 1.00 94.00 348 LEU A N 1
ATOM 2673 C CA . LEU A 1 348 ? -4.976 2.821 12.599 1.00 94.00 348 LEU A CA 1
ATOM 2674 C C . LEU A 1 348 ? -4.752 3.194 14.072 1.00 94.00 348 LEU A C 1
ATOM 2676 O O . LEU A 1 348 ? -3.745 3.818 14.405 1.00 94.00 348 LEU A O 1
ATOM 2680 N N . GLY A 1 349 ? -5.661 2.780 14.961 1.00 92.12 349 GLY A N 1
ATOM 2681 C CA . GLY A 1 349 ? -5.600 3.105 16.387 1.00 92.12 349 GLY A CA 1
ATOM 2682 C C . GLY A 1 349 ? -4.473 2.405 17.146 1.00 92.12 349 GLY A C 1
ATOM 2683 O O . GLY A 1 349 ? -3.911 2.982 18.086 1.00 92.12 349 GLY A O 1
ATOM 2684 N N . LEU A 1 350 ? -4.152 1.171 16.745 1.00 91.44 350 LEU A N 1
ATOM 2685 C CA . LEU A 1 350 ? -3.095 0.353 17.343 1.00 91.44 350 LEU A CA 1
ATOM 2686 C C . LEU A 1 350 ? -1.698 0.674 16.800 1.00 91.44 350 LEU A C 1
ATOM 2688 O O . LEU A 1 350 ? -0.713 0.371 17.473 1.00 91.44 350 LEU A O 1
ATOM 2692 N N . PHE A 1 351 ? -1.599 1.282 15.613 1.00 90.62 351 PHE A N 1
ATOM 2693 C CA . PHE A 1 351 ? -0.315 1.564 14.981 1.00 90.62 351 PHE A CA 1
ATOM 2694 C C . PHE A 1 351 ? 0.555 2.507 15.826 1.00 90.62 351 PHE A C 1
ATOM 2696 O O . PHE A 1 351 ? 0.157 3.618 16.186 1.00 90.62 351 PHE A O 1
ATOM 2703 N N . GLU A 1 352 ? 1.790 2.083 16.081 1.00 83.75 352 GLU A N 1
ATOM 2704 C CA . GLU A 1 352 ? 2.853 2.908 16.637 1.00 83.75 352 GLU A CA 1
ATOM 2705 C C . GLU A 1 352 ? 4.166 2.563 15.934 1.00 83.75 352 GLU A C 1
ATOM 2707 O O . GLU A 1 352 ? 4.493 1.395 15.745 1.00 83.75 352 GLU A O 1
ATOM 2712 N N . TYR A 1 353 ? 4.934 3.582 15.549 1.00 83.88 353 TYR A N 1
ATOM 2713 C CA . TYR A 1 353 ? 6.287 3.375 15.048 1.00 83.88 353 TYR A CA 1
ATOM 2714 C C . TYR A 1 353 ? 7.272 3.312 16.223 1.00 83.88 353 TYR A C 1
ATOM 2716 O O . TYR A 1 353 ? 7.599 4.337 16.836 1.00 83.88 353 TYR A O 1
ATOM 2724 N N . ASP A 1 354 ? 7.734 2.109 16.555 1.00 80.94 354 ASP A N 1
ATOM 2725 C CA . ASP A 1 354 ? 8.577 1.830 17.720 1.00 80.94 354 ASP A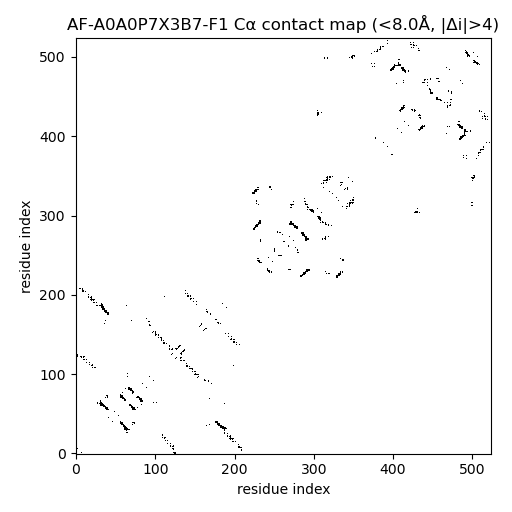 CA 1
ATOM 2726 C C . ASP A 1 354 ? 9.889 1.090 17.398 1.00 80.94 354 ASP A C 1
ATOM 2728 O O . ASP A 1 354 ? 10.656 0.805 18.313 1.00 80.94 354 ASP A O 1
ATOM 2732 N N . GLU A 1 355 ? 10.210 0.883 16.116 1.00 76.00 355 GLU A N 1
ATOM 2733 C CA . GLU A 1 355 ? 11.364 0.094 15.644 1.00 76.00 355 GLU A CA 1
ATOM 2734 C C . GLU A 1 355 ? 12.712 0.516 16.262 1.00 76.00 355 GLU A C 1
ATOM 2736 O O . GLU A 1 355 ? 13.576 -0.316 16.535 1.00 76.00 355 GLU A O 1
ATOM 2741 N N . PHE A 1 356 ? 12.893 1.812 16.536 1.00 76.38 356 PHE A N 1
ATOM 2742 C CA . PHE A 1 356 ? 14.121 2.349 17.138 1.00 76.38 356 PHE A CA 1
ATOM 2743 C C . PHE A 1 356 ? 14.060 2.506 18.666 1.00 76.38 356 PHE A C 1
ATOM 2745 O O . PHE A 1 356 ? 14.987 3.053 19.268 1.00 76.38 356 PHE A O 1
ATOM 2752 N N . LYS A 1 357 ? 12.988 2.053 19.329 1.00 73.38 357 LYS A N 1
ATOM 2753 C CA . LYS A 1 357 ? 12.830 2.156 20.786 1.00 73.38 357 LYS A CA 1
ATOM 2754 C C . LYS A 1 357 ? 13.334 0.885 21.476 1.00 73.38 357 LYS A C 1
ATOM 2756 O O . LYS A 1 357 ? 12.895 -0.218 21.185 1.00 73.38 357 LYS A O 1
ATOM 2761 N N . LYS A 1 358 ? 14.178 1.050 22.503 1.00 62.28 358 LYS A N 1
ATOM 2762 C CA . LYS A 1 358 ? 14.565 -0.007 23.467 1.00 62.28 358 LYS A CA 1
ATOM 2763 C C . LYS A 1 358 ? 13.780 0.066 24.801 1.00 62.28 358 LYS A C 1
ATOM 2765 O O . LYS A 1 358 ? 14.209 -0.515 25.789 1.00 62.28 358 LYS A O 1
ATOM 2770 N N . LYS A 1 359 ? 12.604 0.723 24.801 1.00 53.84 359 LYS A N 1
ATOM 2771 C CA . LYS A 1 359 ? 11.830 1.317 25.933 1.00 53.84 359 LYS A CA 1
ATOM 2772 C C . LYS A 1 359 ? 12.343 2.729 26.338 1.00 53.84 359 LYS A C 1
ATOM 2774 O O . LYS A 1 359 ? 13.535 2.994 26.286 1.00 53.84 359 LYS A O 1
ATOM 2779 N N . LYS A 1 360 ? 11.388 3.647 26.594 1.00 53.91 360 LYS A N 1
ATOM 2780 C CA . LYS A 1 360 ? 11.384 5.130 26.395 1.00 53.91 360 LYS A CA 1
ATOM 2781 C C . LYS A 1 360 ? 12.509 5.976 27.034 1.00 53.91 360 LYS A C 1
ATOM 2783 O O . LYS A 1 360 ? 12.796 5.804 28.211 1.00 53.91 360 LYS A O 1
ATOM 2788 N N . THR A 1 361 ? 12.898 7.055 26.332 1.00 32.59 361 THR A N 1
ATOM 2789 C CA . THR A 1 361 ? 13.296 8.363 26.916 1.00 32.59 361 THR A CA 1
ATOM 2790 C C . THR A 1 361 ? 13.074 9.535 25.933 1.00 32.59 361 THR A C 1
ATOM 2792 O O . THR A 1 361 ? 12.749 9.318 24.771 1.00 32.59 361 THR A O 1
ATOM 2795 N N . PHE A 1 362 ? 13.138 10.757 26.476 1.00 37.56 362 PHE A N 1
ATOM 2796 C CA . PHE A 1 362 ? 12.398 11.998 26.180 1.00 37.56 362 PHE A CA 1
ATOM 2797 C C . PHE A 1 362 ? 12.584 12.725 24.829 1.00 37.56 362 PHE A C 1
ATOM 2799 O O . PHE A 1 362 ? 13.509 12.475 24.066 1.00 37.56 362 PHE A O 1
ATOM 2806 N N . ALA A 1 363 ? 11.648 13.661 24.600 1.00 42.47 363 ALA A N 1
ATOM 2807 C CA . ALA A 1 363 ? 11.480 14.524 23.431 1.00 42.47 363 ALA A CA 1
ATOM 2808 C C . ALA A 1 363 ? 12.595 15.581 23.262 1.00 42.47 363 ALA A C 1
ATOM 2810 O O . ALA A 1 363 ? 12.935 16.243 24.247 1.00 42.47 363 ALA A O 1
ATOM 2811 N N . PRO A 1 364 ? 13.094 15.807 22.033 1.00 39.03 364 PRO A N 1
ATOM 2812 C CA . PRO A 1 364 ? 13.961 16.936 21.711 1.00 39.03 364 PRO A CA 1
ATOM 2813 C C . PRO A 1 364 ? 13.162 18.179 21.256 1.00 39.03 364 PRO A C 1
ATOM 2815 O O . PRO A 1 364 ? 11.927 18.207 21.260 1.00 39.03 364 PRO A O 1
ATOM 2818 N N . SER A 1 365 ? 13.886 19.277 21.027 1.00 44.12 365 SER A N 1
ATOM 2819 C CA . SER A 1 365 ? 13.373 20.647 20.968 1.00 44.12 365 SER A CA 1
ATOM 2820 C C . SER A 1 365 ? 12.782 21.075 19.612 1.00 44.12 365 SER A C 1
ATOM 2822 O O . SER A 1 365 ? 13.031 20.512 18.552 1.00 44.12 365 SER A O 1
ATOM 2824 N N . SER A 1 366 ? 11.956 22.121 19.713 1.00 55.25 366 SER A N 1
ATOM 2825 C CA . SER A 1 366 ? 11.047 22.745 18.740 1.00 55.25 366 SER A CA 1
ATOM 2826 C C . SER A 1 366 ? 11.334 22.601 17.230 1.00 55.25 366 SER A C 1
ATOM 2828 O O . SER A 1 366 ? 12.255 23.201 16.678 1.00 55.25 366 SER A O 1
ATOM 2830 N N . GLY A 1 367 ? 10.380 21.960 16.541 1.00 54.38 367 GLY A N 1
ATOM 2831 C CA . GLY A 1 367 ? 9.949 22.271 15.168 1.00 54.38 367 GLY A CA 1
ATOM 2832 C C . GLY A 1 367 ? 10.732 21.618 14.028 1.00 54.38 367 GLY A C 1
ATOM 2833 O O . GLY A 1 367 ? 10.125 21.029 13.137 1.00 54.38 367 GLY A O 1
ATOM 2834 N N . MET A 1 368 ? 12.066 21.662 14.062 1.00 53.41 368 MET A N 1
ATOM 2835 C CA . MET A 1 368 ? 12.899 21.178 12.946 1.00 53.41 368 MET A CA 1
ATOM 2836 C C . MET A 1 368 ? 12.831 19.652 12.776 1.00 53.41 368 MET A C 1
ATOM 2838 O O . MET A 1 368 ? 12.928 19.122 11.676 1.00 53.41 368 MET A O 1
ATOM 2842 N N . GLU A 1 369 ? 12.565 18.935 13.862 1.00 60.97 369 GLU A N 1
ATOM 2843 C CA . GLU A 1 369 ? 12.351 17.492 13.864 1.00 60.97 369 GLU A CA 1
ATOM 2844 C C . GLU A 1 369 ? 11.196 17.010 12.987 1.00 60.97 369 GLU A C 1
ATOM 2846 O O . GLU A 1 369 ? 11.262 15.899 12.458 1.00 60.97 369 GLU A O 1
ATOM 2851 N N . ALA A 1 370 ? 10.140 17.815 12.853 1.00 61.00 370 ALA A N 1
ATOM 2852 C CA . ALA A 1 370 ? 8.990 17.469 12.028 1.00 61.00 370 ALA A CA 1
ATOM 2853 C C . ALA A 1 370 ? 9.351 17.458 10.533 1.00 61.00 370 ALA A C 1
ATOM 2855 O O . ALA A 1 370 ? 8.713 16.740 9.770 1.00 61.00 370 ALA A O 1
ATOM 2856 N N . MET A 1 371 ? 10.430 18.147 10.131 1.00 65.25 371 MET A N 1
ATOM 2857 C CA . MET A 1 371 ? 10.915 18.194 8.745 1.00 65.25 371 MET A CA 1
ATOM 2858 C C . MET A 1 371 ? 11.423 16.839 8.236 1.00 65.25 371 MET A C 1
ATOM 2860 O O . MET A 1 371 ? 11.530 16.634 7.033 1.00 65.25 371 MET A O 1
ATOM 2864 N N . ARG A 1 372 ? 11.659 15.848 9.112 1.00 66.25 372 ARG A N 1
ATOM 2865 C CA . ARG A 1 372 ? 11.887 14.460 8.661 1.00 66.25 372 ARG A CA 1
ATOM 2866 C C . ARG A 1 372 ? 10.697 13.887 7.884 1.00 66.25 372 ARG A C 1
ATOM 2868 O O . ARG A 1 372 ? 10.867 12.915 7.160 1.00 66.25 372 ARG A O 1
ATOM 2875 N N . ALA A 1 373 ? 9.509 14.465 8.065 1.00 62.03 373 ALA A N 1
ATOM 2876 C CA . ALA A 1 373 ? 8.297 14.131 7.334 1.00 62.03 373 ALA A CA 1
ATOM 2877 C C . ALA A 1 373 ? 7.993 15.110 6.190 1.00 62.03 373 ALA A C 1
ATOM 2879 O O . ALA A 1 373 ? 6.903 15.054 5.635 1.00 62.03 373 ALA A O 1
ATOM 2880 N N . ASP A 1 374 ? 8.952 15.940 5.768 1.00 62.94 374 ASP A N 1
ATOM 2881 C CA . ASP A 1 374 ? 8.840 16.749 4.541 1.00 62.94 374 ASP A CA 1
ATOM 2882 C C . ASP A 1 374 ? 8.867 15.868 3.269 1.00 62.94 374 ASP A C 1
ATOM 2884 O O . ASP A 1 374 ? 8.399 16.232 2.196 1.00 62.94 374 ASP A O 1
ATOM 2888 N N . MET A 1 375 ? 9.292 14.609 3.419 1.00 61.53 375 MET A N 1
ATOM 2889 C CA . MET A 1 375 ? 9.027 13.521 2.469 1.00 61.53 375 MET A CA 1
ATOM 2890 C C . MET A 1 375 ? 7.604 12.947 2.573 1.00 61.53 375 MET A C 1
ATOM 2892 O O . MET A 1 375 ? 7.286 11.987 1.879 1.00 61.53 375 MET A O 1
ATOM 2896 N N . GLY A 1 376 ? 6.740 13.493 3.429 1.00 58.84 376 GLY A N 1
ATOM 2897 C CA . GLY A 1 376 ? 5.397 12.988 3.707 1.00 58.84 376 GLY A CA 1
ATOM 2898 C C . GLY A 1 376 ? 4.537 12.944 2.453 1.00 58.84 376 GLY A C 1
ATOM 2899 O O . GLY A 1 376 ? 3.852 11.950 2.235 1.00 58.84 376 GLY A O 1
ATOM 2900 N N . GLY A 1 377 ? 4.675 13.940 1.571 1.00 55.03 377 GLY A N 1
ATOM 2901 C CA . GLY A 1 377 ? 4.043 13.916 0.252 1.00 55.03 377 GLY A CA 1
ATOM 2902 C C . GLY A 1 377 ? 4.519 12.746 -0.614 1.00 55.03 377 GLY A C 1
ATOM 2903 O O . GLY A 1 377 ? 3.708 12.064 -1.233 1.00 55.03 377 GLY A O 1
ATOM 2904 N N . ALA A 1 378 ? 5.818 12.435 -0.606 1.00 47.97 378 ALA A N 1
ATOM 2905 C CA . ALA A 1 378 ? 6.343 11.254 -1.289 1.00 47.97 378 ALA A CA 1
ATOM 2906 C C . ALA A 1 378 ? 5.896 9.950 -0.605 1.00 47.97 378 ALA A C 1
ATOM 2908 O O . ALA A 1 378 ? 5.585 8.983 -1.288 1.00 47.97 378 ALA A O 1
ATOM 2909 N N . ALA A 1 379 ? 5.818 9.906 0.726 1.00 56.81 379 ALA A N 1
ATOM 2910 C CA . ALA A 1 379 ? 5.399 8.728 1.481 1.00 56.81 379 ALA A CA 1
ATOM 2911 C C . ALA A 1 379 ? 3.929 8.370 1.234 1.00 56.81 379 ALA A C 1
ATOM 2913 O O . ALA A 1 379 ? 3.614 7.198 1.021 1.00 56.81 379 ALA A O 1
ATOM 2914 N N . THR A 1 380 ? 3.035 9.361 1.234 1.00 60.84 380 THR A N 1
ATOM 2915 C CA . THR A 1 380 ? 1.606 9.168 0.956 1.00 60.84 380 THR A CA 1
ATOM 2916 C C . THR A 1 380 ? 1.380 8.804 -0.501 1.00 60.84 380 THR A C 1
ATOM 2918 O O . THR A 1 380 ? 0.639 7.861 -0.772 1.00 60.84 380 THR A O 1
ATOM 2921 N N . VAL A 1 381 ? 2.074 9.457 -1.440 1.00 53.38 381 VAL A N 1
ATOM 2922 C CA . VAL A 1 381 ? 2.038 9.097 -2.865 1.00 53.38 381 VAL A CA 1
ATOM 2923 C C . VAL A 1 381 ? 2.560 7.678 -3.076 1.00 53.38 381 VAL A C 1
ATOM 2925 O O . VAL A 1 381 ? 1.850 6.864 -3.652 1.00 53.38 381 VAL A O 1
ATOM 2928 N N . CYS A 1 382 ? 3.730 7.317 -2.547 1.00 49.53 382 CYS A N 1
ATOM 2929 C CA . CYS A 1 382 ? 4.279 5.964 -2.660 1.00 49.53 382 CYS A CA 1
ATOM 2930 C C . CYS A 1 382 ? 3.373 4.911 -2.010 1.00 49.53 382 CYS A C 1
ATOM 2932 O O . CYS A 1 382 ? 3.157 3.860 -2.603 1.00 49.53 382 CYS A O 1
ATOM 2934 N N . SER A 1 383 ? 2.798 5.179 -0.835 1.00 62.00 383 SER A N 1
ATOM 2935 C CA . SER A 1 383 ? 1.863 4.251 -0.174 1.00 62.00 383 SER A CA 1
ATOM 2936 C C . SER A 1 383 ? 0.567 4.091 -0.972 1.00 62.00 383 SER A C 1
ATOM 2938 O O . SER A 1 383 ? 0.059 2.977 -1.123 1.00 62.00 383 SER A O 1
ATOM 2940 N N . SER A 1 384 ? 0.069 5.187 -1.551 1.00 60.25 384 SER A N 1
ATOM 2941 C CA . SER A 1 384 ? -1.083 5.178 -2.454 1.00 60.25 384 SER A CA 1
ATOM 2942 C C . SER A 1 384 ? -0.763 4.426 -3.745 1.00 60.25 384 SER A C 1
ATOM 2944 O O . SER A 1 384 ? -1.591 3.644 -4.184 1.00 60.25 384 SER A O 1
ATOM 2946 N N . ILE A 1 385 ? 0.444 4.570 -4.307 1.00 56.16 385 ILE A N 1
ATOM 2947 C CA . ILE A 1 385 ? 0.927 3.828 -5.483 1.00 56.16 385 ILE A CA 1
ATOM 2948 C C . ILE A 1 385 ? 1.082 2.342 -5.167 1.00 56.16 385 ILE A C 1
ATOM 2950 O O . ILE A 1 385 ? 0.667 1.518 -5.967 1.00 56.16 385 ILE A O 1
ATOM 2954 N N . VAL A 1 386 ? 1.642 1.967 -4.014 1.00 59.75 386 VAL A N 1
ATOM 2955 C CA . VAL A 1 386 ? 1.760 0.557 -3.602 1.00 59.75 386 VAL A CA 1
ATOM 2956 C C . VAL A 1 386 ? 0.375 -0.069 -3.451 1.00 59.75 386 VAL A C 1
ATOM 2958 O O . VAL A 1 386 ? 0.146 -1.181 -3.924 1.00 59.75 386 VAL A O 1
ATOM 2961 N N . THR A 1 387 ? -0.571 0.664 -2.863 1.00 63.59 387 THR A N 1
ATOM 2962 C CA . THR A 1 387 ? -1.959 0.209 -2.718 1.00 63.59 387 THR A CA 1
ATOM 2963 C C . THR A 1 387 ? -2.668 0.149 -4.073 1.00 63.59 387 THR A C 1
ATOM 2965 O O . THR A 1 387 ? -3.291 -0.853 -4.403 1.00 63.59 387 THR A O 1
ATOM 2968 N N . ALA A 1 388 ? -2.504 1.166 -4.917 1.00 53.06 388 ALA A N 1
ATOM 2969 C CA . ALA A 1 388 ? -3.030 1.209 -6.276 1.00 53.06 388 ALA A CA 1
ATOM 2970 C C . ALA A 1 388 ? -2.401 0.136 -7.180 1.00 53.06 388 ALA A C 1
ATOM 2972 O O . ALA A 1 388 ? -3.083 -0.393 -8.044 1.00 53.06 388 ALA A O 1
ATOM 2973 N N . ALA A 1 389 ? -1.139 -0.244 -6.970 1.00 50.91 389 ALA A N 1
ATOM 2974 C CA . ALA A 1 389 ? -0.469 -1.338 -7.671 1.00 50.91 389 ALA A CA 1
ATOM 2975 C C . ALA A 1 389 ? -0.968 -2.704 -7.187 1.00 50.91 389 ALA A C 1
ATOM 2977 O O . ALA A 1 389 ? -1.192 -3.593 -8.008 1.00 50.91 389 ALA A O 1
ATOM 2978 N N . ALA A 1 390 ? -1.221 -2.857 -5.882 1.00 61.91 390 ALA A N 1
ATOM 2979 C CA . ALA A 1 390 ? -1.933 -4.018 -5.350 1.00 61.91 390 ALA A CA 1
ATOM 2980 C C . ALA A 1 390 ? -3.346 -4.136 -5.957 1.00 61.91 390 ALA A C 1
ATOM 2982 O O . ALA A 1 390 ? -3.822 -5.245 -6.191 1.00 61.91 390 ALA A O 1
ATOM 2983 N N . LEU A 1 391 ? -3.967 -2.998 -6.284 1.00 58.69 391 LEU A N 1
ATOM 2984 C CA . LEU A 1 391 ? -5.266 -2.903 -6.954 1.00 58.69 391 LEU A CA 1
ATOM 2985 C C . LEU A 1 391 ? -5.186 -2.855 -8.501 1.00 58.69 391 LEU A C 1
ATOM 2987 O O . LEU A 1 391 ? -6.217 -3.008 -9.144 1.00 58.69 391 LEU A O 1
ATOM 2991 N N . LYS A 1 392 ? -3.988 -2.744 -9.102 1.00 58.88 392 LYS A N 1
ATOM 2992 C CA . LYS A 1 392 ? -3.685 -2.638 -10.554 1.00 58.88 392 LYS A CA 1
ATOM 2993 C C . LYS A 1 392 ? -4.231 -1.396 -11.297 1.00 58.88 392 LYS A C 1
ATOM 2995 O O . LYS A 1 392 ? -4.773 -1.530 -12.392 1.00 58.88 392 LYS A O 1
ATOM 3000 N N . LEU A 1 393 ? -4.067 -0.192 -10.751 1.00 47.00 393 LEU A N 1
ATOM 3001 C CA . LEU A 1 393 ? -4.699 1.032 -11.283 1.00 47.00 393 LEU A CA 1
ATOM 3002 C C . LEU A 1 393 ? -3.741 1.944 -12.100 1.00 47.00 393 LEU A C 1
ATOM 3004 O O . LEU A 1 393 ? -2.571 2.045 -11.728 1.00 47.00 393 LEU A O 1
ATOM 3008 N N . PRO A 1 394 ? -4.192 2.639 -13.176 1.00 38.75 394 PRO A N 1
ATOM 3009 C CA . PRO A 1 394 ? -3.322 3.435 -14.064 1.00 38.75 394 PRO A CA 1
ATOM 3010 C C . PRO A 1 394 ? -3.415 4.979 -13.886 1.00 38.75 394 PRO A C 1
ATOM 3012 O O . PRO A 1 394 ? -3.976 5.654 -14.748 1.00 38.75 394 PRO A O 1
ATOM 3015 N N . VAL A 1 395 ? -2.867 5.587 -12.812 1.00 44.94 395 VAL A N 1
ATOM 3016 C CA . VAL A 1 395 ? -2.942 7.066 -12.585 1.00 44.94 395 VAL A CA 1
ATOM 3017 C C . VAL A 1 395 ? -1.744 7.655 -11.780 1.00 44.94 395 VAL A C 1
ATOM 3019 O O . VAL A 1 395 ? -1.136 6.928 -11.000 1.00 44.94 395 VAL A O 1
ATOM 3022 N N . ASN A 1 396 ? -1.423 8.966 -11.925 1.00 38.84 396 ASN A N 1
ATOM 3023 C CA . ASN A 1 396 ? -0.284 9.705 -11.299 1.00 38.84 396 ASN A CA 1
ATOM 3024 C C . ASN A 1 396 ? -0.721 10.923 -10.421 1.00 38.84 396 ASN A C 1
ATOM 3026 O O . ASN A 1 396 ? -1.590 11.676 -10.858 1.00 38.84 396 ASN A O 1
ATOM 3030 N N . ILE A 1 397 ? -0.112 11.167 -9.232 1.00 41.41 397 ILE A N 1
ATOM 3031 C CA . ILE A 1 397 ? -0.515 12.204 -8.218 1.00 41.41 397 ILE A CA 1
ATOM 3032 C C . ILE A 1 397 ? 0.707 12.820 -7.450 1.00 41.41 397 ILE A C 1
ATOM 3034 O O . ILE A 1 397 ? 1.652 12.080 -7.189 1.00 41.41 397 ILE A O 1
ATOM 3038 N N . ILE A 1 398 ? 0.713 14.128 -7.062 1.00 41.97 398 ILE A N 1
ATOM 3039 C CA . ILE A 1 398 ? 1.813 14.867 -6.336 1.00 41.97 398 ILE A CA 1
ATOM 3040 C C . ILE A 1 398 ? 1.283 15.938 -5.319 1.00 41.97 398 ILE A C 1
ATOM 3042 O O . ILE A 1 398 ? 0.236 16.537 -5.581 1.00 41.97 398 ILE A O 1
ATOM 3046 N N . GLY A 1 399 ? 1.997 16.256 -4.203 1.00 38.25 399 GLY A N 1
ATOM 3047 C CA . GLY A 1 399 ? 1.514 17.231 -3.185 1.00 38.25 399 GLY A CA 1
ATOM 3048 C C . GLY A 1 399 ? 2.398 17.762 -1.997 1.00 38.25 399 GLY A C 1
ATOM 3049 O O . GLY A 1 399 ? 3.332 17.054 -1.627 1.00 38.25 399 GLY A O 1
ATOM 3050 N N . ALA A 1 400 ? 2.086 18.962 -1.399 1.00 39.28 400 ALA A N 1
ATOM 3051 C CA . ALA A 1 400 ? 2.645 19.610 -0.145 1.00 39.28 400 ALA A CA 1
ATOM 3052 C C . ALA A 1 400 ? 1.948 20.950 0.358 1.00 39.28 400 ALA A C 1
ATOM 3054 O O . ALA A 1 400 ? 1.563 21.676 -0.549 1.00 39.28 400 ALA A O 1
ATOM 3055 N N . MET A 1 401 ? 1.871 21.264 1.708 1.00 47.66 401 MET A N 1
ATOM 3056 C CA . MET A 1 401 ? 1.687 22.580 2.507 1.00 47.66 401 MET A CA 1
ATOM 3057 C C . MET A 1 401 ? 0.776 22.676 3.811 1.00 47.66 401 MET A C 1
ATOM 3059 O O . MET A 1 401 ? -0.062 21.823 4.062 1.00 47.66 401 MET A O 1
ATOM 3063 N N . ASP A 1 402 ? 1.013 23.658 4.732 1.00 52.41 402 ASP A N 1
ATOM 3064 C CA . ASP A 1 402 ? 0.564 23.698 6.170 1.00 52.41 402 ASP A CA 1
ATOM 3065 C C . ASP A 1 402 ? -0.394 24.846 6.638 1.00 52.41 402 ASP A C 1
ATOM 3067 O O . ASP A 1 402 ? -1.482 24.594 7.154 1.00 52.41 402 ASP A O 1
ATOM 3071 N N . VAL A 1 403 ? -0.063 26.132 6.457 1.00 55.00 403 VAL A N 1
ATOM 3072 C CA . VAL A 1 403 ? -0.600 27.238 7.306 1.00 55.00 403 VAL A CA 1
ATOM 3073 C C . VAL A 1 403 ? -2.103 27.581 7.150 1.00 55.00 403 VAL A C 1
ATOM 3075 O O . VAL A 1 403 ? -2.691 28.177 8.050 1.00 55.00 403 VAL A O 1
ATOM 3078 N N . ALA A 1 404 ? -2.755 27.245 6.033 1.00 66.81 404 ALA A N 1
ATOM 3079 C CA . ALA A 1 404 ? -4.101 27.752 5.714 1.00 66.81 404 ALA A CA 1
ATOM 3080 C C . ALA A 1 404 ? -5.263 26.965 6.352 1.00 66.81 404 ALA A C 1
ATOM 3082 O O . ALA A 1 404 ? -6.264 27.558 6.750 1.00 66.81 404 ALA A O 1
ATOM 3083 N N . LEU A 1 405 ? -5.149 25.637 6.414 1.00 75.25 405 LEU A N 1
ATOM 3084 C CA . LEU A 1 405 ? -6.237 24.728 6.811 1.00 75.25 405 LEU A CA 1
ATOM 3085 C C . LEU A 1 405 ? -5.916 23.944 8.093 1.00 75.25 405 LEU A C 1
ATOM 3087 O O . LEU A 1 405 ? -6.780 23.233 8.617 1.00 75.25 405 LEU A O 1
ATOM 3091 N N . GLY A 1 406 ? -4.680 24.062 8.596 1.00 79.62 406 GLY A N 1
ATOM 3092 C CA . GLY A 1 406 ? -4.162 23.226 9.674 1.00 79.62 406 GLY A CA 1
ATOM 3093 C C . GLY A 1 406 ? -4.341 21.738 9.358 1.00 79.62 406 GLY A C 1
ATOM 3094 O O . GLY A 1 406 ? -4.228 21.310 8.211 1.00 79.62 406 GLY A O 1
ATOM 3095 N N . SER A 1 407 ? -4.699 20.949 10.370 1.00 84.12 407 SER A N 1
ATOM 3096 C CA . SER A 1 407 ? -4.915 19.502 10.245 1.00 84.12 407 SER A CA 1
ATOM 3097 C C . SER A 1 407 ? -6.350 19.111 9.863 1.00 84.12 407 SER A C 1
ATOM 3099 O O . SER A 1 407 ? -6.681 17.923 9.828 1.00 84.12 407 SER A O 1
ATOM 3101 N N . ALA A 1 408 ? -7.226 20.072 9.546 1.00 85.56 408 ALA A N 1
ATOM 3102 C CA . ALA A 1 408 ? -8.639 19.791 9.289 1.00 85.56 408 ALA A CA 1
ATOM 3103 C C . ALA A 1 408 ? -8.869 19.040 7.966 1.00 85.56 408 ALA A C 1
ATOM 3105 O O . ALA A 1 408 ? -9.639 18.072 7.935 1.00 85.56 408 ALA A O 1
ATOM 3106 N N . ALA A 1 409 ? -8.192 19.467 6.896 1.00 89.19 409 ALA A N 1
ATOM 3107 C CA . ALA A 1 409 ? -8.329 18.930 5.546 1.00 89.19 409 ALA A CA 1
ATOM 3108 C C . ALA A 1 409 ? -7.055 19.162 4.716 1.00 89.19 409 ALA A C 1
ATOM 3110 O O . ALA A 1 409 ? -6.327 20.122 4.948 1.00 89.19 409 ALA A O 1
ATOM 3111 N N . THR A 1 410 ? -6.826 18.308 3.719 1.00 90.94 410 THR A N 1
ATOM 3112 C CA . THR A 1 410 ? -5.786 18.520 2.693 1.00 90.94 410 THR A CA 1
ATOM 3113 C C . THR A 1 410 ? -6.242 19.606 1.716 1.00 90.94 410 THR A C 1
ATOM 3115 O O . THR A 1 410 ? -7.373 19.541 1.227 1.00 90.94 410 THR A O 1
ATOM 3118 N N . GLY A 1 411 ? -5.393 20.584 1.398 1.00 91.44 411 GLY A N 1
ATOM 3119 C CA . GLY A 1 411 ? -5.707 21.599 0.386 1.00 91.44 411 GLY A CA 1
ATOM 3120 C C . GLY A 1 411 ? -5.640 21.011 -1.025 1.00 91.44 411 GLY A C 1
ATOM 3121 O O . GLY A 1 411 ? -4.757 20.223 -1.324 1.00 91.44 411 GLY A O 1
ATOM 3122 N N . VAL A 1 412 ? -6.564 21.348 -1.921 1.00 93.12 412 VAL A N 1
ATOM 3123 C CA . VAL A 1 412 ? -6.568 20.814 -3.294 1.00 93.12 412 VAL A CA 1
ATOM 3124 C C . VAL A 1 412 ? -6.667 21.946 -4.293 1.00 93.12 412 VAL A C 1
ATOM 3126 O O . VAL A 1 412 ? -7.681 22.641 -4.359 1.00 93.12 412 VAL A O 1
ATOM 3129 N N . PHE A 1 413 ? -5.639 22.080 -5.119 1.00 92.81 413 PHE A N 1
ATOM 3130 C CA . PHE A 1 413 ? -5.605 22.992 -6.254 1.00 92.81 413 PHE A CA 1
ATOM 3131 C C . PHE A 1 413 ? -5.794 22.182 -7.524 1.00 92.81 413 PHE A C 1
ATOM 3133 O O . PHE A 1 413 ? -5.068 21.221 -7.750 1.00 92.81 413 PHE A O 1
ATOM 3140 N N . THR A 1 414 ? -6.765 22.531 -8.362 1.00 93.56 414 THR A N 1
ATOM 3141 C CA . THR A 1 414 ? -7.008 21.774 -9.593 1.00 93.56 414 THR A CA 1
ATOM 3142 C C . THR A 1 414 ? -7.571 22.647 -10.698 1.00 93.56 414 THR A C 1
ATOM 3144 O O . THR A 1 414 ? -8.366 23.555 -10.442 1.00 93.56 414 THR A O 1
ATOM 3147 N N . ASN A 1 415 ? -7.175 22.328 -11.930 1.00 92.12 415 ASN A N 1
ATOM 3148 C CA . ASN A 1 415 ? -7.727 22.897 -13.156 1.00 92.12 415 ASN A CA 1
ATOM 3149 C C . ASN A 1 415 ? -9.008 22.179 -13.635 1.00 92.12 415 ASN A C 1
ATOM 3151 O O . ASN A 1 415 ? -9.556 22.550 -14.668 1.00 92.12 415 ASN A O 1
ATOM 3155 N N . SER A 1 416 ? -9.495 21.167 -12.903 1.00 93.38 416 SER A N 1
ATOM 3156 C CA . SER A 1 416 ? -10.634 20.335 -13.300 1.00 93.38 416 SER A CA 1
ATOM 3157 C C . SER A 1 416 ? -11.687 20.238 -12.196 1.00 93.38 416 SER A C 1
ATOM 3159 O O . SER A 1 416 ? -11.458 19.677 -11.123 1.00 93.38 416 SER A O 1
ATOM 3161 N N . ASP A 1 417 ? -12.889 20.742 -12.483 1.00 94.62 417 ASP A N 1
ATOM 3162 C CA . ASP A 1 417 ? -14.047 20.614 -11.589 1.00 94.62 417 ASP A CA 1
ATOM 3163 C C . ASP A 1 417 ? -14.485 19.160 -11.406 1.00 94.62 417 ASP A C 1
ATOM 3165 O O . ASP A 1 417 ? -14.954 18.785 -10.330 1.00 94.62 417 ASP A O 1
ATOM 3169 N N . TRP A 1 418 ? -14.338 18.341 -12.449 1.00 93.38 418 TRP A N 1
ATOM 3170 C CA . TRP A 1 418 ? -14.606 16.908 -12.370 1.00 93.38 418 TRP A CA 1
ATOM 3171 C C . TRP A 1 418 ? -13.651 16.238 -11.377 1.00 93.38 418 TRP A C 1
ATOM 3173 O O . TRP A 1 418 ? -14.106 15.552 -10.462 1.00 93.38 418 TRP A O 1
ATOM 3183 N N . LEU A 1 419 ? -12.348 16.517 -11.486 1.00 90.44 419 LEU A N 1
ATOM 3184 C CA . LEU A 1 419 ? -11.335 15.925 -10.611 1.00 90.44 419 LEU A CA 1
ATOM 3185 C C . LEU A 1 419 ? -11.534 16.351 -9.150 1.00 90.44 419 LEU A C 1
ATOM 3187 O O . LEU A 1 419 ? -11.457 15.518 -8.247 1.00 90.44 419 LEU A O 1
ATOM 3191 N N . TRP A 1 420 ? -11.874 17.625 -8.920 1.00 95.06 420 TRP A N 1
ATOM 3192 C CA . TRP A 1 420 ? -12.274 18.111 -7.598 1.00 95.06 420 TRP A CA 1
ATOM 3193 C C . TRP A 1 420 ? -13.447 17.306 -7.024 1.00 95.06 420 TRP A C 1
ATOM 3195 O O . TRP A 1 420 ? -13.364 16.830 -5.894 1.00 95.06 420 TRP A O 1
ATOM 3205 N N . LYS A 1 421 ? -14.532 17.136 -7.791 1.00 94.56 421 LYS A N 1
ATOM 3206 C CA . LYS A 1 421 ? -15.735 16.424 -7.329 1.00 94.56 421 LYS A CA 1
ATOM 3207 C C . LYS A 1 421 ? -15.434 14.974 -6.956 1.00 94.56 421 LYS A C 1
ATOM 3209 O O . LYS A 1 421 ? -15.948 14.506 -5.942 1.00 94.56 421 LYS A O 1
ATOM 3214 N N . GLN A 1 422 ? -14.595 14.290 -7.733 1.00 93.19 422 GLN A N 1
ATOM 3215 C CA . GLN A 1 422 ? -14.220 12.904 -7.456 1.00 93.19 422 GLN A CA 1
ATOM 3216 C C . GLN A 1 422 ? -13.373 12.781 -6.180 1.00 93.19 422 GLN A C 1
ATOM 3218 O O . GLN A 1 422 ? -13.699 11.983 -5.301 1.00 93.19 422 GLN A O 1
ATOM 3223 N N . LEU A 1 423 ? -12.349 13.628 -6.016 1.00 93.50 423 LEU A N 1
ATOM 3224 C CA . LEU A 1 423 ? -11.540 13.673 -4.789 1.00 93.50 423 LEU A CA 1
ATOM 3225 C C . LEU A 1 423 ? -12.384 14.035 -3.559 1.00 93.50 423 LEU A C 1
ATOM 3227 O O . LEU A 1 423 ? -12.244 13.430 -2.496 1.00 93.50 423 LEU A O 1
ATOM 3231 N N . PHE A 1 424 ? -13.293 14.998 -3.708 1.00 95.88 424 PHE A N 1
ATOM 3232 C CA . PHE A 1 424 ? -14.190 15.419 -2.641 1.00 95.88 424 PHE A CA 1
ATOM 3233 C C . PHE A 1 424 ? -15.131 14.286 -2.217 1.00 95.88 424 PHE A C 1
ATOM 3235 O O . PHE A 1 424 ? -15.219 13.984 -1.027 1.00 95.88 424 PHE A O 1
ATOM 3242 N N . LYS A 1 425 ? -15.758 13.592 -3.176 1.00 94.19 425 LYS A N 1
ATOM 3243 C CA . LYS A 1 425 ? -16.611 12.422 -2.918 1.00 94.19 425 LYS A CA 1
ATOM 3244 C C . LYS A 1 425 ? -15.854 11.317 -2.180 1.00 94.19 425 LYS A C 1
ATOM 3246 O O . LYS A 1 425 ? -16.361 10.808 -1.183 1.00 94.19 425 LYS A O 1
ATOM 3251 N N . ALA A 1 426 ? -14.637 10.995 -2.617 1.00 94.06 426 ALA A N 1
ATOM 3252 C CA . ALA A 1 426 ? -13.786 10.017 -1.945 1.00 94.06 426 ALA A CA 1
ATOM 3253 C C . ALA A 1 426 ? -13.480 10.426 -0.493 1.00 94.06 426 ALA A C 1
ATOM 3255 O O . ALA A 1 426 ? -13.600 9.619 0.427 1.00 94.06 426 ALA A O 1
ATOM 3256 N N . SER A 1 427 ? -13.177 11.707 -0.260 1.00 95.25 427 SER A N 1
ATOM 3257 C CA . SER A 1 427 ? -12.873 12.219 1.082 1.00 95.25 427 SER A CA 1
ATOM 3258 C C . SER A 1 427 ? -14.048 12.116 2.061 1.00 95.25 427 SER A C 1
ATOM 3260 O O . SER A 1 427 ? -13.842 11.902 3.255 1.00 95.25 427 SER A O 1
ATOM 3262 N N . ILE A 1 428 ? -15.286 12.206 1.558 1.00 94.44 428 ILE A N 1
ATOM 3263 C CA . ILE A 1 428 ? -16.504 12.051 2.363 1.00 94.44 428 ILE A CA 1
ATOM 3264 C C . ILE A 1 428 ? -16.618 10.614 2.890 1.00 94.44 428 ILE A C 1
ATOM 3266 O O . ILE A 1 428 ? -16.982 10.405 4.050 1.00 94.44 428 ILE A O 1
ATOM 3270 N N . VAL A 1 429 ? -16.304 9.624 2.046 1.00 92.81 429 VAL A N 1
ATOM 3271 C CA . VAL A 1 429 ? -16.359 8.190 2.383 1.00 92.81 429 VAL A CA 1
ATOM 3272 C C . VAL A 1 429 ? -15.307 7.836 3.436 1.00 92.81 429 VAL A C 1
ATOM 3274 O O . VAL A 1 429 ? -15.593 7.155 4.429 1.00 92.81 429 VAL A O 1
ATOM 3277 N N . THR A 1 430 ? -14.086 8.327 3.245 1.00 93.94 430 THR A N 1
ATOM 3278 C CA . THR A 1 430 ? -12.949 8.010 4.115 1.00 93.94 430 THR A CA 1
ATOM 3279 C C . THR A 1 430 ? -12.947 8.835 5.398 1.00 93.94 430 THR A C 1
ATOM 3281 O O . THR A 1 430 ? -12.370 8.400 6.392 1.00 93.94 430 THR A O 1
ATOM 3284 N N . GLY A 1 431 ? -13.573 10.012 5.404 1.00 93.25 431 GLY A N 1
ATOM 3285 C CA . GLY A 1 431 ? -13.453 10.993 6.483 1.00 93.25 431 GLY A CA 1
ATOM 3286 C C . GLY A 1 431 ? -12.114 11.743 6.482 1.00 93.25 431 GLY A C 1
ATOM 3287 O O . GLY A 1 431 ? -11.917 12.646 7.292 1.00 93.25 431 GLY A O 1
ATOM 3288 N N . ASP A 1 432 ? -11.197 11.423 5.562 1.00 95.00 432 ASP A N 1
ATOM 3289 C CA . ASP A 1 432 ? -9.925 12.129 5.415 1.00 95.00 432 ASP A CA 1
ATOM 3290 C C . ASP A 1 432 ? -10.078 13.286 4.424 1.00 95.00 432 ASP A C 1
ATOM 3292 O O . ASP A 1 432 ? -9.817 13.180 3.221 1.00 95.00 432 ASP A O 1
ATOM 3296 N N . ARG A 1 433 ? -10.629 14.373 4.966 1.00 94.56 433 ARG A N 1
ATOM 3297 C CA . ARG A 1 433 ? -11.215 15.490 4.223 1.00 94.56 433 ARG A CA 1
ATOM 3298 C C . ARG A 1 433 ? -10.228 16.191 3.296 1.00 94.56 433 ARG A C 1
ATOM 3300 O O . ARG A 1 433 ? -9.050 16.376 3.614 1.00 94.56 433 ARG A O 1
ATOM 3307 N N . VAL A 1 434 ? -10.774 16.693 2.192 1.00 94.81 434 VAL A N 1
ATOM 3308 C CA . VAL A 1 434 ? -10.094 17.614 1.279 1.00 94.81 434 VAL A CA 1
ATOM 3309 C C . VAL A 1 434 ? -10.855 18.933 1.180 1.00 94.81 434 VAL A C 1
ATOM 3311 O O . VAL A 1 434 ? -12.076 18.968 1.338 1.00 94.81 434 VAL A O 1
ATOM 3314 N N . TRP A 1 435 ? -10.145 20.022 0.900 1.00 94.12 435 TRP A N 1
ATOM 3315 C CA . TRP A 1 435 ? -10.727 21.350 0.734 1.00 94.12 435 TRP A CA 1
ATOM 3316 C C . TRP A 1 435 ? -10.187 22.035 -0.516 1.00 94.12 435 TRP A C 1
ATOM 3318 O O . TRP A 1 435 ? -8.980 22.048 -0.749 1.00 94.12 435 TRP A O 1
ATOM 3328 N N . ARG A 1 436 ? -11.071 22.619 -1.331 1.00 94.62 436 ARG A N 1
ATOM 3329 C CA . ARG A 1 436 ? -10.659 23.242 -2.591 1.00 94.62 436 ARG A CA 1
ATOM 3330 C C . ARG A 1 436 ? -10.000 24.583 -2.328 1.00 94.62 436 ARG A C 1
ATOM 3332 O O . ARG A 1 436 ? -10.579 25.451 -1.679 1.00 94.62 436 ARG A O 1
ATOM 3339 N N . MET A 1 437 ? -8.828 24.763 -2.914 1.00 92.19 437 MET A N 1
ATOM 3340 C CA . MET A 1 437 ? -8.071 26.002 -2.892 1.00 92.19 437 MET A CA 1
ATOM 3341 C C . MET A 1 437 ? -8.035 26.632 -4.296 1.00 92.19 437 MET A C 1
ATOM 3343 O O . MET A 1 437 ? -8.125 25.919 -5.303 1.00 92.19 437 MET A O 1
ATOM 3347 N N . PRO A 1 438 ? -7.961 27.972 -4.397 1.00 92.00 438 PRO A N 1
ATOM 3348 C CA . PRO A 1 438 ? -8.077 28.666 -5.674 1.00 92.00 438 PRO A CA 1
ATOM 3349 C C . PRO A 1 438 ? -6.805 28.542 -6.523 1.00 92.00 438 PRO A C 1
ATOM 3351 O O . PRO A 1 438 ? -5.712 28.872 -6.071 1.00 92.00 438 PRO A O 1
ATOM 3354 N N . LEU A 1 439 ? -6.966 28.163 -7.794 1.00 90.44 439 LEU A N 1
ATOM 3355 C CA . LEU A 1 439 ? -5.910 28.180 -8.812 1.00 90.44 439 LEU A CA 1
ATOM 3356 C C . LEU A 1 439 ? -6.157 29.338 -9.795 1.00 90.44 439 LEU A C 1
ATOM 3358 O O . LEU A 1 439 ? -6.605 29.145 -10.923 1.00 90.44 439 LEU A O 1
ATOM 3362 N N . PHE A 1 440 ? -5.964 30.571 -9.326 1.00 92.56 440 PHE A N 1
ATOM 3363 C CA . PHE A 1 440 ? -6.265 31.782 -10.100 1.00 92.56 440 PHE A CA 1
ATOM 3364 C C . PHE A 1 440 ? -5.039 32.340 -10.823 1.00 92.56 440 PHE A C 1
ATOM 3366 O O . PHE A 1 440 ? -3.950 32.388 -10.255 1.00 92.56 440 PHE A O 1
ATOM 3373 N N . GLN A 1 441 ? -5.256 32.927 -12.008 1.00 93.62 441 GLN A N 1
ATOM 3374 C CA . GLN A 1 441 ? -4.224 33.680 -12.740 1.00 93.62 441 GLN A CA 1
ATOM 3375 C C . GLN A 1 441 ? -3.602 34.816 -11.915 1.00 93.62 441 GLN A C 1
ATOM 3377 O O . GLN A 1 441 ? -2.470 35.219 -12.174 1.00 93.62 441 GLN A O 1
ATOM 3382 N N . HIS A 1 442 ? -4.325 35.338 -10.916 1.00 92.06 442 HIS A N 1
ATOM 3383 C CA . HIS A 1 442 ? -3.786 36.303 -9.960 1.00 92.06 442 HIS A CA 1
ATOM 3384 C C . HIS A 1 442 ? -2.483 35.806 -9.314 1.00 92.06 442 HIS A C 1
ATOM 3386 O O . HIS A 1 442 ? -1.550 36.589 -9.172 1.00 92.06 442 HIS A O 1
ATOM 3392 N N . TYR A 1 443 ? -2.405 34.519 -8.959 1.00 89.31 443 TYR A N 1
ATOM 3393 C CA . TYR A 1 443 ? -1.223 33.920 -8.339 1.00 89.31 443 TYR A CA 1
ATOM 3394 C C . TYR A 1 443 ? -0.155 33.552 -9.371 1.00 89.31 443 TYR A C 1
ATOM 3396 O O . TYR A 1 443 ? 1.022 33.777 -9.107 1.00 89.31 443 TYR A O 1
ATOM 3404 N N . THR A 1 444 ? -0.552 33.095 -10.565 1.00 92.25 444 THR A N 1
ATOM 3405 C CA . THR A 1 444 ? 0.366 32.855 -11.695 1.00 92.25 444 THR A CA 1
ATOM 3406 C C . THR A 1 444 ? 1.177 34.103 -12.027 1.00 92.25 444 THR A C 1
ATOM 3408 O O . THR A 1 444 ? 2.401 34.058 -12.052 1.00 92.25 444 THR A O 1
ATOM 3411 N N . LYS A 1 445 ? 0.520 35.265 -12.147 1.00 92.94 445 LYS A N 1
ATOM 3412 C CA . LYS A 1 445 ? 1.209 36.536 -12.422 1.00 92.94 445 LYS A CA 1
ATOM 3413 C C . LYS A 1 445 ? 2.288 36.878 -11.392 1.00 92.94 445 LYS A C 1
ATOM 3415 O O . LYS A 1 445 ? 3.257 37.542 -11.733 1.00 92.94 445 LYS A O 1
ATOM 3420 N N . GLN A 1 446 ? 2.134 36.448 -10.139 1.00 90.38 446 GLN A N 1
ATOM 3421 C CA . GLN A 1 446 ? 3.122 36.728 -9.094 1.00 90.38 446 GLN A CA 1
ATOM 3422 C C . GLN A 1 446 ? 4.391 35.881 -9.209 1.00 90.38 446 GLN A C 1
ATOM 3424 O O . GLN A 1 446 ? 5.399 36.270 -8.624 1.00 90.38 446 GLN A O 1
ATOM 3429 N N . VAL A 1 447 ? 4.333 34.734 -9.893 1.00 89.31 447 VAL A N 1
ATOM 3430 C CA . VAL A 1 447 ? 5.481 33.838 -10.094 1.00 89.31 447 VAL A CA 1
ATOM 3431 C C . VAL A 1 447 ? 6.087 33.981 -11.491 1.00 89.31 447 VAL A C 1
ATOM 3433 O O . VAL A 1 447 ? 7.278 33.747 -11.640 1.00 89.31 447 VAL A O 1
ATOM 3436 N N . THR A 1 448 ? 5.324 34.428 -12.494 1.00 92.00 448 THR A N 1
ATOM 3437 C CA . THR A 1 448 ? 5.839 34.687 -13.854 1.00 92.00 448 THR A CA 1
ATOM 3438 C C . THR A 1 448 ? 6.459 36.079 -14.021 1.00 92.00 448 THR A C 1
ATOM 3440 O O . THR A 1 448 ? 7.200 36.313 -14.968 1.00 92.00 448 THR A O 1
ATOM 3443 N N . ASP A 1 449 ? 6.156 37.037 -13.137 1.00 88.44 449 ASP A N 1
ATOM 3444 C CA . ASP A 1 449 ? 6.767 38.377 -13.145 1.00 88.44 449 ASP A CA 1
ATOM 3445 C C . ASP A 1 449 ? 8.190 38.320 -12.560 1.00 88.44 449 ASP A C 1
ATOM 3447 O O . ASP A 1 449 ? 8.428 38.643 -11.392 1.00 88.44 449 ASP A O 1
ATOM 3451 N N . SER A 1 450 ? 9.129 37.828 -13.371 1.00 86.06 450 SER A N 1
ATOM 3452 C CA . SER A 1 450 ? 10.528 37.594 -13.011 1.00 86.06 450 SER A CA 1
ATOM 3453 C C . SER A 1 450 ? 11.474 38.376 -13.924 1.00 86.06 450 SER A C 1
ATOM 3455 O O . SER A 1 450 ? 11.283 38.462 -15.133 1.00 86.06 450 SER A O 1
ATOM 3457 N N . GLN A 1 451 ? 12.517 38.967 -13.334 1.00 86.00 451 GLN A N 1
ATOM 3458 C CA . GLN A 1 451 ? 13.482 39.808 -14.056 1.00 86.00 451 GLN A CA 1
ATOM 3459 C C . GLN A 1 451 ? 14.550 39.004 -14.810 1.00 86.00 451 GLN A C 1
ATOM 3461 O O . GLN A 1 451 ? 15.168 39.533 -15.729 1.00 86.00 451 GLN A O 1
ATOM 3466 N N . LEU A 1 452 ? 14.819 37.766 -14.381 1.00 91.56 452 LEU A N 1
ATOM 3467 C CA . LEU A 1 452 ? 16.005 37.001 -14.796 1.00 91.56 452 LEU A CA 1
ATOM 3468 C C . LEU A 1 452 ? 15.682 35.651 -15.446 1.00 91.56 452 LEU A C 1
ATOM 3470 O O . LEU A 1 452 ? 16.570 35.038 -16.031 1.00 91.56 452 LEU A O 1
ATOM 3474 N N . ALA A 1 453 ? 14.454 35.161 -15.303 1.00 92.31 453 ALA A N 1
ATOM 3475 C CA . ALA A 1 453 ? 14.049 33.830 -15.740 1.00 92.31 453 ALA A CA 1
ATOM 3476 C C . ALA A 1 453 ? 12.555 33.815 -16.066 1.00 92.31 453 ALA A C 1
ATOM 3478 O O . ALA A 1 453 ? 11.842 34.739 -15.689 1.00 92.31 453 ALA A O 1
ATOM 3479 N N . ASP A 1 454 ? 12.079 32.737 -16.683 1.00 90.12 454 ASP A N 1
ATOM 3480 C CA . ASP A 1 454 ? 10.661 32.579 -17.026 1.00 90.12 454 ASP A CA 1
ATOM 3481 C C . ASP A 1 454 ? 9.758 32.518 -15.781 1.00 90.12 454 ASP A C 1
ATOM 3483 O O . ASP A 1 454 ? 8.616 32.973 -15.809 1.00 90.12 454 ASP A O 1
ATOM 3487 N N . LEU A 1 455 ? 10.278 31.981 -14.670 1.00 88.44 455 LEU A N 1
ATOM 3488 C CA . LEU A 1 455 ? 9.558 31.814 -13.407 1.00 88.44 455 LEU A CA 1
ATOM 3489 C C . LEU A 1 455 ? 10.432 32.192 -12.208 1.00 88.44 455 LEU A C 1
ATOM 3491 O O . LEU A 1 455 ? 11.644 31.972 -12.201 1.00 88.44 455 LEU A O 1
ATOM 3495 N N . ASN A 1 456 ? 9.794 32.701 -11.158 1.00 86.62 456 ASN A N 1
ATOM 3496 C CA . ASN A 1 456 ? 10.360 32.875 -9.828 1.00 86.62 456 ASN A CA 1
ATOM 3497 C C . ASN A 1 456 ? 9.798 31.796 -8.890 1.00 86.62 456 ASN A C 1
ATOM 3499 O O . ASN A 1 456 ? 8.587 31.579 -8.837 1.00 86.62 456 ASN A O 1
ATOM 3503 N N . ASN A 1 457 ? 10.670 31.122 -8.137 1.00 79.06 457 ASN A N 1
ATOM 3504 C CA . ASN A 1 457 ? 10.282 30.040 -7.226 1.00 79.06 457 ASN A CA 1
ATOM 3505 C C . ASN A 1 457 ? 9.579 30.537 -5.950 1.00 79.06 457 ASN A C 1
ATOM 3507 O O . ASN A 1 457 ? 9.109 29.730 -5.150 1.00 79.06 457 ASN A O 1
ATOM 3511 N N . ILE A 1 458 ? 9.509 31.855 -5.752 1.00 79.31 458 ILE A N 1
ATOM 3512 C CA . ILE A 1 458 ? 8.760 32.510 -4.683 1.00 79.31 458 ILE A CA 1
ATOM 3513 C C . ILE A 1 458 ? 7.912 33.619 -5.314 1.00 79.31 458 ILE A C 1
ATOM 3515 O O . ILE A 1 458 ? 8.395 34.396 -6.135 1.00 79.31 458 ILE A O 1
ATOM 3519 N N . GLY A 1 459 ? 6.640 33.715 -4.916 1.00 77.44 459 GLY A N 1
ATOM 3520 C CA . GLY A 1 459 ? 5.755 34.775 -5.397 1.00 77.44 459 GLY A CA 1
ATOM 3521 C C . GLY A 1 459 ? 6.228 36.175 -4.984 1.00 77.44 459 GLY A C 1
ATOM 3522 O O . GLY A 1 459 ? 6.743 36.370 -3.880 1.00 77.44 459 GLY A O 1
ATOM 3523 N N . LYS A 1 460 ? 5.984 37.167 -5.850 1.00 80.62 460 LYS A N 1
ATOM 3524 C CA . LYS A 1 460 ? 6.350 38.584 -5.657 1.00 80.62 460 LYS A CA 1
ATOM 3525 C C . LYS A 1 460 ? 5.974 39.154 -4.281 1.00 80.62 460 LYS A C 1
ATOM 3527 O O . LYS A 1 460 ? 6.736 39.929 -3.707 1.00 80.62 460 LYS A O 1
ATOM 3532 N N . TYR A 1 461 ? 4.826 38.754 -3.730 1.00 75.94 461 TYR A N 1
ATOM 3533 C CA . TYR A 1 461 ? 4.361 39.150 -2.397 1.00 75.94 461 TYR A CA 1
ATOM 3534 C C . TYR A 1 461 ? 4.507 37.984 -1.407 1.00 75.94 461 TYR A C 1
ATOM 3536 O O . TYR A 1 461 ? 3.519 37.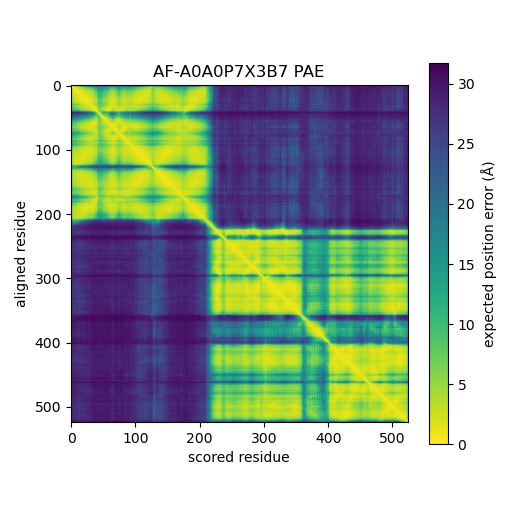412 -0.950 1.00 75.94 461 TYR A O 1
ATOM 3544 N N . SER A 1 462 ? 5.756 37.644 -1.072 1.00 60.03 462 SER A N 1
ATOM 3545 C CA . SER A 1 462 ? 6.212 36.416 -0.384 1.00 60.03 462 SER A CA 1
ATOM 3546 C C . SER A 1 462 ? 5.504 35.995 0.920 1.00 60.03 462 SER A C 1
ATOM 3548 O O . SER A 1 462 ? 5.753 34.898 1.413 1.00 60.03 462 SER A O 1
ATOM 3550 N N . ARG A 1 463 ? 4.618 36.820 1.495 1.00 59.59 463 ARG A N 1
ATOM 3551 C CA . ARG A 1 463 ? 3.880 36.531 2.740 1.00 59.59 463 ARG A CA 1
ATOM 3552 C C . ARG A 1 463 ? 2.377 36.290 2.572 1.00 59.59 463 ARG A C 1
ATOM 3554 O O . ARG A 1 463 ? 1.735 35.910 3.544 1.00 59.59 463 ARG A O 1
ATOM 3561 N N . SER A 1 464 ? 1.797 36.512 1.391 1.00 68.94 464 SER A N 1
ATOM 3562 C CA . SER A 1 464 ? 0.345 36.392 1.175 1.00 68.94 464 SER A CA 1
ATOM 3563 C C . SER A 1 464 ? 0.026 35.333 0.127 1.00 68.94 464 SER A C 1
ATOM 3565 O O . SER A 1 464 ? 0.531 35.390 -0.987 1.00 68.94 464 SER A O 1
ATOM 3567 N N . GLY A 1 465 ? -0.835 34.370 0.470 1.00 71.94 465 GLY A N 1
ATOM 3568 C CA . GLY A 1 465 ? -1.279 33.342 -0.478 1.00 71.94 465 GLY A CA 1
ATOM 3569 C C . GLY A 1 465 ? -0.186 32.360 -0.911 1.00 71.94 465 GLY A C 1
ATOM 3570 O O . GLY A 1 465 ? -0.259 31.853 -2.024 1.00 71.94 465 GLY A O 1
ATOM 3571 N N . GLY A 1 466 ? 0.800 32.084 -0.047 1.00 79.38 466 GLY A N 1
ATOM 3572 C CA . GLY A 1 466 ? 1.899 31.140 -0.305 1.00 79.38 466 GLY A CA 1
ATOM 3573 C C . GLY A 1 466 ? 1.468 29.7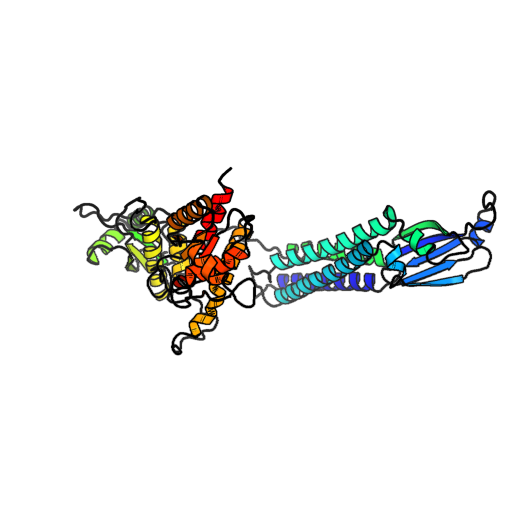96 -0.920 1.00 79.38 466 GLY A C 1
ATOM 3574 O O . GLY A 1 466 ? 2.034 29.414 -1.941 1.00 79.38 466 GLY A O 1
ATOM 3575 N N . PRO A 1 467 ? 0.438 29.107 -0.382 1.00 82.50 467 PRO A N 1
ATOM 3576 C CA . PRO A 1 467 ? -0.118 27.904 -1.012 1.00 82.50 467 PRO A CA 1
ATOM 3577 C C . PRO A 1 467 ? -0.531 28.102 -2.468 1.00 82.50 467 PRO A C 1
ATOM 3579 O O . PRO A 1 467 ? -0.196 27.311 -3.344 1.00 82.50 467 PRO A O 1
ATOM 3582 N N . CYS A 1 468 ? -1.218 29.206 -2.744 1.00 85.69 468 CYS A N 1
ATOM 3583 C CA . CYS A 1 468 ? -1.747 29.490 -4.065 1.00 85.69 468 CYS A CA 1
ATOM 3584 C C . CYS A 1 468 ? -0.645 29.871 -5.063 1.00 85.69 468 CYS A C 1
ATOM 3586 O O . CYS A 1 468 ? -0.740 29.504 -6.230 1.00 85.69 468 CYS A O 1
ATOM 3588 N N . THR A 1 469 ? 0.404 30.581 -4.631 1.00 85.12 469 THR A N 1
ATOM 3589 C CA . THR A 1 469 ? 1.554 30.906 -5.493 1.00 85.12 469 THR A CA 1
ATOM 3590 C C . THR A 1 469 ? 2.433 29.687 -5.756 1.00 85.12 469 THR A C 1
ATOM 3592 O O . THR A 1 469 ? 2.875 29.512 -6.887 1.00 85.12 469 THR A O 1
ATOM 3595 N N . ALA A 1 470 ? 2.613 28.795 -4.777 1.00 85.56 470 ALA A N 1
ATOM 3596 C CA . ALA A 1 470 ? 3.295 27.516 -4.981 1.00 85.56 470 ALA A CA 1
ATOM 3597 C C . ALA A 1 470 ? 2.531 26.614 -5.968 1.00 85.56 470 ALA A C 1
ATOM 3599 O O . ALA A 1 470 ? 3.115 26.102 -6.922 1.00 85.56 470 ALA A O 1
ATOM 3600 N N . ALA A 1 471 ? 1.211 26.482 -5.800 1.00 87.44 471 ALA A N 1
ATOM 3601 C CA . ALA A 1 471 ? 0.371 25.744 -6.739 1.00 87.44 471 ALA A CA 1
ATOM 3602 C C . ALA A 1 471 ? 0.396 26.364 -8.146 1.00 87.44 471 ALA A C 1
ATOM 3604 O O . ALA A 1 471 ? 0.462 25.638 -9.134 1.00 87.44 471 ALA A O 1
ATOM 3605 N N . ALA A 1 472 ? 0.387 27.697 -8.252 1.00 88.81 472 ALA A N 1
ATOM 3606 C CA . ALA A 1 472 ? 0.503 28.383 -9.534 1.00 88.81 472 ALA A CA 1
ATOM 3607 C C . ALA A 1 472 ? 1.861 28.129 -10.208 1.00 88.81 472 ALA A C 1
ATOM 3609 O O . ALA A 1 472 ? 1.883 27.829 -11.395 1.00 88.81 472 ALA A O 1
ATOM 3610 N N . PHE A 1 473 ? 2.966 28.164 -9.454 1.00 88.44 473 PHE A N 1
ATOM 3611 C CA . PHE A 1 473 ? 4.296 27.812 -9.961 1.00 88.44 473 PHE A CA 1
ATOM 3612 C C . PHE A 1 473 ? 4.324 26.390 -10.530 1.00 88.44 473 PHE A C 1
ATOM 3614 O O . PHE A 1 473 ? 4.818 26.183 -11.632 1.00 88.44 473 PHE A O 1
ATOM 3621 N N . LEU A 1 474 ? 3.751 25.412 -9.816 1.00 88.25 474 LEU A N 1
ATOM 3622 C CA . LEU A 1 474 ? 3.647 24.035 -10.311 1.00 88.25 474 LEU A CA 1
ATOM 3623 C C . LEU A 1 474 ? 2.774 23.931 -11.569 1.00 88.25 474 LEU A C 1
ATOM 3625 O O . LEU A 1 474 ? 3.084 23.138 -12.455 1.00 88.25 474 LEU A O 1
ATOM 3629 N N . GLY A 1 475 ? 1.709 24.732 -11.655 1.00 86.12 475 GLY A N 1
ATOM 3630 C CA . GLY A 1 475 ? 0.794 24.757 -12.795 1.00 86.12 475 GLY A CA 1
ATOM 3631 C C . GLY A 1 475 ? 1.469 25.110 -14.122 1.00 86.12 475 GLY A C 1
ATOM 3632 O O . GLY A 1 475 ? 1.089 24.556 -15.149 1.00 86.12 475 GLY A O 1
ATOM 3633 N N . GLU A 1 476 ? 2.518 25.936 -14.105 1.00 91.06 476 GLU A N 1
ATOM 3634 C CA . GLU A 1 476 ? 3.280 26.307 -15.310 1.00 91.06 476 GLU A CA 1
ATOM 3635 C C . GLU A 1 476 ? 4.057 25.126 -15.924 1.00 91.06 476 GLU A C 1
ATOM 3637 O O . GLU A 1 476 ? 4.419 25.157 -17.098 1.00 91.06 476 GLU A O 1
ATOM 3642 N N . PHE A 1 477 ? 4.265 24.042 -15.168 1.00 89.69 477 PHE A N 1
ATOM 3643 C CA . PHE A 1 477 ? 4.895 22.807 -15.655 1.00 89.69 477 PHE A CA 1
ATOM 3644 C C . PHE A 1 477 ? 3.881 21.750 -16.113 1.00 89.69 477 PHE A C 1
ATOM 3646 O O . PHE A 1 477 ? 4.263 20.622 -16.436 1.00 89.69 477 PHE A O 1
ATOM 3653 N N . VAL A 1 478 ? 2.585 22.075 -16.125 1.00 84.56 478 VAL A N 1
ATOM 3654 C CA . VAL A 1 478 ? 1.514 21.113 -16.381 1.00 84.56 478 VAL A CA 1
ATOM 3655 C C . VAL A 1 478 ? 0.702 21.506 -17.606 1.00 84.56 478 VAL A C 1
ATOM 3657 O O . VAL A 1 478 ? 0.018 22.521 -17.635 1.00 84.56 478 VAL A O 1
ATOM 3660 N N . THR A 1 479 ? 0.686 20.618 -18.596 1.00 85.81 479 THR A N 1
ATOM 3661 C CA . THR A 1 479 ? -0.174 20.728 -19.786 1.00 85.81 479 THR A CA 1
ATOM 3662 C C . THR A 1 479 ? -1.381 19.786 -19.740 1.00 85.81 479 THR A C 1
ATOM 3664 O O . THR A 1 479 ? -2.219 19.799 -20.641 1.00 85.81 479 THR A O 1
ATOM 3667 N N . ALA A 1 480 ? -1.489 18.955 -18.698 1.00 85.56 480 ALA A N 1
ATOM 3668 C CA . ALA A 1 480 ? -2.547 17.959 -18.574 1.00 85.56 480 ALA A CA 1
ATOM 3669 C C . ALA A 1 480 ? -3.926 18.608 -18.315 1.00 85.56 480 ALA A C 1
ATOM 3671 O O . ALA A 1 480 ? -4.044 19.483 -17.449 1.00 85.56 480 ALA A O 1
ATOM 3672 N N . PRO A 1 481 ? -5.000 18.138 -18.983 1.00 83.75 481 PRO A N 1
ATOM 3673 C CA . PRO A 1 481 ? -6.345 18.709 -18.844 1.00 83.75 481 PRO A CA 1
ATOM 3674 C C . PRO A 1 481 ? -6.993 18.415 -17.483 1.00 83.75 481 PRO A C 1
ATOM 3676 O O . PRO A 1 481 ? -7.934 19.095 -17.075 1.00 83.75 481 PRO A O 1
ATOM 3679 N N . HIS A 1 482 ? -6.511 17.390 -16.777 1.00 87.56 482 HIS A N 1
ATOM 3680 C CA . HIS A 1 482 ? -6.971 17.011 -15.446 1.00 87.56 482 HIS A CA 1
ATOM 3681 C C . HIS A 1 482 ? -5.769 16.862 -14.526 1.00 87.56 482 HIS A C 1
ATOM 3683 O O . HIS A 1 482 ? -5.104 15.830 -14.503 1.00 87.56 482 HIS A O 1
ATOM 3689 N N . TRP A 1 483 ? -5.494 17.919 -13.774 1.00 89.88 483 TRP A N 1
ATOM 3690 C CA . TRP A 1 483 ? -4.406 17.969 -12.816 1.00 89.88 483 TRP A CA 1
ATOM 3691 C C . TRP A 1 483 ? -4.904 18.475 -11.472 1.00 89.88 483 TRP A C 1
ATOM 3693 O O . TRP A 1 483 ? -5.674 19.436 -11.398 1.00 89.88 483 TRP A O 1
ATOM 3703 N N . ALA A 1 484 ? -4.454 17.820 -10.407 1.00 90.88 484 ALA A N 1
ATOM 3704 C CA . ALA A 1 484 ? -4.643 18.273 -9.044 1.00 90.88 484 ALA A CA 1
ATOM 3705 C C . ALA A 1 484 ? -3.309 18.235 -8.296 1.00 90.88 484 ALA A C 1
ATOM 3707 O O . ALA A 1 484 ? -2.573 17.251 -8.359 1.00 90.88 484 ALA A O 1
ATOM 3708 N N . HIS A 1 485 ? -3.039 19.305 -7.562 1.00 87.69 485 HIS A N 1
ATOM 3709 C CA . HIS A 1 485 ? -1.985 19.398 -6.570 1.00 87.69 485 HIS A CA 1
ATOM 3710 C C . HIS A 1 485 ? -2.613 19.306 -5.178 1.00 87.69 485 HIS A C 1
ATOM 3712 O O . HIS A 1 485 ? -3.529 20.070 -4.858 1.00 87.69 485 HIS A O 1
ATOM 3718 N N . LEU A 1 486 ? -2.146 18.341 -4.379 1.00 89.31 486 LEU A N 1
ATOM 3719 C CA . LEU A 1 486 ? -2.667 18.079 -3.039 1.00 89.31 486 LEU A CA 1
ATOM 3720 C C . LEU A 1 486 ? -1.717 18.584 -1.969 1.00 89.31 486 LEU A C 1
ATOM 3722 O O . LEU A 1 486 ? -0.651 18.053 -1.721 1.00 89.31 486 LEU A O 1
ATOM 3726 N N . ASP A 1 487 ? -2.138 19.591 -1.264 1.00 84.19 487 ASP A N 1
ATOM 3727 C CA . ASP A 1 487 ? -1.353 20.305 -0.299 1.00 84.19 487 ASP A CA 1
ATOM 3728 C C . ASP A 1 487 ? -1.518 19.683 1.111 1.00 84.19 487 ASP A C 1
ATOM 3730 O O . ASP A 1 487 ? -2.583 19.775 1.727 1.00 84.19 487 ASP A O 1
ATOM 3734 N N . MET A 1 488 ? -0.490 18.944 1.567 1.00 84.81 488 MET A N 1
ATOM 3735 C CA . MET A 1 488 ? -0.572 17.970 2.677 1.00 84.81 488 MET A CA 1
ATOM 3736 C C . MET A 1 488 ? 0.220 18.298 3.954 1.00 84.81 488 MET A C 1
ATOM 3738 O O . MET A 1 488 ? 0.181 17.518 4.905 1.00 84.81 488 MET A O 1
ATOM 3742 N N . ALA A 1 489 ? 0.980 19.387 4.018 1.00 77.88 489 ALA A N 1
ATOM 3743 C CA . ALA A 1 489 ? 1.827 19.626 5.195 1.00 77.88 489 ALA A CA 1
ATOM 3744 C C . ALA A 1 489 ? 1.023 19.925 6.483 1.00 77.88 489 ALA A C 1
ATOM 3746 O O . ALA A 1 489 ? 1.468 19.556 7.564 1.00 77.88 489 ALA A O 1
ATOM 3747 N N . GLY A 1 490 ? -0.203 20.447 6.383 1.00 80.88 490 GLY A N 1
ATOM 3748 C CA . GLY A 1 490 ? -1.067 20.747 7.532 1.00 80.88 490 GLY A CA 1
ATOM 3749 C C . GLY A 1 490 ? -1.663 19.497 8.150 1.00 80.88 490 GLY A C 1
ATOM 3750 O O . GLY A 1 490 ? -1.859 19.405 9.361 1.00 80.88 490 GLY A O 1
ATOM 3751 N N . VAL A 1 491 ? -1.852 18.470 7.325 1.00 86.31 491 VAL A N 1
ATOM 3752 C CA . VAL A 1 491 ? -2.273 17.148 7.772 1.00 86.31 491 VAL A CA 1
ATOM 3753 C C . VAL A 1 491 ? -1.093 16.220 8.038 1.00 86.31 491 VAL A C 1
ATOM 3755 O O . VAL A 1 491 ? -1.340 15.080 8.400 1.00 86.31 491 VAL A O 1
ATOM 3758 N N . MET A 1 492 ? 0.168 16.655 7.910 1.00 83.06 492 MET A N 1
ATOM 3759 C CA . MET A 1 492 ? 1.364 15.797 8.013 1.00 83.06 492 MET A CA 1
ATOM 3760 C C . MET A 1 492 ? 1.470 15.062 9.352 1.00 83.06 492 MET A C 1
ATOM 3762 O O . MET A 1 492 ? 1.875 13.898 9.406 1.00 83.06 492 MET A O 1
ATOM 3766 N N . SER A 1 493 ? 1.099 15.736 10.439 1.00 84.25 493 SER A N 1
ATOM 3767 C CA . SER A 1 493 ? 1.141 15.182 11.789 1.00 84.25 493 SER A CA 1
ATOM 3768 C C . SER A 1 493 ? -0.237 15.178 12.432 1.00 84.25 493 SER A C 1
ATOM 3770 O O . SER A 1 493 ? -1.118 15.949 12.065 1.00 84.25 493 SER A O 1
ATOM 3772 N N . ASN A 1 494 ? -0.411 14.284 13.394 1.00 90.00 494 ASN A N 1
ATOM 3773 C CA . ASN A 1 494 ? -1.573 14.212 14.257 1.00 90.00 494 ASN A CA 1
ATOM 3774 C C . ASN A 1 494 ? -1.107 14.346 15.709 1.00 90.00 494 ASN A C 1
ATOM 3776 O O . ASN A 1 494 ? -0.099 13.746 16.100 1.00 90.00 494 ASN A O 1
ATOM 3780 N N . LYS A 1 495 ? -1.831 15.122 16.512 1.00 85.81 495 LYS A N 1
ATOM 3781 C CA . LYS A 1 495 ? -1.662 15.198 17.965 1.00 85.81 495 LYS A CA 1
ATOM 3782 C C . LYS A 1 495 ? -2.806 14.449 18.632 1.00 85.81 495 LYS A C 1
ATOM 3784 O O . LYS A 1 495 ? -2.564 13.424 19.267 1.00 85.81 495 LYS A O 1
ATOM 3789 N N . ASP A 1 496 ? -4.014 14.959 18.445 1.00 89.19 496 ASP A N 1
ATOM 3790 C CA . ASP A 1 496 ? -5.271 14.482 19.027 1.00 89.19 496 ASP A CA 1
ATOM 3791 C C . ASP A 1 496 ? -6.501 14.832 18.167 1.00 89.19 496 ASP A C 1
ATOM 3793 O O . ASP A 1 496 ? -7.621 14.458 18.511 1.00 89.19 496 ASP A O 1
ATOM 3797 N N . GLU A 1 497 ? -6.301 15.496 17.026 1.00 91.06 497 GLU A N 1
ATOM 3798 C CA . GLU A 1 497 ? -7.368 15.975 16.149 1.00 91.06 497 GLU A CA 1
ATOM 3799 C C . GLU A 1 497 ? -8.127 14.824 15.479 1.00 91.06 497 GLU A C 1
ATOM 3801 O O . GLU A 1 497 ? -9.348 14.888 15.332 1.00 91.06 497 GLU A O 1
ATOM 3806 N N . ILE A 1 498 ? -7.416 13.755 15.100 1.00 93.75 498 ILE A N 1
ATOM 3807 C CA . ILE A 1 498 ? -7.995 12.515 14.579 1.00 93.75 498 ILE A CA 1
ATOM 3808 C C . ILE A 1 498 ? -7.942 11.438 15.677 1.00 93.75 498 ILE A C 1
ATOM 3810 O O . ILE A 1 498 ? -6.863 10.905 15.955 1.00 93.75 498 ILE A O 1
ATOM 3814 N N . PRO A 1 499 ? -9.083 11.057 16.289 1.00 92.25 499 PRO A N 1
ATOM 3815 C CA . PRO A 1 499 ? -9.097 10.200 17.482 1.00 92.25 499 PRO A CA 1
ATOM 3816 C C . PRO A 1 499 ? -8.508 8.801 17.270 1.00 92.25 499 PRO A C 1
ATOM 3818 O O . PRO A 1 499 ? -7.972 8.193 18.199 1.00 92.25 499 PRO A O 1
ATOM 3821 N N . TYR A 1 500 ? -8.613 8.274 16.052 1.00 94.31 500 TYR A N 1
ATOM 3822 C CA . TYR A 1 500 ? -8.124 6.946 15.679 1.00 94.31 500 TYR A CA 1
ATOM 3823 C C . TYR A 1 500 ? -6.684 6.949 15.153 1.00 94.31 500 TYR A C 1
ATOM 3825 O O . TYR A 1 500 ? -6.212 5.919 14.690 1.00 94.31 500 TYR A O 1
ATOM 3833 N N . LEU A 1 501 ? -5.965 8.071 15.253 1.00 92.94 501 LEU A N 1
ATOM 3834 C CA . LEU A 1 501 ? -4.525 8.144 15.013 1.00 92.94 501 LEU A CA 1
ATOM 3835 C C . LEU A 1 501 ? -3.815 8.503 16.322 1.00 92.94 501 LEU A C 1
ATOM 3837 O O . LEU A 1 501 ? -4.253 9.383 17.062 1.00 92.94 501 LEU A O 1
ATOM 3841 N N . ARG A 1 502 ? -2.706 7.824 16.634 1.00 90.38 502 ARG A N 1
ATOM 3842 C CA . ARG A 1 502 ? -1.836 8.226 17.752 1.00 90.38 502 ARG A CA 1
ATOM 3843 C C . ARG A 1 502 ? -1.075 9.510 17.400 1.00 90.38 502 ARG A C 1
ATOM 3845 O O . ARG A 1 502 ? -1.018 9.924 16.241 1.00 90.38 502 ARG A O 1
ATOM 3852 N N . LYS A 1 503 ? -0.466 10.139 18.409 1.00 89.50 503 LYS A N 1
ATOM 3853 C CA . LYS A 1 503 ? 0.431 11.281 18.198 1.00 89.50 503 LYS A CA 1
ATOM 3854 C C . LYS A 1 503 ? 1.619 10.857 17.330 1.00 89.50 503 LYS A C 1
ATOM 3856 O O . LYS A 1 503 ? 2.357 9.948 17.705 1.00 89.50 503 LYS A O 1
ATOM 3861 N N . GLY A 1 504 ? 1.842 11.542 16.214 1.00 87.81 504 GLY A N 1
ATOM 3862 C CA . GLY A 1 504 ? 2.904 11.196 15.270 1.00 87.81 504 GLY A CA 1
ATOM 3863 C C . GLY A 1 504 ? 2.623 11.688 13.856 1.00 87.81 504 GLY A C 1
ATOM 3864 O O . GLY A 1 504 ? 1.830 12.605 13.661 1.00 87.81 504 GLY A O 1
ATOM 3865 N N . MET A 1 505 ? 3.287 11.085 12.870 1.00 88.69 505 MET A N 1
ATOM 3866 C CA . MET A 1 505 ? 2.999 11.348 11.457 1.00 88.69 505 MET A CA 1
ATOM 3867 C C . MET A 1 505 ? 1.706 10.642 11.058 1.00 88.69 505 MET A C 1
ATOM 3869 O O . MET A 1 505 ? 1.488 9.495 11.440 1.00 88.69 505 MET A O 1
ATOM 3873 N N . SER A 1 506 ? 0.843 11.335 10.322 1.00 88.94 506 SER A N 1
ATOM 3874 C CA . SER A 1 506 ? -0.537 10.896 10.101 1.00 88.94 506 SER A CA 1
ATOM 3875 C C . SER A 1 506 ? -0.707 9.968 8.890 1.00 88.94 506 SER A C 1
ATOM 3877 O O . SER A 1 506 ? -1.653 9.188 8.845 1.00 88.94 506 SER A O 1
ATOM 3879 N N . GLY A 1 507 ? 0.166 10.092 7.880 1.00 89.31 507 GLY A N 1
ATOM 3880 C CA . GLY A 1 507 ? 0.008 9.423 6.583 1.00 89.31 507 GLY A CA 1
ATOM 3881 C C . GLY A 1 507 ? -1.204 9.895 5.761 1.00 89.31 507 GLY A C 1
ATOM 3882 O O . GLY A 1 507 ? -1.626 9.203 4.832 1.00 89.31 507 GLY A O 1
ATOM 3883 N N . ARG A 1 508 ? -1.799 11.044 6.086 1.00 91.12 508 ARG A N 1
ATOM 3884 C CA . ARG A 1 508 ? -2.984 11.584 5.400 1.00 91.12 508 ARG A CA 1
ATOM 3885 C C . ARG A 1 508 ? -2.607 12.310 4.091 1.00 91.12 508 ARG A C 1
ATOM 3887 O O . ARG A 1 508 ? -1.562 12.957 4.076 1.00 91.12 508 ARG A O 1
ATOM 3894 N N . PRO A 1 509 ? -3.421 12.245 3.012 1.00 93.75 509 PRO A N 1
ATOM 3895 C CA . PRO A 1 509 ? -4.743 11.634 2.918 1.00 93.75 509 PRO A CA 1
ATOM 3896 C C . PRO A 1 509 ? -4.753 10.297 2.151 1.00 93.75 509 PRO A C 1
ATOM 3898 O O . PRO A 1 509 ? -5.549 10.108 1.229 1.00 93.75 509 PRO A O 1
ATOM 3901 N N . THR A 1 510 ? -3.869 9.352 2.506 1.00 91.44 510 THR A N 1
ATOM 3902 C CA . THR A 1 510 ? -3.684 8.086 1.757 1.00 91.44 510 THR A CA 1
ATOM 3903 C C . THR A 1 510 ? -5.001 7.352 1.480 1.00 91.44 510 THR A C 1
ATOM 3905 O O . THR A 1 510 ? -5.238 6.923 0.354 1.00 91.44 510 THR A O 1
ATOM 3908 N N . ARG A 1 511 ? -5.910 7.256 2.461 1.00 93.50 511 ARG A N 1
ATOM 3909 C CA . ARG A 1 511 ? -7.199 6.563 2.274 1.00 93.50 511 ARG A CA 1
ATOM 3910 C C . ARG A 1 511 ? -8.074 7.237 1.217 1.00 93.50 511 ARG A C 1
ATOM 3912 O O . ARG A 1 511 ? -8.670 6.540 0.407 1.00 93.50 511 ARG A O 1
ATOM 3919 N N . THR A 1 512 ? -8.115 8.570 1.183 1.00 93.75 512 THR A N 1
ATOM 3920 C CA . THR A 1 512 ? -8.868 9.329 0.166 1.00 93.75 512 THR A CA 1
ATOM 3921 C C . THR A 1 512 ? -8.316 9.103 -1.229 1.00 93.75 512 THR A C 1
ATOM 3923 O O . THR A 1 512 ? -9.093 8.959 -2.166 1.00 93.75 512 THR A O 1
ATOM 3926 N N . LEU A 1 513 ? -6.993 9.024 -1.376 1.00 89.50 513 LEU A N 1
ATOM 3927 C CA . LEU A 1 513 ? -6.371 8.722 -2.666 1.00 89.50 513 LEU A CA 1
ATOM 3928 C C . LEU A 1 513 ? -6.685 7.300 -3.139 1.00 89.50 513 LEU A C 1
ATOM 3930 O O . LEU A 1 513 ? -6.948 7.097 -4.322 1.00 89.50 513 LEU A O 1
ATOM 3934 N N . VAL A 1 514 ? -6.703 6.334 -2.217 1.00 87.31 514 VAL A N 1
ATOM 3935 C CA . VAL A 1 514 ? -7.087 4.946 -2.509 1.00 87.31 514 VAL A CA 1
ATOM 3936 C C . VAL A 1 514 ? -8.559 4.853 -2.915 1.00 87.31 514 VAL A C 1
ATOM 3938 O O . VAL A 1 514 ? -8.859 4.247 -3.938 1.00 87.31 514 VAL A O 1
ATOM 3941 N N . GLU A 1 515 ? -9.463 5.490 -2.169 1.00 88.56 515 GLU A N 1
ATOM 3942 C CA . GLU A 1 515 ? -10.900 5.524 -2.478 1.00 88.56 515 GLU A CA 1
ATOM 3943 C C . GLU A 1 515 ? -11.177 6.221 -3.817 1.00 88.56 515 GLU A C 1
ATOM 3945 O O . GLU A 1 515 ? -11.951 5.727 -4.633 1.00 88.56 515 GLU A O 1
ATOM 3950 N N . PHE A 1 516 ? -10.499 7.342 -4.084 1.00 88.75 516 PHE A N 1
ATOM 3951 C CA . PHE A 1 516 ? -10.573 8.039 -5.366 1.00 88.75 516 PHE A CA 1
ATOM 3952 C C . PHE A 1 516 ? -10.150 7.126 -6.520 1.00 88.75 516 PHE A C 1
ATOM 3954 O O . PHE A 1 516 ? -10.882 6.989 -7.499 1.00 88.75 516 PHE A O 1
ATOM 3961 N N . ALA A 1 517 ? -8.996 6.467 -6.393 1.00 83.44 517 ALA A N 1
ATOM 3962 C CA . ALA A 1 517 ? -8.497 5.564 -7.421 1.00 83.44 517 ALA A CA 1
ATOM 3963 C C . ALA A 1 517 ? -9.437 4.363 -7.632 1.00 83.44 517 ALA A C 1
ATOM 3965 O O . ALA A 1 517 ? -9.699 3.992 -8.774 1.00 83.44 517 ALA A O 1
ATOM 3966 N N . ALA A 1 518 ? -9.989 3.792 -6.556 1.00 83.31 518 ALA A N 1
ATOM 3967 C CA . ALA A 1 518 ? -10.978 2.720 -6.635 1.00 83.31 518 ALA A CA 1
ATOM 3968 C C . ALA A 1 518 ? -12.255 3.173 -7.365 1.00 83.31 518 ALA A C 1
ATOM 3970 O O . ALA A 1 518 ? -12.731 2.468 -8.253 1.00 83.31 518 ALA A O 1
ATOM 3971 N N . GLY A 1 519 ? -12.758 4.374 -7.060 1.00 81.62 519 GLY A N 1
ATOM 3972 C CA . GLY A 1 519 ? -13.927 4.958 -7.720 1.00 81.62 519 GLY A CA 1
ATOM 3973 C C . GLY A 1 519 ? -13.748 5.113 -9.232 1.00 81.62 519 GLY A C 1
ATOM 3974 O O . GLY A 1 519 ? -14.633 4.720 -9.992 1.00 81.62 519 GLY A O 1
ATOM 3975 N N . LEU A 1 520 ? -12.572 5.575 -9.678 1.00 80.31 520 LEU A N 1
ATOM 3976 C CA . LEU A 1 520 ? -12.248 5.703 -11.107 1.00 80.31 520 LEU A CA 1
ATOM 3977 C C . LEU A 1 520 ? -12.299 4.376 -11.874 1.00 80.31 520 LEU A C 1
ATOM 3979 O O . LEU A 1 520 ? -12.465 4.381 -13.086 1.00 80.31 520 LEU A O 1
ATOM 3983 N N . CYS A 1 521 ? -12.147 3.243 -11.190 1.00 72.19 521 CYS A N 1
ATOM 3984 C CA . CYS A 1 521 ? -12.148 1.922 -11.823 1.00 72.19 521 CYS A CA 1
ATOM 3985 C C . CYS A 1 521 ? -13.544 1.312 -11.941 1.00 72.19 521 CYS A C 1
ATOM 3987 O O . CYS A 1 521 ? -13.715 0.281 -12.587 1.00 72.19 521 CYS A O 1
ATOM 3989 N N . THR A 1 522 ? -14.524 1.924 -11.278 1.00 66.94 522 THR A N 1
ATOM 3990 C CA . THR A 1 522 ? -15.921 1.479 -11.253 1.00 66.94 522 THR A CA 1
ATOM 3991 C C . THR A 1 522 ? -16.843 2.336 -12.119 1.00 66.94 522 THR A C 1
ATOM 3993 O O . THR A 1 522 ? -17.980 1.935 -12.359 1.00 66.94 522 THR A O 1
ATOM 3996 N N . GLU A 1 523 ? -16.374 3.494 -12.597 1.00 56.50 523 GLU A N 1
ATOM 3997 C CA . GLU A 1 523 ? -17.075 4.284 -13.612 1.00 56.50 523 GLU A CA 1
ATOM 3998 C C . GLU A 1 523 ? -16.768 3.692 -15.012 1.00 56.50 523 GLU A C 1
ATOM 4000 O O . GLU A 1 523 ? -15.594 3.466 -15.310 1.00 56.50 523 GLU A O 1
ATOM 4005 N N . PRO A 1 524 ? -17.792 3.356 -15.826 1.00 43.41 524 PRO A N 1
ATOM 4006 C CA . PRO A 1 524 ? -17.629 2.717 -17.137 1.00 43.41 524 PRO A CA 1
ATOM 4007 C C . PRO A 1 524 ? -17.006 3.611 -18.215 1.00 43.41 524 PRO A C 1
ATOM 4009 O O . PRO A 1 524 ? -17.160 4.853 -18.134 1.00 43.41 524 PRO A O 1
#

Solvent-accessible surface area (backbone atoms only — not comparable to full-atom values): 27962 Å² total; per-residue (Å²): 132,82,53,72,67,49,33,50,33,24,48,50,38,25,52,41,30,50,50,22,42,50,29,40,52,50,22,64,76,34,41,34,30,33,37,32,35,32,34,50,61,63,93,58,86,70,86,79,61,51,76,80,60,47,56,43,21,38,27,43,36,34,29,30,86,53,33,33,39,37,34,44,20,61,72,73,52,84,45,77,43,81,42,57,34,67,85,68,47,33,71,75,63,48,40,67,65,54,50,50,30,54,49,25,46,54,51,15,42,53,28,28,50,53,24,27,55,31,24,54,43,46,40,75,47,78,50,83,89,41,74,63,14,71,72,26,43,51,52,28,24,49,53,15,21,49,29,28,46,50,24,53,52,50,49,52,42,37,44,72,74,64,40,38,64,50,57,59,66,39,56,94,46,88,84,49,52,50,45,74,78,45,79,46,80,29,67,23,42,52,30,33,52,49,16,23,49,34,31,54,52,39,50,56,42,57,56,71,57,63,75,74,73,76,70,93,63,89,67,80,69,95,56,69,26,27,36,32,31,38,29,40,35,80,92,62,102,59,93,72,82,48,53,32,74,63,38,46,53,52,22,55,78,49,77,44,51,56,58,52,52,52,58,72,73,46,78,83,53,47,59,58,36,67,50,79,48,69,72,78,40,89,72,30,43,42,34,23,42,15,4,38,20,62,88,48,97,45,73,34,84,90,76,51,23,37,53,47,48,55,28,33,14,27,10,35,10,49,26,48,40,56,39,50,77,68,69,42,85,40,74,50,72,44,39,72,94,39,54,66,34,23,49,50,6,36,58,43,26,63,54,74,95,51,92,91,59,91,74,90,82,87,87,83,76,85,72,66,71,60,56,76,50,70,52,41,40,58,51,26,41,49,53,30,47,54,50,33,54,76,69,68,62,95,84,89,78,59,45,62,46,40,92,89,56,38,62,72,31,31,37,32,34,50,80,23,72,66,60,51,51,46,46,44,55,20,4,20,77,61,57,43,30,57,40,86,44,71,74,50,68,77,32,32,53,31,15,47,72,42,96,87,45,79,60,36,99,59,36,76,59,76,87,62,61,56,71,36,25,54,51,29,52,55,46,77,78,55,87,64,80,74,44,60,43,38,20,29,47,21,26,37,50,33,69,67,87,50,74,24,43,49,67,43,76,53,60,48,51,28,64,16,52,44,43,30,55,54,51,64,72,72,57,131

Foldseek 3Di:
DDDPLQLVLLVVLLVLLVLLLVLLVCLQVDFAQKKFKKFWDPDDDCVDDDPVRRVQRIWMWIGGLAKTKIWGRRNPHTDMDIFGCPDPLCVLLVVVLSVLLVVLSVQLSVLSVVLSVLSVVSSPDAPDPDCSHLVVNLVSLVSSLVSLVVSLVSVVCSVPVVVNVLSRVCVPPPRTRMDTPDMDGDDSSVSSVVSSVSSVVSVVSSVVSVPPPPDPDVPLDPFQEAEEWEWEDDPDPDPDTRGDPVVVVLCVVLVNVVVVVCVVVDDHAAQLDKDWDADSDPSHRIYIYFYLYHPDQDQDPVLLAGSNLLSLLSRLLSRLVVCVVVVGPHYDYDCSVPVVSNVNSNVQSPDDDCPPPPDDDDDDDDDPVLCVCVCLQVLLQVLLVVLVVVVVFDDHATEADADPQAQSAWEKEKLDPVLVVLLSNLCRHVVRHYDYDDQDVVLLCQQCPDDPDRGHCAGVVNPPPRVNNNVSRVVVVDPDNTYMYIHCHSNQFDPPPRSSHHGGGNSPDNSSSNSSRVVVVPDD

pLDDT: mean 83.5, std 15.37, range [32.59, 97.69]

Nearest PDB structures (foldseek):
  2ewb-assembly1_A  TM=9.407E-01  e=1.599E-31  Bos taurus
  2j9a-assembly1_A  TM=9.428E-01  e=6.572E-31  Bos taurus
  1bll-assembly1_E  TM=9.323E-01  e=9.028E-29  Bos taurus
  6oad-assembly1_F  TM=7.920E-01  e=2.567E-05  Escherichia coli str. K-12 substr. MG1655
  6cxd-assembly1_A  TM=4.706E-01  e=1.029E-06  Yersinia pestis CO92

InterPro domains:
  IPR000819 Peptidase M17, leucyl aminopeptidase, C-terminal [PF00883] (399-514)
  IPR008283 Peptidase M17, leucyl aminopeptidase, N-terminal [PF02789] (228-360)
  IPR026748 Clarin [PF25807] (6-206)
  IPR026748 Clarin [PTHR31548] (1-224)
  IPR043472 Macro domain-like [G3DSA:3.40.220.10] (225-390)
  IPR043472 Macro domain-like [SSF52949] (226-361)

Organism: Scleropages formosus (NCBI:txid113540)

Mean predicted aligned error: 17.45 Å

Sequence (524 aa):
MPGIWKKLTFSLASVVNIASVALIVVALSTEKWVTGKILCKTGADLVNASDAELDKFKGDIYFGLFQGGKTKKCGLGSRTTRIYIFPKLVKKLNGGLHMIIILFLFVAIGFALVSLAFCIYNARKIPYQSIKGPPGIYLWNFIAGLFGTFAVVCFIAAVRHHRLIERVANFKEDFFQLVVLAEEFDFSFWLCVAGAATNGANFIVVAMSKIHFPKIQIKKPEEPTGLVLGVYEKEKEDDSVCFTEAASSFDGSLSGKLRELLSISGPPLKKGKSRIFYGLHEDFPSVVVVGLGKNSPGFCSKENWYNCKENIRAAVSVGCRALQDLEVPLVEVDPCGDPQAAAEGAVLGLFEYDEFKKKKTFAPSSGMEAMRADMGGAATVCSSIVTAAALKLPVNIIGAMDVALGSAATGVFTNSDWLWKQLFKASIVTGDRVWRMPLFQHYTKQVTDSQLADLNNIGKYSRSGGPCTAAAFLGEFVTAPHWAHLDMAGVMSNKDEIPYLRKGMSGRPTRTLVEFAAGLCTEP

Radius of gyration: 35.22 Å; Cα contacts (8 Å, |Δi|>4): 906; chains: 1; bounding box: 82×77×98 Å

Secondary structure (DSSP, 8-state):
---HHHHHHHHHHHHHHHHHHHHHHHHHH-S-SEEEEEEE--SS-GGG--HHHHTTTEEEEEE-SSEEEEEE-TTS--EEEEEE-TTTTTTTS-HHHHHHHHHHHHHHHHHHHHHHHHHHHHHH---TTSTTSHHHHHHHHHHHHHHHHHHHHHHHHHHHTTTHHHHHHTTT-SS--EEEEEEEE-HHHHHHHHHHHHHHHHHHHHHTT---PPP---PPPSSPEEEEEEEEEPSSS----EE-HHHHHHHHHTTTHHHHHHHHT-S---TT-EEEEESS-SS-SEEEEEEEEE----EETTTTEEHHHHHHHHHHHHHHHHHHHTT-SEEEE--TT-HHHHHHHHHHHH----TT-SS------SSGGGGGGTTHHHHHHHHHHHHHHHHT-----B----TTTTTS-EEEEES-HHHHHHHHHHHHHHS--EEE----HHHHHHHH--SSSS--SS-SSTTSSHHHHHHHHHHTT---SS-EEEE-STTSEESSSSTTS-SEE--TTHHHHHHHHHHHTT--